Protein AF-A0A9P4WG86-F1 (afdb_monomer_lite)

Sequence (415 aa):
METKSKALKALQLSLLASQQAPTYDLLLATKMHYASEVLLGVTNLHYAIHTLGLMDLLKSGVLSGADEKNFWNILDNTYIDDVTMAMTAGRPSIYDNDTYLSSTHPAVLARLSLNCRESISRAMMHVVVQCPRLTVSIRHAVRNPGDVDAVASAVSHAENLWRLTRQRHFVDYINASIKTVAKLDDDAVADILGYGIDFDLAQDMVIATRFPVEFKLSLLPGPAAFHGIDVSAAIQLGRVVLALGRNPSPLTLIRTHGPFSGSIGAWHRQLRYLSTLRSGSANAITSGIARDEDLRTALRMKKWVLDNCNVILNRLHITQVDEAAWMEALDCMAGEELPDWIPTKVSFGAEEGEIIMKLEYSGVTANGDPRVDGGPPRVFNVRNPAQFGPQHLREWIKGSGGPVIAKGTAKSVVA

Radius of gyration: 22.76 Å; chains: 1; bounding box: 53×53×78 Å

Structure (mmCIF, N/CA/C/O backbone):
data_AF-A0A9P4WG86-F1
#
_entry.id   AF-A0A9P4WG86-F1
#
loop_
_atom_site.group_PDB
_atom_site.id
_atom_site.type_symbol
_atom_site.label_atom_id
_atom_site.label_alt_id
_atom_site.label_comp_id
_atom_site.label_asym_id
_atom_site.label_entity_id
_atom_site.label_seq_id
_atom_site.pdbx_PDB_ins_code
_atom_site.Cartn_x
_atom_site.Cartn_y
_atom_site.Cartn_z
_atom_site.occupancy
_atom_site.B_iso_or_equiv
_atom_site.auth_seq_id
_atom_site.auth_comp_id
_atom_site.auth_asym_id
_atom_site.auth_atom_id
_atom_site.pdbx_PDB_model_num
ATOM 1 N N . MET A 1 1 ? -1.299 -3.167 47.535 1.00 44.25 1 MET A N 1
ATOM 2 C CA . MET A 1 1 ? -1.684 -1.988 46.732 1.00 44.25 1 MET A CA 1
ATOM 3 C C . MET A 1 1 ? -1.798 -2.421 45.285 1.00 44.25 1 MET A C 1
ATOM 5 O O . MET A 1 1 ? -0.793 -2.805 44.698 1.00 44.25 1 MET A O 1
ATOM 9 N N . GLU A 1 2 ? -3.007 -2.438 44.729 1.00 44.75 2 GLU A N 1
ATOM 10 C CA . GLU A 1 2 ? -3.170 -2.564 43.280 1.00 44.75 2 GLU A CA 1
ATOM 11 C C . GLU A 1 2 ? -2.660 -1.282 42.625 1.00 44.75 2 GLU A C 1
ATOM 13 O O . GLU A 1 2 ? -3.038 -0.178 43.013 1.00 44.75 2 GLU A O 1
ATOM 18 N N . THR A 1 3 ? -1.746 -1.412 41.668 1.00 60.75 3 THR A N 1
ATOM 19 C CA . THR A 1 3 ? -1.274 -0.259 40.904 1.00 60.75 3 THR A CA 1
ATOM 20 C C . THR A 1 3 ? -2.413 0.255 40.023 1.00 60.75 3 THR A C 1
ATOM 22 O O . THR A 1 3 ? -3.221 -0.529 39.523 1.00 60.75 3 THR A O 1
ATOM 25 N N . LYS A 1 4 ? -2.470 1.572 39.782 1.00 59.22 4 LYS A N 1
ATOM 26 C CA . LYS A 1 4 ? -3.468 2.223 38.908 1.00 59.22 4 LYS A CA 1
ATOM 27 C C . LYS A 1 4 ? -3.622 1.513 37.554 1.00 59.22 4 LYS A C 1
ATOM 29 O O . LYS A 1 4 ? -4.725 1.418 37.033 1.00 59.22 4 LYS A O 1
ATOM 34 N N . SER A 1 5 ? -2.532 0.952 37.026 1.00 50.22 5 SER A N 1
ATOM 35 C CA . SER A 1 5 ? -2.537 0.141 35.807 1.00 50.22 5 SER A CA 1
ATOM 36 C C . SER A 1 5 ? -3.282 -1.194 35.946 1.00 50.22 5 SER A C 1
ATOM 38 O O . SER A 1 5 ? -4.035 -1.551 35.043 1.00 50.22 5 SER A O 1
ATOM 40 N N . LYS A 1 6 ? -3.128 -1.925 37.060 1.00 56.56 6 LYS A N 1
ATOM 41 C CA . LYS A 1 6 ? -3.882 -3.168 37.294 1.00 56.56 6 LYS A CA 1
ATOM 42 C C . LYS A 1 6 ? -5.381 -2.895 37.388 1.00 56.56 6 LYS A C 1
ATOM 44 O O . LYS A 1 6 ? -6.153 -3.624 36.776 1.00 56.56 6 LYS A O 1
ATOM 49 N N . ALA A 1 7 ? -5.769 -1.810 38.059 1.00 60.16 7 ALA A N 1
ATOM 50 C CA . ALA A 1 7 ? -7.162 -1.372 38.130 1.00 60.16 7 ALA A CA 1
ATOM 51 C C . ALA A 1 7 ? -7.711 -0.951 36.752 1.00 60.16 7 ALA A C 1
ATOM 53 O O . ALA A 1 7 ? -8.811 -1.354 36.386 1.00 60.16 7 ALA A O 1
ATOM 54 N N . LEU A 1 8 ? -6.929 -0.217 35.946 1.00 57.66 8 LEU A N 1
ATOM 55 C CA . LEU A 1 8 ? -7.314 0.140 34.574 1.00 57.66 8 LEU A CA 1
ATOM 56 C C . LEU A 1 8 ? -7.448 -1.091 33.671 1.00 57.66 8 LEU A C 1
ATOM 58 O O . LEU A 1 8 ? -8.401 -1.178 32.908 1.00 57.66 8 LEU A O 1
ATOM 62 N N . LYS A 1 9 ? -6.532 -2.059 33.779 1.00 59.06 9 LYS A N 1
ATOM 63 C CA . LYS A 1 9 ? -6.572 -3.311 33.012 1.00 59.06 9 LYS A CA 1
ATOM 64 C C . LYS A 1 9 ? -7.763 -4.177 33.421 1.00 59.06 9 LYS A C 1
ATOM 66 O O . LYS A 1 9 ? -8.420 -4.738 32.556 1.00 59.06 9 LYS A O 1
ATOM 71 N N . ALA A 1 10 ? -8.074 -4.253 34.715 1.00 57.47 10 ALA A N 1
ATOM 72 C CA . ALA A 1 10 ? -9.258 -4.948 35.215 1.00 57.47 10 ALA A CA 1
ATOM 73 C C . ALA A 1 10 ? -10.557 -4.276 34.741 1.00 57.47 10 ALA A C 1
ATOM 75 O O . ALA A 1 10 ? -11.477 -4.966 34.310 1.00 57.47 10 ALA A O 1
ATOM 76 N N . LEU A 1 11 ? -10.610 -2.940 34.739 1.00 55.44 11 LEU A N 1
ATOM 77 C CA . LEU A 1 11 ? -11.735 -2.181 34.191 1.00 55.44 11 LEU A CA 1
ATOM 78 C C . LEU A 1 11 ? -11.868 -2.384 32.676 1.00 55.44 11 LEU A C 1
ATOM 80 O O . LEU A 1 11 ? -12.969 -2.613 32.193 1.00 55.44 11 LEU A O 1
ATOM 84 N N . GLN A 1 12 ? -10.759 -2.356 31.935 1.00 62.47 12 GLN A N 1
ATOM 85 C CA . GLN A 1 12 ? -10.739 -2.588 30.492 1.00 62.47 12 GLN A CA 1
ATOM 86 C C . GLN A 1 12 ? -11.194 -4.012 30.154 1.00 62.47 12 GLN A C 1
ATOM 88 O O . GLN A 1 12 ? -12.024 -4.185 29.273 1.00 62.47 12 GLN A O 1
ATOM 93 N N . LEU A 1 13 ? -10.725 -5.023 30.891 1.00 63.19 13 LEU A N 1
ATOM 94 C CA . LEU A 1 13 ? -11.180 -6.408 30.747 1.00 63.19 13 LEU A CA 1
ATOM 95 C C . LEU A 1 13 ? -12.658 -6.572 31.125 1.00 63.19 13 LEU A C 1
ATOM 97 O O . LEU A 1 13 ? -13.361 -7.318 30.459 1.00 63.19 13 LEU A O 1
ATOM 101 N N . SER A 1 14 ? -13.145 -5.860 32.143 1.00 53.34 14 SER A N 1
ATOM 102 C CA . SER A 1 14 ? -14.559 -5.860 32.543 1.00 53.34 14 SER A CA 1
ATOM 103 C C . SER A 1 14 ? -15.462 -5.182 31.501 1.00 53.34 14 SER A C 1
ATOM 105 O O . SER A 1 14 ? -16.536 -5.686 31.171 1.00 53.34 14 SER A O 1
ATOM 107 N N . LEU A 1 15 ? -15.008 -4.076 30.905 1.00 59.19 15 LEU A N 1
ATOM 108 C CA . LEU A 1 15 ? -15.688 -3.403 29.794 1.00 59.19 15 LEU A CA 1
ATOM 109 C C . LEU A 1 15 ? -15.689 -4.269 28.528 1.00 59.19 15 LEU A C 1
ATOM 111 O O . LEU A 1 15 ? -16.730 -4.430 27.903 1.00 59.19 15 LEU A O 1
ATOM 115 N N . LEU A 1 16 ? -14.558 -4.894 28.192 1.00 62.12 16 LEU A N 1
ATOM 116 C CA . LEU A 1 16 ? -14.454 -5.829 27.066 1.00 62.12 16 LEU A CA 1
ATOM 117 C C . LEU A 1 16 ? -15.275 -7.107 27.291 1.00 62.12 16 LEU A C 1
ATOM 119 O O . LEU A 1 16 ? -15.802 -7.663 26.337 1.00 62.12 16 LEU A O 1
ATOM 123 N N . ALA A 1 17 ? -15.416 -7.569 28.537 1.00 58.97 17 ALA A N 1
ATOM 124 C CA . ALA A 1 17 ? -16.257 -8.715 28.879 1.00 58.97 17 ALA A CA 1
ATOM 125 C C . ALA A 1 17 ? -17.760 -8.380 28.884 1.00 58.97 17 ALA A C 1
ATOM 127 O O . ALA A 1 17 ? -18.583 -9.280 28.734 1.00 58.97 17 ALA A O 1
ATOM 128 N N . SER A 1 18 ? -18.126 -7.106 29.061 1.00 58.28 18 SER A N 1
ATOM 129 C CA . SER A 1 18 ? -19.523 -6.646 29.058 1.00 58.28 18 SER A CA 1
ATOM 130 C C . SER A 1 18 ? -19.996 -6.121 27.698 1.00 58.28 18 SER A C 1
ATOM 132 O O . SER A 1 18 ? -21.199 -6.115 27.440 1.00 58.28 18 SER A O 1
ATOM 134 N N . GLN A 1 19 ? -19.086 -5.726 26.802 1.00 63.31 19 GLN A N 1
ATOM 135 C CA . GLN A 1 19 ? -19.404 -5.298 25.439 1.00 63.31 19 GLN A CA 1
ATOM 136 C C . GLN A 1 19 ? -19.199 -6.441 24.438 1.00 63.31 19 GLN A C 1
ATOM 138 O O . GLN A 1 19 ? -18.089 -6.918 24.239 1.00 63.31 19 GLN A O 1
ATOM 143 N N . GLN A 1 20 ? -20.271 -6.851 23.750 1.00 66.19 20 GLN A N 1
ATOM 144 C CA . GLN A 1 20 ? -20.196 -7.869 22.688 1.00 66.19 20 GLN A CA 1
ATOM 145 C C . GLN A 1 20 ? -19.509 -7.362 21.406 1.00 66.19 20 GLN A C 1
ATOM 147 O O . GLN A 1 20 ? -19.059 -8.170 20.597 1.00 66.19 20 GLN A O 1
ATOM 152 N N . ALA A 1 21 ? -19.427 -6.041 21.212 1.00 74.75 21 ALA A N 1
ATOM 153 C CA . ALA A 1 21 ? -18.789 -5.411 20.060 1.00 74.75 21 ALA A CA 1
ATOM 154 C C . ALA A 1 21 ? -18.154 -4.062 20.446 1.00 74.75 21 ALA A C 1
ATOM 156 O O . ALA A 1 21 ? -18.682 -3.384 21.336 1.00 74.75 21 ALA A O 1
ATOM 157 N N . PRO A 1 22 ? -17.072 -3.635 19.768 1.00 82.62 22 PRO A N 1
ATOM 158 C CA . PRO A 1 22 ? -16.497 -2.309 19.963 1.00 82.62 22 PRO A CA 1
ATOM 159 C C . PRO A 1 22 ? -17.499 -1.195 19.634 1.00 82.62 22 PRO A C 1
ATOM 161 O O . PRO A 1 22 ? -18.341 -1.347 18.746 1.00 82.62 22 PRO A O 1
ATOM 164 N N . THR A 1 23 ? -17.414 -0.061 20.329 1.00 84.31 23 THR A N 1
ATOM 165 C CA . THR A 1 23 ? -18.282 1.097 20.071 1.00 84.31 23 THR A CA 1
ATOM 166 C C . THR A 1 23 ? -17.678 2.045 19.039 1.00 84.31 23 THR A C 1
ATOM 168 O O . THR A 1 23 ? -16.456 2.183 18.931 1.00 84.31 23 THR A O 1
ATOM 171 N N . TYR A 1 24 ? -18.543 2.746 18.305 1.00 83.62 24 TYR A N 1
ATOM 172 C CA . TYR A 1 24 ? -18.132 3.789 17.365 1.00 83.62 24 TYR A CA 1
ATOM 173 C C . TYR A 1 24 ? -17.305 4.891 18.041 1.00 83.62 24 TYR A C 1
ATOM 175 O O . TYR A 1 24 ? -16.293 5.316 17.490 1.00 83.62 24 TYR A O 1
ATOM 183 N N . ASP A 1 25 ? -17.672 5.293 19.261 1.00 81.69 25 ASP A N 1
ATOM 184 C CA . ASP A 1 25 ? -16.952 6.324 20.017 1.00 81.69 25 ASP A CA 1
ATOM 185 C C . ASP A 1 25 ? -15.507 5.921 20.321 1.00 81.69 25 ASP A C 1
ATOM 187 O O . ASP A 1 25 ? -14.593 6.734 20.191 1.00 81.69 25 ASP A O 1
ATOM 191 N N . LEU A 1 26 ? -15.279 4.653 20.683 1.00 83.50 26 LEU A N 1
ATOM 192 C CA . LEU A 1 26 ? -13.934 4.140 20.937 1.00 83.50 26 LEU A CA 1
ATOM 193 C C . LEU A 1 26 ? -13.100 4.130 19.652 1.00 83.50 26 LEU A C 1
ATOM 195 O O . LEU A 1 26 ? -11.925 4.505 19.664 1.00 83.50 26 LEU A O 1
ATOM 199 N N . LEU A 1 27 ? -13.711 3.729 18.537 1.00 84.69 27 LEU A N 1
ATOM 200 C CA . LEU A 1 27 ? -13.060 3.724 17.233 1.00 84.69 27 LEU A CA 1
ATOM 201 C C . LEU A 1 27 ? -12.696 5.146 16.786 1.00 84.69 27 LEU A C 1
ATOM 203 O O . LEU A 1 27 ? -11.558 5.396 16.383 1.00 84.69 27 LEU A O 1
ATOM 207 N N . LEU A 1 28 ? -13.644 6.077 16.888 1.00 83.88 28 LEU A N 1
ATOM 208 C CA . LEU A 1 28 ? -13.449 7.475 16.534 1.00 83.88 28 LEU A CA 1
ATOM 209 C C . LEU A 1 28 ? -12.367 8.112 17.407 1.00 83.88 28 LEU A C 1
ATOM 211 O O . LEU A 1 28 ? -11.444 8.719 16.869 1.00 83.88 28 LEU A O 1
ATOM 215 N N . ALA A 1 29 ? -12.419 7.911 18.727 1.00 82.50 29 ALA A N 1
ATOM 216 C CA . ALA A 1 29 ? -11.387 8.384 19.644 1.00 82.50 29 ALA A CA 1
ATOM 217 C C . ALA A 1 29 ? -10.007 7.839 19.249 1.00 82.50 29 ALA A C 1
ATOM 219 O O . ALA A 1 29 ? -9.074 8.615 19.060 1.00 82.50 29 ALA A O 1
ATOM 220 N N . THR A 1 30 ? -9.883 6.529 19.019 1.00 84.00 30 THR A N 1
ATOM 221 C CA . THR A 1 30 ? -8.619 5.901 18.595 1.00 84.00 30 THR A CA 1
ATOM 222 C C . THR A 1 30 ? -8.108 6.503 17.279 1.00 84.00 30 THR A C 1
ATOM 224 O O . THR A 1 30 ? -6.919 6.801 17.152 1.00 84.00 30 THR A O 1
ATOM 227 N N . LYS A 1 31 ? -8.998 6.757 16.307 1.00 82.62 31 LYS A N 1
ATOM 228 C CA . LYS A 1 31 ? -8.639 7.372 15.020 1.00 82.62 31 LYS A CA 1
ATOM 229 C C . LYS A 1 31 ? -8.221 8.837 15.169 1.00 82.62 31 LYS A C 1
ATOM 231 O O . LYS A 1 31 ? -7.284 9.272 14.499 1.00 82.62 31 LYS A O 1
ATOM 236 N N . MET A 1 32 ? -8.880 9.589 16.048 1.00 80.56 32 MET A N 1
ATOM 237 C CA . MET A 1 32 ? -8.527 10.975 16.366 1.00 80.56 32 MET A CA 1
ATOM 238 C C . MET A 1 32 ? -7.195 11.065 17.108 1.00 80.56 32 MET A C 1
ATOM 240 O O . MET A 1 32 ? -6.399 11.947 16.796 1.00 80.56 32 MET A O 1
ATOM 244 N N . HIS A 1 33 ? -6.918 10.146 18.035 1.00 78.75 33 HIS A N 1
ATOM 245 C CA . HIS A 1 33 ? -5.624 10.042 18.708 1.00 78.75 33 HIS A CA 1
ATOM 246 C C . HIS A 1 33 ? -4.511 9.713 17.713 1.00 78.75 33 HIS A C 1
ATOM 248 O O . HIS A 1 33 ? -3.533 10.451 17.656 1.00 78.75 33 HIS A O 1
ATOM 254 N N . TYR A 1 34 ? -4.714 8.709 16.851 1.00 79.31 34 TYR A N 1
ATOM 255 C CA . TYR A 1 34 ? -3.815 8.418 15.729 1.00 79.31 34 TYR A CA 1
ATOM 256 C C . TYR A 1 34 ? -3.524 9.678 14.902 1.00 79.31 34 TYR A C 1
ATOM 258 O O . TYR A 1 34 ? -2.367 10.039 14.706 1.00 79.31 34 TYR A O 1
ATOM 266 N N . ALA A 1 35 ? -4.566 10.385 14.451 1.00 75.06 35 ALA A N 1
ATOM 267 C CA . ALA A 1 35 ? -4.396 11.583 13.636 1.00 75.06 35 ALA A CA 1
ATOM 268 C C . ALA A 1 35 ? -3.684 12.707 14.406 1.00 75.06 35 ALA A C 1
ATOM 270 O O . ALA A 1 35 ? -2.853 13.403 13.835 1.00 75.06 35 ALA A O 1
ATOM 271 N N . SER A 1 36 ? -3.974 12.872 15.697 1.00 72.69 36 SER A N 1
ATOM 272 C CA . SER A 1 36 ? -3.364 13.904 16.541 1.00 72.69 36 SER A CA 1
ATOM 273 C C . SER A 1 36 ? -1.882 13.640 16.782 1.00 72.69 36 SER A C 1
ATOM 275 O O . SER A 1 36 ? -1.085 14.561 16.660 1.00 72.69 36 SER A O 1
ATOM 277 N N . GLU A 1 37 ? -1.487 12.400 17.072 1.00 70.94 37 GLU A N 1
ATOM 278 C CA . GLU A 1 37 ? -0.074 12.031 17.229 1.00 70.94 37 GLU A CA 1
ATOM 279 C C . GLU A 1 37 ? 0.718 12.278 15.949 1.00 70.94 37 GLU A C 1
ATOM 281 O O . GLU A 1 37 ? 1.817 12.832 15.985 1.00 70.94 37 GLU A O 1
ATOM 286 N N . VAL A 1 38 ? 0.112 11.912 14.820 1.00 66.25 38 VAL A N 1
ATOM 287 C CA . VAL A 1 38 ? 0.655 12.143 13.487 1.00 66.25 38 VAL A CA 1
ATOM 288 C C . VAL A 1 38 ? 0.807 13.645 13.199 1.00 66.25 38 VAL A C 1
ATOM 290 O O . VAL A 1 38 ? 1.850 14.074 12.713 1.00 66.25 38 VAL A O 1
ATOM 293 N N . LEU A 1 39 ? -0.202 14.464 13.521 1.00 64.50 39 LEU A N 1
ATOM 294 C CA . LEU A 1 39 ? -0.179 15.918 13.302 1.00 64.50 39 LEU A CA 1
ATOM 295 C C . LEU A 1 39 ? 0.779 16.657 14.245 1.00 64.50 39 LEU A C 1
ATOM 297 O O . LEU A 1 39 ? 1.367 17.659 13.847 1.00 64.50 39 LEU A O 1
ATOM 301 N N . LEU A 1 40 ? 0.928 16.184 15.482 1.00 63.97 40 LEU A N 1
ATOM 302 C CA . LEU A 1 40 ? 1.814 16.777 16.485 1.00 63.97 40 LEU A CA 1
ATOM 303 C C . LEU A 1 40 ? 3.281 16.373 16.292 1.00 63.97 40 LEU A C 1
ATOM 305 O O . LEU A 1 40 ? 4.130 16.842 17.048 1.00 63.97 40 LEU A O 1
ATOM 309 N N . GLY A 1 41 ? 3.585 15.515 15.308 1.00 54.25 41 GLY A N 1
ATOM 310 C CA . GLY A 1 41 ? 4.946 15.050 15.046 1.00 54.25 41 GLY A CA 1
ATOM 311 C C . GLY A 1 41 ? 5.557 14.379 16.272 1.00 54.25 41 GLY A C 1
ATOM 312 O O . GLY A 1 41 ? 6.745 14.551 16.543 1.00 54.25 41 GLY A O 1
ATOM 313 N N . VAL A 1 42 ? 4.733 13.676 17.064 1.00 56.00 42 VAL A N 1
ATOM 314 C CA . VAL A 1 42 ? 5.225 12.972 18.248 1.00 56.00 42 VAL A CA 1
ATOM 315 C C . VAL A 1 42 ? 6.254 11.964 17.743 1.00 56.00 42 VAL A C 1
ATOM 317 O O . VAL A 1 42 ? 5.913 11.064 16.981 1.00 56.00 42 VAL A O 1
ATOM 320 N N . THR A 1 43 ? 7.514 12.138 18.149 1.00 50.28 43 THR A N 1
ATOM 321 C CA . THR A 1 43 ? 8.737 11.484 17.626 1.00 50.28 43 THR A CA 1
ATOM 322 C C . THR A 1 43 ? 8.823 9.979 17.894 1.00 50.28 43 THR A C 1
ATOM 324 O O . THR A 1 43 ? 9.897 9.386 17.922 1.00 50.28 43 THR A O 1
ATOM 327 N N . ASN A 1 44 ? 7.687 9.364 18.176 1.00 55.00 44 ASN A N 1
ATOM 328 C CA . ASN A 1 44 ? 7.549 8.076 18.799 1.00 55.00 44 ASN A CA 1
ATOM 329 C C . ASN A 1 44 ? 6.539 7.275 17.971 1.00 55.00 44 ASN A C 1
ATOM 331 O O . ASN A 1 44 ? 5.467 7.785 17.652 1.00 55.00 44 ASN A O 1
ATOM 335 N N . LEU A 1 45 ? 6.833 6.008 17.674 1.00 57.41 45 LEU A N 1
ATOM 336 C CA . LEU A 1 45 ? 5.964 5.054 16.955 1.00 57.41 45 LEU A CA 1
ATOM 337 C C . LEU A 1 45 ? 4.616 4.743 17.658 1.00 57.41 45 LEU A C 1
ATOM 339 O O . LEU A 1 45 ? 4.013 3.699 17.420 1.00 57.41 45 LEU A O 1
ATOM 343 N N . HIS A 1 46 ? 4.098 5.624 18.517 1.00 63.91 46 HIS A N 1
ATOM 344 C CA . HIS A 1 46 ? 2.788 5.485 19.154 1.00 63.91 46 HIS A CA 1
ATOM 345 C C . HIS A 1 46 ? 1.646 5.407 18.133 1.00 63.91 46 HIS A C 1
ATOM 347 O O . HIS A 1 46 ? 0.698 4.648 18.345 1.00 63.91 46 HIS A O 1
ATOM 353 N N . TYR A 1 47 ? 1.784 6.047 16.965 1.00 65.25 47 TYR A N 1
ATOM 354 C CA . TYR A 1 47 ? 0.802 5.897 15.890 1.00 65.25 47 TYR A CA 1
ATOM 355 C C . TYR A 1 47 ? 0.679 4.433 15.431 1.00 65.25 47 TYR A C 1
ATOM 357 O O . TYR A 1 47 ? -0.410 4.008 15.048 1.00 65.25 47 TYR A O 1
ATOM 365 N N . ALA A 1 48 ? 1.751 3.631 15.512 1.00 67.38 48 ALA A N 1
ATOM 366 C CA . ALA A 1 48 ? 1.722 2.207 15.179 1.00 67.38 48 ALA A CA 1
ATOM 367 C C . ALA A 1 48 ? 0.906 1.402 16.206 1.00 67.38 48 ALA A C 1
ATOM 369 O O . ALA A 1 48 ? 0.213 0.454 15.842 1.00 67.38 48 ALA A O 1
ATOM 370 N N . ILE A 1 49 ? 0.911 1.820 17.478 1.00 73.25 49 ILE A N 1
ATOM 371 C CA . ILE A 1 49 ? 0.055 1.239 18.524 1.00 73.25 49 ILE A CA 1
ATOM 372 C C . ILE A 1 49 ? -1.409 1.516 18.200 1.00 73.25 49 ILE A C 1
ATOM 374 O O . ILE A 1 49 ? -2.218 0.591 18.187 1.00 73.25 49 ILE A O 1
ATOM 378 N N . HIS A 1 50 ? -1.748 2.768 17.880 1.00 78.00 50 HIS A N 1
ATOM 379 C CA . HIS A 1 50 ? -3.106 3.126 17.473 1.00 78.00 50 HIS A CA 1
ATOM 380 C C . HIS A 1 50 ? -3.518 2.427 16.177 1.00 78.00 50 HIS A C 1
ATOM 382 O O . HIS A 1 50 ? -4.662 2.015 16.048 1.00 78.00 50 HIS A O 1
ATOM 388 N N . THR A 1 51 ? -2.587 2.222 15.249 1.00 77.38 51 THR A N 1
ATOM 389 C CA . THR A 1 51 ? -2.808 1.467 14.010 1.00 77.38 51 THR A CA 1
ATOM 390 C C . THR A 1 51 ? -3.193 0.014 14.308 1.00 77.38 51 THR A C 1
ATOM 392 O O . THR A 1 51 ? -4.216 -0.454 13.809 1.00 77.38 51 THR A O 1
ATOM 395 N N . LEU A 1 52 ? -2.459 -0.678 15.191 1.00 78.25 52 LEU A N 1
ATOM 396 C CA . LEU A 1 52 ? -2.835 -2.032 15.626 1.00 78.25 52 LEU A CA 1
ATOM 397 C C . LEU A 1 52 ? -4.125 -2.048 16.460 1.00 78.25 52 LEU A C 1
ATOM 399 O O . LEU A 1 52 ? -4.923 -2.971 16.326 1.00 78.25 52 LEU A O 1
ATOM 403 N N . GLY A 1 53 ? -4.366 -1.022 17.279 1.00 80.62 53 GLY A N 1
ATOM 404 C CA . GLY A 1 53 ? -5.622 -0.863 18.014 1.00 80.62 53 GLY A CA 1
ATOM 405 C C . GLY A 1 53 ? -6.823 -0.725 17.076 1.00 80.62 53 GLY A C 1
ATOM 406 O O . GLY A 1 53 ? -7.810 -1.436 17.231 1.00 80.62 53 GLY A O 1
ATOM 407 N N . LEU A 1 54 ? -6.721 0.124 16.050 1.00 84.06 54 LEU A N 1
ATOM 408 C CA . LEU A 1 54 ? -7.746 0.281 15.014 1.00 84.06 54 LEU A CA 1
ATOM 409 C C . LEU A 1 54 ? -8.002 -1.035 14.274 1.00 84.06 54 LEU A C 1
ATOM 411 O O . LEU A 1 54 ? -9.155 -1.378 14.036 1.00 84.06 54 LEU A O 1
ATOM 415 N N . MET A 1 55 ? -6.948 -1.787 13.950 1.00 86.38 55 MET A N 1
ATOM 416 C CA . MET A 1 55 ? -7.071 -3.113 13.338 1.00 86.38 55 MET A CA 1
ATOM 417 C C . MET A 1 55 ? -7.858 -4.077 14.218 1.00 86.38 55 MET A C 1
ATOM 419 O O . MET A 1 55 ? -8.773 -4.740 13.734 1.00 86.38 55 MET A O 1
ATOM 423 N N . ASP A 1 56 ? -7.550 -4.127 15.513 1.00 82.94 56 ASP A N 1
ATOM 424 C CA . ASP A 1 56 ? -8.238 -5.022 16.440 1.00 82.94 56 ASP A CA 1
ATOM 425 C C . ASP A 1 56 ? -9.720 -4.656 16.619 1.00 82.94 56 ASP A C 1
ATOM 427 O O . ASP A 1 56 ? -10.575 -5.543 16.642 1.00 82.94 56 ASP A O 1
ATOM 431 N N . LEU A 1 57 ? -10.031 -3.355 16.659 1.00 86.06 57 LEU A N 1
ATOM 432 C CA . LEU A 1 57 ? -11.403 -2.843 16.744 1.00 86.06 57 LEU A CA 1
ATOM 433 C C . LEU A 1 57 ? -12.208 -3.097 15.459 1.00 86.06 57 LEU A C 1
ATOM 435 O O . LEU A 1 57 ? -13.418 -3.291 15.525 1.00 86.06 57 LEU A O 1
ATOM 439 N N . LEU A 1 58 ? -11.559 -3.090 14.292 1.00 88.69 58 LEU A N 1
ATOM 440 C CA . LEU A 1 58 ? -12.231 -3.212 12.997 1.00 88.69 58 LEU A CA 1
ATOM 441 C C . LEU A 1 58 ? -12.286 -4.648 12.462 1.00 88.69 58 LEU A C 1
ATOM 443 O O . LEU A 1 58 ? -13.103 -4.923 11.590 1.00 88.69 58 LEU A O 1
ATOM 447 N N . LYS A 1 59 ? -11.475 -5.590 12.953 1.00 86.75 59 LYS A N 1
ATOM 448 C CA . LYS A 1 59 ? -11.339 -6.932 12.343 1.00 86.75 59 LYS A CA 1
ATOM 449 C C . LYS A 1 59 ? -12.655 -7.698 12.143 1.00 86.75 59 LYS A C 1
ATOM 451 O O . LYS A 1 59 ? -12.778 -8.435 11.171 1.00 86.75 59 LYS A O 1
ATOM 456 N N . SER A 1 60 ? -13.638 -7.529 13.034 1.00 83.56 60 SER A N 1
ATOM 457 C CA . SER A 1 60 ? -14.930 -8.232 12.958 1.00 83.56 60 SER A CA 1
ATOM 458 C C . SER A 1 60 ? -15.902 -7.622 11.943 1.00 83.56 60 SER A C 1
ATOM 460 O O . SER A 1 60 ? -16.847 -8.290 11.530 1.00 83.56 60 SER A O 1
ATOM 462 N N . GLY A 1 61 ? -15.706 -6.351 11.577 1.00 82.00 61 GLY A N 1
ATOM 463 C CA . GLY A 1 61 ? -16.667 -5.564 10.800 1.00 82.00 61 GLY A CA 1
ATOM 464 C C . GLY A 1 61 ? -17.971 -5.241 11.542 1.00 82.00 61 GLY A C 1
ATOM 465 O O . GLY A 1 61 ? -18.914 -4.762 10.921 1.00 82.00 61 GLY A O 1
ATOM 466 N N . VAL A 1 62 ? -18.038 -5.487 12.857 1.00 81.69 62 VAL A N 1
ATOM 467 C CA . VAL A 1 62 ? -19.214 -5.206 13.695 1.00 81.69 62 VAL A CA 1
ATOM 468 C C . VAL A 1 62 ? -18.875 -4.111 14.698 1.00 81.69 62 VAL A C 1
ATOM 470 O O . VAL A 1 62 ? -17.963 -4.276 15.508 1.00 81.69 62 VAL A O 1
ATOM 473 N N . LEU A 1 63 ? -19.642 -3.020 14.677 1.00 82.31 63 LEU A N 1
ATOM 474 C CA . LEU A 1 63 ? -19.533 -1.917 15.631 1.00 82.31 63 LEU A CA 1
ATOM 475 C C . LEU A 1 63 ? -20.895 -1.551 16.211 1.00 82.31 63 LEU A C 1
ATOM 477 O O . LEU A 1 63 ? -21.896 -1.472 15.502 1.00 82.31 63 LEU A O 1
ATOM 481 N N . SER A 1 64 ? -20.906 -1.261 17.505 1.00 82.81 64 SER A N 1
ATOM 482 C CA . SER A 1 64 ? -22.058 -0.708 18.209 1.00 82.81 64 SER A CA 1
ATOM 483 C C . SER A 1 64 ? -22.144 0.809 18.005 1.00 82.81 64 SER A C 1
ATOM 485 O O . SER A 1 64 ? -21.155 1.522 18.187 1.00 82.81 64 SER A O 1
ATOM 487 N N . GLY A 1 65 ? -23.334 1.310 17.658 1.00 79.00 65 GLY A N 1
ATOM 488 C CA . GLY A 1 65 ? -23.631 2.748 17.626 1.00 79.00 65 GLY A CA 1
ATOM 489 C C . GLY A 1 65 ? -23.110 3.520 16.408 1.00 79.00 65 GLY A C 1
ATOM 490 O O . GLY A 1 65 ? -23.171 4.745 16.418 1.00 79.00 65 GLY A O 1
ATOM 491 N N . ALA A 1 66 ? -22.617 2.840 15.366 1.00 80.31 66 ALA A N 1
ATOM 492 C CA . ALA A 1 66 ? -22.249 3.462 14.091 1.00 80.31 66 ALA A CA 1
ATOM 493 C C . ALA A 1 66 ? -23.380 3.310 13.064 1.00 80.31 66 ALA A C 1
ATOM 495 O O . ALA A 1 66 ? -23.925 2.216 12.913 1.00 80.31 66 ALA A O 1
ATOM 496 N N . ASP A 1 67 ? -23.683 4.366 12.306 1.00 82.31 67 ASP A N 1
ATOM 497 C CA . ASP A 1 67 ? -24.381 4.188 11.030 1.00 82.31 67 ASP A CA 1
ATOM 498 C C . ASP A 1 67 ? -23.411 3.695 9.942 1.00 82.31 67 ASP A C 1
ATOM 500 O O . ASP A 1 67 ? -22.186 3.831 10.053 1.00 82.31 67 ASP A O 1
ATOM 504 N N . GLU A 1 68 ? -23.961 3.106 8.877 1.00 80.88 68 GLU A N 1
ATOM 505 C CA . GLU A 1 68 ? -23.161 2.522 7.799 1.00 80.88 68 GLU A CA 1
ATOM 506 C C . GLU A 1 68 ? -22.236 3.565 7.149 1.00 80.88 68 GLU A C 1
ATOM 508 O O . GLU A 1 68 ? -21.061 3.296 6.904 1.00 80.88 68 GLU A O 1
ATOM 513 N N . LYS A 1 69 ? -22.726 4.782 6.899 1.00 81.12 69 LYS A N 1
ATOM 514 C CA . LYS A 1 69 ? -21.951 5.821 6.211 1.00 81.12 69 LYS A CA 1
ATOM 515 C C . LYS A 1 69 ? -20.707 6.212 7.012 1.00 81.12 69 LYS A C 1
ATOM 517 O O . LYS A 1 69 ? -19.607 6.282 6.466 1.00 81.12 69 LYS A O 1
ATOM 522 N N . ASN A 1 70 ? -20.878 6.451 8.304 1.00 81.12 70 ASN A N 1
ATOM 523 C CA . ASN A 1 70 ? -19.813 6.832 9.218 1.00 81.12 70 ASN A CA 1
ATOM 524 C C . ASN A 1 70 ? -18.800 5.702 9.420 1.00 81.12 70 ASN A C 1
ATOM 526 O O . ASN A 1 70 ? -17.596 5.961 9.440 1.00 81.12 70 ASN A O 1
ATOM 530 N N . PHE A 1 71 ? -19.261 4.450 9.471 1.00 85.00 71 PHE A N 1
ATOM 531 C CA . PHE A 1 71 ? -18.377 3.288 9.513 1.00 85.00 71 PHE A CA 1
ATOM 532 C C . PHE A 1 71 ? -17.414 3.246 8.319 1.00 85.00 71 PHE A C 1
ATOM 534 O O . PHE A 1 71 ? -16.194 3.196 8.502 1.00 85.00 71 PHE A O 1
ATOM 541 N N . TRP A 1 72 ? -17.944 3.332 7.096 1.00 86.50 72 TRP A N 1
ATOM 542 C CA . TRP A 1 72 ? -17.121 3.243 5.886 1.00 86.50 72 TRP A CA 1
ATOM 543 C C . TRP A 1 72 ? -16.173 4.431 5.718 1.00 86.50 72 TRP A C 1
ATOM 545 O O . TRP A 1 72 ? -15.065 4.251 5.217 1.00 86.50 72 TRP A O 1
ATOM 555 N N . ASN A 1 73 ? -16.548 5.618 6.201 1.00 81.75 73 ASN A N 1
ATOM 556 C CA . ASN A 1 73 ? -15.655 6.777 6.215 1.00 81.75 73 ASN A CA 1
ATOM 557 C C . ASN A 1 73 ? -14.440 6.581 7.134 1.00 81.75 73 ASN A C 1
ATOM 559 O O . ASN A 1 73 ? -13.349 7.039 6.801 1.00 81.75 73 ASN A O 1
ATOM 563 N N . ILE A 1 74 ? -14.600 5.912 8.283 1.00 81.75 74 ILE A N 1
ATOM 564 C CA . ILE A 1 74 ? -13.463 5.603 9.165 1.00 81.75 74 ILE A CA 1
ATOM 565 C C . ILE A 1 74 ? -12.595 4.497 8.568 1.00 81.75 74 ILE A C 1
ATOM 567 O O . ILE A 1 74 ? -11.364 4.546 8.659 1.00 81.75 74 ILE A O 1
ATOM 571 N N . LEU A 1 75 ? -13.229 3.486 7.979 1.00 84.81 75 LEU A N 1
ATOM 572 C CA . LEU A 1 75 ? -12.523 2.362 7.383 1.00 84.81 75 LEU A CA 1
ATOM 573 C C . LEU A 1 75 ? -11.691 2.783 6.166 1.00 84.81 75 LEU A C 1
ATOM 575 O O . LEU A 1 75 ? -10.625 2.206 5.939 1.00 84.81 75 LEU A O 1
ATOM 579 N N . ASP A 1 76 ? -12.131 3.810 5.429 1.00 77.12 76 ASP A N 1
ATOM 580 C CA . ASP A 1 76 ? -11.425 4.345 4.269 1.00 77.12 76 ASP A CA 1
ATOM 581 C C . ASP A 1 76 ? -9.946 4.620 4.592 1.00 77.12 76 ASP A C 1
ATOM 583 O O . ASP A 1 76 ? -9.578 5.429 5.452 1.00 77.12 76 ASP A O 1
ATOM 587 N N . ASN A 1 77 ? -9.077 3.894 3.887 1.00 72.56 77 ASN A N 1
ATOM 588 C CA . ASN A 1 77 ? -7.622 3.874 4.037 1.00 72.56 77 ASN A CA 1
ATOM 589 C C . ASN A 1 77 ? -7.055 3.320 5.355 1.00 72.56 77 ASN A C 1
ATOM 591 O O . ASN A 1 77 ? -5.838 3.206 5.459 1.00 72.56 77 ASN A O 1
ATOM 595 N N . THR A 1 78 ? -7.872 2.957 6.347 1.00 82.19 78 THR A N 1
ATOM 596 C CA . THR A 1 78 ? -7.386 2.338 7.599 1.00 82.19 78 THR A CA 1
ATOM 597 C C . THR A 1 78 ? -6.890 0.906 7.374 1.00 82.19 78 THR A C 1
ATOM 599 O O . THR A 1 78 ? -5.980 0.447 8.058 1.00 82.19 78 THR A O 1
ATOM 602 N N . TYR A 1 79 ? -7.431 0.208 6.373 1.00 87.00 79 TYR A N 1
ATOM 603 C CA . TYR A 1 79 ? -7.032 -1.164 6.046 1.00 87.00 79 TYR A CA 1
ATOM 604 C C . TYR A 1 79 ? -5.635 -1.284 5.415 1.00 87.00 79 TYR A C 1
ATOM 606 O O . TYR A 1 79 ? -5.085 -2.375 5.319 1.00 87.00 79 TYR A O 1
ATOM 614 N N . ILE A 1 80 ? -5.044 -0.176 4.971 1.00 83.56 80 ILE A N 1
ATOM 615 C CA . ILE A 1 80 ? -3.835 -0.186 4.133 1.00 83.56 80 ILE A CA 1
ATOM 616 C C . ILE A 1 80 ? -2.583 -0.412 4.948 1.00 83.56 80 ILE A C 1
ATOM 618 O O . ILE A 1 80 ? -1.676 -1.112 4.499 1.00 83.56 80 ILE A O 1
ATOM 622 N N . ASP A 1 81 ? -2.560 0.140 6.155 1.00 79.69 81 ASP A N 1
ATOM 623 C CA . ASP A 1 81 ? -1.486 -0.128 7.095 1.00 79.69 81 ASP A CA 1
ATOM 624 C C . ASP A 1 81 ? -1.438 -1.635 7.400 1.00 79.69 81 ASP A C 1
ATOM 626 O O . ASP A 1 81 ? -0.358 -2.223 7.419 1.00 79.69 81 ASP A O 1
ATOM 630 N N . ASP A 1 82 ? -2.600 -2.297 7.532 1.00 86.75 82 ASP A N 1
ATOM 631 C CA . ASP A 1 82 ? -2.657 -3.752 7.725 1.00 86.75 82 ASP A CA 1
ATOM 632 C C . ASP A 1 82 ? -2.180 -4.484 6.482 1.00 86.75 82 ASP A C 1
ATOM 634 O O . ASP A 1 82 ? -1.346 -5.365 6.608 1.00 86.75 82 ASP A O 1
ATOM 638 N N . VAL A 1 83 ? -2.663 -4.117 5.294 1.00 88.75 83 VAL A N 1
ATOM 639 C CA . VAL A 1 83 ? -2.250 -4.760 4.039 1.00 88.75 83 VAL A CA 1
ATOM 640 C C . VAL A 1 83 ? -0.740 -4.670 3.843 1.00 88.75 83 VAL A C 1
ATOM 642 O O . VAL A 1 83 ? -0.104 -5.676 3.541 1.00 88.75 83 VAL A O 1
ATOM 645 N N . THR A 1 84 ? -0.154 -3.499 4.086 1.00 83.56 84 THR A N 1
ATOM 646 C CA . THR A 1 84 ? 1.295 -3.289 3.982 1.00 83.56 84 THR A CA 1
ATOM 647 C C . THR A 1 84 ? 2.037 -4.165 4.990 1.00 83.56 84 THR A C 1
ATOM 649 O O . THR A 1 84 ? 2.932 -4.917 4.611 1.00 83.56 84 THR A O 1
ATOM 652 N N . MET A 1 85 ? 1.625 -4.148 6.263 1.00 80.94 85 MET A N 1
ATOM 653 C CA . MET A 1 85 ? 2.221 -5.008 7.291 1.00 80.94 85 MET A CA 1
ATOM 654 C C . MET A 1 85 ? 2.038 -6.499 6.994 1.00 80.94 85 MET A C 1
ATOM 656 O O . MET A 1 85 ? 2.942 -7.287 7.249 1.00 80.94 85 MET A O 1
ATOM 660 N N . ALA A 1 86 ? 0.885 -6.896 6.463 1.00 85.62 86 ALA A N 1
ATOM 661 C CA . ALA A 1 86 ? 0.536 -8.272 6.153 1.00 85.62 86 ALA A CA 1
ATOM 662 C C . ALA A 1 86 ? 1.373 -8.813 4.989 1.00 85.62 86 ALA A C 1
ATOM 664 O O . ALA A 1 86 ? 1.908 -9.915 5.093 1.00 85.62 86 ALA A O 1
ATOM 665 N N . MET A 1 87 ? 1.557 -8.023 3.923 1.00 86.75 87 MET A N 1
ATOM 666 C CA . MET A 1 87 ? 2.433 -8.377 2.800 1.00 86.75 87 MET A CA 1
ATOM 667 C C . MET A 1 87 ? 3.882 -8.554 3.261 1.00 86.75 87 MET A C 1
ATOM 669 O O . MET A 1 87 ? 4.500 -9.570 2.939 1.00 86.75 87 MET A O 1
ATOM 673 N N . THR A 1 88 ? 4.393 -7.615 4.065 1.00 82.50 88 THR A N 1
ATOM 674 C CA . THR A 1 88 ? 5.759 -7.665 4.610 1.00 82.50 88 THR A CA 1
ATOM 675 C C . THR A 1 88 ? 5.958 -8.835 5.571 1.00 82.50 88 THR A C 1
ATOM 677 O O . THR A 1 88 ? 6.972 -9.515 5.499 1.00 82.50 88 THR A O 1
ATOM 680 N N . ALA A 1 89 ? 4.988 -9.109 6.447 1.00 79.69 89 ALA A N 1
ATOM 681 C CA . ALA A 1 89 ? 5.050 -10.219 7.403 1.00 79.69 89 ALA A CA 1
ATOM 682 C C . ALA A 1 89 ? 4.660 -11.578 6.795 1.00 79.69 89 ALA A C 1
ATOM 684 O O . ALA A 1 89 ? 4.739 -12.601 7.470 1.00 79.69 89 ALA A O 1
ATOM 685 N N . GLY A 1 90 ? 4.202 -11.601 5.540 1.00 82.19 90 GLY A N 1
ATOM 686 C CA . GLY A 1 90 ? 3.777 -12.816 4.857 1.00 82.19 90 GLY A CA 1
ATOM 687 C C . GLY A 1 90 ? 2.548 -13.493 5.452 1.00 82.19 90 GLY A C 1
ATOM 688 O O . GLY A 1 90 ? 2.483 -14.719 5.477 1.00 82.19 90 GLY A O 1
ATOM 689 N N . ARG A 1 91 ? 1.567 -12.710 5.899 1.00 87.12 91 ARG A N 1
ATOM 690 C CA . ARG A 1 91 ? 0.270 -13.202 6.380 1.00 87.12 91 ARG A CA 1
ATOM 691 C C . ARG A 1 91 ? -0.879 -12.618 5.550 1.00 87.12 91 ARG A C 1
ATOM 693 O O . ARG A 1 91 ? -0.697 -11.581 4.917 1.00 87.12 91 ARG A O 1
ATOM 700 N N . PRO A 1 92 ? -2.082 -13.214 5.583 1.00 90.56 92 PRO A N 1
ATOM 701 C CA . PRO A 1 92 ? -3.285 -12.558 5.079 1.00 90.56 92 PRO A CA 1
ATOM 702 C C . PRO A 1 92 ? -3.597 -11.249 5.827 1.00 90.56 92 PRO A C 1
ATOM 704 O O . PRO A 1 92 ? -3.192 -11.052 6.983 1.00 90.56 92 PRO A O 1
ATOM 707 N N . SER A 1 93 ? -4.342 -10.357 5.169 1.00 92.31 93 SER A N 1
ATOM 708 C CA . SER A 1 93 ? -4.932 -9.188 5.829 1.00 92.31 93 SER A CA 1
ATOM 709 C C . SER A 1 93 ? -5.990 -9.639 6.833 1.00 92.31 93 SER A C 1
ATOM 711 O O . SER A 1 93 ? -6.732 -10.583 6.570 1.00 92.31 93 SER A O 1
ATOM 713 N N . ILE A 1 94 ? -6.134 -8.928 7.953 1.00 90.94 94 ILE A N 1
ATOM 714 C CA . ILE A 1 94 ? -7.256 -9.167 8.876 1.00 90.94 94 ILE A CA 1
ATOM 715 C C . ILE A 1 94 ? -8.612 -8.797 8.253 1.00 90.94 94 ILE A C 1
ATOM 717 O O . ILE A 1 94 ? -9.649 -9.254 8.729 1.00 90.94 94 ILE A O 1
ATOM 721 N N . TYR A 1 95 ? -8.595 -7.982 7.194 1.00 94.44 95 TYR A N 1
ATOM 722 C CA . TYR A 1 95 ? -9.761 -7.567 6.421 1.00 94.44 95 TYR A CA 1
ATOM 723 C C . TYR A 1 95 ? -10.074 -8.530 5.264 1.00 94.44 95 TYR A C 1
ATOM 725 O O . TYR A 1 95 ? -11.101 -8.375 4.611 1.00 94.44 95 TYR A O 1
ATOM 733 N N . ASP A 1 96 ? -9.228 -9.531 5.000 1.00 94.81 96 ASP A N 1
ATOM 734 C CA . ASP A 1 96 ? -9.496 -10.599 4.027 1.00 94.81 96 ASP A CA 1
ATOM 735 C C . ASP A 1 96 ? -10.393 -11.676 4.661 1.00 94.81 96 ASP A C 1
ATOM 737 O O . ASP A 1 96 ? -9.969 -12.797 4.936 1.00 94.81 96 ASP A O 1
ATOM 741 N N . ASN A 1 97 ? -11.631 -11.291 4.982 1.00 94.00 97 ASN A N 1
ATOM 742 C CA . ASN A 1 97 ? -12.626 -12.143 5.630 1.00 94.00 97 ASN A CA 1
ATOM 743 C C . ASN A 1 97 ? -14.020 -11.964 5.011 1.00 94.00 97 ASN A C 1
ATOM 745 O O . ASN A 1 97 ? -14.275 -10.991 4.299 1.00 94.00 97 ASN A O 1
ATOM 749 N N . ASP A 1 98 ? -14.934 -12.892 5.300 1.00 94.38 98 ASP A N 1
ATOM 750 C CA . ASP A 1 98 ? -16.264 -12.937 4.679 1.00 94.38 98 ASP A CA 1
ATOM 751 C C . ASP A 1 98 ? -17.057 -11.636 4.846 1.00 94.38 98 ASP A C 1
ATOM 753 O O . ASP A 1 98 ? -17.717 -11.197 3.901 1.00 94.38 98 ASP A O 1
ATOM 757 N N . THR A 1 99 ? -16.964 -10.976 6.005 1.00 92.88 99 THR A N 1
ATOM 758 C CA . THR A 1 99 ? -17.671 -9.715 6.277 1.00 92.88 99 THR A CA 1
ATOM 759 C C . THR A 1 99 ? -17.260 -8.630 5.285 1.00 92.88 99 THR A C 1
ATOM 761 O O . THR A 1 99 ? -18.106 -8.002 4.640 1.00 92.88 99 THR A O 1
ATOM 764 N N . TYR A 1 100 ? -15.957 -8.413 5.118 1.00 94.56 100 TYR A N 1
ATOM 765 C CA . TYR A 1 100 ? -15.453 -7.374 4.225 1.00 94.56 100 TYR A CA 1
ATOM 766 C C . TYR A 1 100 ? -15.527 -7.785 2.762 1.00 94.56 100 TYR A C 1
ATOM 768 O O . TYR A 1 100 ? -15.954 -6.984 1.933 1.00 94.56 100 TYR A O 1
ATOM 776 N N . LEU A 1 101 ? -15.179 -9.025 2.419 1.00 95.00 101 LEU A N 1
ATOM 777 C CA . LEU A 1 101 ? -15.223 -9.484 1.033 1.00 95.00 101 LEU A CA 1
ATOM 778 C C . LEU A 1 101 ? -16.645 -9.454 0.471 1.00 95.00 101 LEU A C 1
ATOM 780 O O . LEU A 1 101 ? -16.828 -9.008 -0.660 1.00 95.00 101 LEU A O 1
ATOM 784 N N . SER A 1 102 ? -17.653 -9.857 1.250 1.00 93.81 102 SER A N 1
ATOM 785 C CA . SER A 1 102 ? -19.053 -9.814 0.810 1.00 93.81 102 SER A CA 1
ATOM 786 C C . SER A 1 102 ? -19.580 -8.384 0.663 1.00 93.81 102 SER A C 1
ATOM 788 O O . SER A 1 102 ? -20.247 -8.078 -0.324 1.00 93.81 102 SER A O 1
ATOM 790 N N . SER A 1 103 ? -19.240 -7.484 1.589 1.00 91.94 103 SER A N 1
ATOM 791 C CA . SER A 1 103 ? -19.719 -6.092 1.582 1.00 91.94 103 SER A CA 1
ATOM 792 C C . SER A 1 103 ? -19.006 -5.186 0.572 1.00 91.94 103 SER A C 1
ATOM 794 O O . SER A 1 103 ? -19.556 -4.161 0.169 1.00 91.94 103 SER A O 1
ATOM 796 N N . THR A 1 104 ? -17.805 -5.565 0.132 1.00 93.44 104 THR A N 1
ATOM 797 C CA . THR A 1 104 ? -16.999 -4.803 -0.838 1.00 93.44 104 THR A CA 1
ATOM 798 C C . THR A 1 104 ? -17.017 -5.390 -2.251 1.00 93.44 104 THR A C 1
ATOM 800 O O . THR A 1 104 ? -16.493 -4.773 -3.179 1.00 93.44 104 THR A O 1
ATOM 803 N N . HIS A 1 105 ? -17.629 -6.562 -2.457 1.00 92.38 105 HIS A N 1
ATOM 804 C CA . HIS A 1 105 ? -17.643 -7.209 -3.766 1.00 92.38 105 HIS A CA 1
ATOM 805 C C . HIS A 1 105 ? -18.392 -6.354 -4.808 1.00 92.38 105 HIS A C 1
ATOM 807 O O . HIS A 1 105 ? -19.540 -5.967 -4.566 1.00 92.38 105 HIS A O 1
ATOM 813 N N . PRO A 1 106 ? -17.842 -6.122 -6.017 1.00 88.06 106 PRO A N 1
ATOM 814 C CA . PRO A 1 106 ? -18.462 -5.228 -6.999 1.00 88.06 106 PRO A CA 1
ATOM 815 C C . PRO A 1 106 ? -19.909 -5.559 -7.383 1.00 88.06 106 PRO A C 1
ATOM 817 O O . PRO A 1 106 ? -20.717 -4.658 -7.584 1.00 88.06 106 PRO A O 1
ATOM 820 N N . ALA A 1 107 ? -20.270 -6.846 -7.438 1.00 88.56 107 ALA A N 1
ATOM 821 C CA . ALA A 1 107 ? -21.650 -7.257 -7.720 1.00 88.56 107 ALA A CA 1
ATOM 822 C C . ALA A 1 107 ? -22.648 -6.862 -6.613 1.00 88.56 107 ALA A C 1
ATOM 824 O O . ALA A 1 107 ? -23.833 -6.695 -6.895 1.00 88.56 107 ALA A O 1
ATOM 825 N N . VAL A 1 108 ? -22.180 -6.727 -5.367 1.00 90.88 108 VAL A N 1
ATOM 826 C CA . VAL A 1 108 ? -22.979 -6.226 -4.241 1.00 90.88 108 VAL A CA 1
ATOM 827 C C . VAL A 1 108 ? -23.042 -4.707 -4.303 1.00 90.88 108 VAL A C 1
ATOM 829 O O . VAL A 1 108 ? -24.132 -4.148 -4.241 1.00 90.88 108 VAL A O 1
ATOM 832 N N . LEU A 1 109 ? -21.902 -4.046 -4.528 1.00 90.38 109 LEU A N 1
ATOM 833 C CA . LEU A 1 109 ? -21.824 -2.586 -4.639 1.00 90.38 109 LEU A CA 1
ATOM 834 C C . LEU A 1 109 ? -22.740 -2.029 -5.735 1.00 90.38 109 LEU A C 1
ATOM 836 O O . LEU A 1 109 ? -23.412 -1.030 -5.508 1.00 90.38 109 LEU A O 1
ATOM 840 N N . ALA A 1 110 ? -22.853 -2.720 -6.873 1.00 87.19 110 ALA A N 1
ATOM 841 C CA . ALA A 1 110 ? -23.750 -2.343 -7.969 1.00 87.19 110 ALA A CA 1
ATOM 842 C C . ALA A 1 110 ? -25.248 -2.334 -7.594 1.00 87.19 110 ALA A C 1
ATOM 844 O O . ALA A 1 110 ? -26.062 -1.796 -8.341 1.00 87.19 110 ALA A O 1
ATOM 845 N N . ARG A 1 111 ? -25.628 -2.956 -6.470 1.00 90.06 111 ARG A N 1
ATOM 846 C CA . ARG A 1 111 ? -27.010 -3.007 -5.963 1.00 90.06 111 ARG A CA 1
ATOM 847 C C . ARG A 1 111 ? -27.274 -1.994 -4.852 1.00 90.06 111 ARG A C 1
ATOM 849 O O . ARG A 1 111 ? -28.426 -1.820 -4.464 1.00 90.06 111 ARG A O 1
ATOM 856 N N . LEU A 1 112 ? -26.228 -1.374 -4.313 1.00 88.81 112 LEU A N 1
ATOM 857 C CA . LEU A 1 112 ? -26.337 -0.384 -3.252 1.00 88.81 112 LEU A CA 1
ATOM 858 C C . LEU A 1 112 ? -26.485 1.013 -3.859 1.00 88.81 112 LEU A C 1
ATOM 860 O O . LEU A 1 112 ? -25.879 1.333 -4.880 1.00 88.81 112 LEU A O 1
ATOM 864 N N . SER A 1 113 ? -27.248 1.876 -3.191 1.00 88.56 113 SER A N 1
ATOM 865 C CA . SER A 1 113 ? -27.373 3.293 -3.553 1.00 88.56 113 SER A CA 1
ATOM 866 C C . SER A 1 113 ? -26.155 4.090 -3.069 1.00 88.56 113 SER A C 1
ATOM 868 O O . SER A 1 113 ? -26.279 4.961 -2.210 1.00 88.56 113 SER A O 1
ATOM 870 N N . LEU A 1 114 ? -24.971 3.754 -3.583 1.00 86.62 114 LEU A N 1
ATOM 871 C CA . LEU A 1 114 ? -23.709 4.432 -3.278 1.00 86.62 114 LEU A CA 1
ATOM 872 C C . LEU A 1 114 ? -23.412 5.508 -4.317 1.00 86.62 114 LEU A C 1
ATOM 874 O O . LEU A 1 114 ? -23.718 5.355 -5.502 1.00 86.62 114 LEU A O 1
ATOM 878 N N . ASN A 1 115 ? -22.751 6.584 -3.895 1.00 86.75 115 ASN A N 1
ATOM 879 C CA . ASN A 1 115 ? -22.157 7.492 -4.869 1.00 86.75 115 ASN A CA 1
ATOM 880 C C . ASN A 1 115 ? -20.923 6.845 -5.535 1.00 86.75 115 ASN A C 1
ATOM 882 O O . ASN A 1 115 ? -20.364 5.861 -5.044 1.00 86.75 115 ASN A O 1
ATOM 886 N N . CYS A 1 116 ? -20.484 7.407 -6.667 1.00 84.00 116 CYS A N 1
ATOM 887 C CA . CYS A 1 116 ? -19.369 6.861 -7.452 1.00 84.00 116 CYS A CA 1
ATOM 888 C C . CYS A 1 116 ? -18.098 6.660 -6.604 1.00 84.00 116 CYS A C 1
ATOM 890 O O . CYS A 1 116 ? -17.467 5.606 -6.669 1.00 84.00 116 CYS A O 1
ATOM 892 N N . ARG A 1 117 ? -17.775 7.628 -5.737 1.00 82.88 117 ARG A N 1
ATOM 893 C CA . ARG A 1 117 ? -16.607 7.577 -4.847 1.00 82.88 117 ARG A CA 1
ATOM 894 C C . ARG A 1 117 ? -16.695 6.435 -3.841 1.00 82.88 117 ARG A C 1
ATOM 896 O O . ARG A 1 117 ? -15.728 5.702 -3.672 1.00 82.88 117 ARG A O 1
ATOM 903 N N . GLU A 1 118 ? -17.831 6.287 -3.167 1.00 85.38 118 GLU A N 1
ATOM 904 C CA . GLU A 1 118 ? -18.058 5.216 -2.190 1.00 85.38 118 GLU A CA 1
ATOM 905 C C . GLU A 1 118 ? -17.951 3.842 -2.852 1.00 85.38 118 GLU A C 1
ATOM 907 O O . GLU A 1 118 ? -17.272 2.957 -2.331 1.00 85.38 118 GLU A O 1
ATOM 912 N N . SER A 1 119 ? -18.564 3.684 -4.029 1.00 87.25 119 SER A N 1
ATOM 913 C CA . SER A 1 119 ? -18.472 2.451 -4.811 1.00 87.25 119 SER A CA 1
ATOM 914 C C . SER A 1 119 ? -17.021 2.129 -5.177 1.00 87.25 119 SER A C 1
ATOM 916 O O . SER A 1 119 ? -16.579 0.995 -5.012 1.00 87.25 119 SER A O 1
ATOM 918 N N . ILE A 1 120 ? -16.258 3.123 -5.635 1.00 84.75 120 ILE A N 1
ATOM 919 C CA . ILE A 1 120 ? -14.851 2.962 -6.019 1.00 84.75 120 ILE A CA 1
ATOM 920 C C . ILE A 1 120 ? -13.964 2.647 -4.814 1.00 84.75 120 ILE A C 1
ATOM 922 O O . ILE A 1 120 ? -13.180 1.703 -4.873 1.00 84.75 120 ILE A O 1
ATOM 926 N N . SER A 1 121 ? -14.098 3.376 -3.703 1.00 85.56 121 SER A N 1
ATOM 927 C CA . SER A 1 121 ? -13.287 3.127 -2.504 1.00 85.56 121 SER A CA 1
ATOM 928 C C . SER A 1 121 ? -13.525 1.715 -1.951 1.00 85.56 121 SER A C 1
ATOM 930 O O . SER A 1 121 ? -12.563 0.986 -1.693 1.00 85.56 121 SER A O 1
ATOM 932 N N . ARG A 1 122 ? -14.789 1.267 -1.866 1.00 89.88 122 ARG A N 1
ATOM 933 C CA . ARG A 1 122 ? -15.117 -0.096 -1.413 1.00 89.88 122 ARG A CA 1
ATOM 934 C C . ARG A 1 122 ? -14.625 -1.160 -2.398 1.00 89.88 122 ARG A C 1
ATOM 936 O O . ARG A 1 122 ? -14.018 -2.137 -1.972 1.00 89.88 122 ARG A O 1
ATOM 943 N N . ALA A 1 123 ? -14.807 -0.963 -3.703 1.00 89.00 123 ALA A N 1
ATOM 944 C CA . ALA A 1 123 ? -14.314 -1.903 -4.712 1.00 89.00 123 ALA A CA 1
ATOM 945 C C . ALA A 1 123 ? -12.775 -1.992 -4.720 1.00 89.00 123 ALA A C 1
ATOM 947 O O . ALA A 1 123 ? -12.214 -3.066 -4.927 1.00 89.00 123 ALA A O 1
ATOM 948 N N . MET A 1 124 ? -12.079 -0.886 -4.446 1.00 87.06 124 MET A N 1
ATOM 949 C CA . MET A 1 124 ? -10.627 -0.874 -4.276 1.00 87.06 124 MET A CA 1
ATOM 950 C C . MET A 1 124 ? -10.209 -1.635 -3.016 1.00 87.06 124 MET A C 1
ATOM 952 O O . MET A 1 124 ? -9.300 -2.459 -3.087 1.00 87.06 124 MET A O 1
ATOM 956 N N . MET A 1 125 ? -10.896 -1.415 -1.889 1.00 91.31 125 MET A N 1
ATOM 957 C CA . MET A 1 125 ? -10.659 -2.187 -0.669 1.00 91.31 125 MET A CA 1
ATOM 958 C C . MET A 1 125 ? -10.775 -3.687 -0.948 1.00 91.31 125 MET A C 1
ATOM 960 O O . MET A 1 125 ? -9.878 -4.426 -0.555 1.00 91.31 125 MET A O 1
ATOM 964 N N . HIS A 1 126 ? -11.807 -4.116 -1.685 1.00 93.31 126 HIS A N 1
ATOM 965 C CA . HIS A 1 126 ? -12.010 -5.519 -2.053 1.00 93.31 126 HIS A CA 1
ATOM 966 C C . HIS A 1 126 ? -10.761 -6.150 -2.674 1.00 93.31 126 HIS A C 1
ATOM 968 O O . HIS A 1 126 ? -10.396 -7.266 -2.321 1.00 93.31 126 HIS A O 1
ATOM 974 N N . VAL A 1 127 ? -10.096 -5.444 -3.590 1.00 91.44 127 VAL A N 1
ATOM 975 C CA . VAL A 1 127 ? -8.876 -5.937 -4.240 1.00 91.44 127 VAL A CA 1
ATOM 976 C C . VAL A 1 127 ? -7.688 -5.878 -3.281 1.00 91.44 127 VAL A C 1
ATOM 978 O O . VAL A 1 127 ? -6.973 -6.862 -3.115 1.00 91.44 127 VAL A O 1
ATOM 981 N N . VAL A 1 128 ? -7.477 -4.728 -2.639 1.00 91.31 128 VAL A N 1
ATOM 982 C CA . VAL A 1 128 ? -6.251 -4.442 -1.881 1.00 91.31 128 VAL A CA 1
ATOM 983 C C . VAL A 1 128 ? -6.114 -5.338 -0.648 1.00 91.31 128 VAL A C 1
ATOM 985 O O . VAL A 1 128 ? -5.008 -5.792 -0.358 1.00 91.31 128 VAL A O 1
ATOM 988 N N . VAL A 1 129 ? -7.211 -5.669 0.045 1.00 94.81 129 VAL A N 1
ATOM 989 C CA . VAL A 1 129 ? -7.157 -6.568 1.218 1.00 94.81 129 VAL A CA 1
ATOM 990 C C . VAL A 1 129 ? -6.774 -8.004 0.858 1.00 94.81 129 VAL A C 1
ATOM 992 O O . VAL A 1 129 ? -6.283 -8.731 1.714 1.00 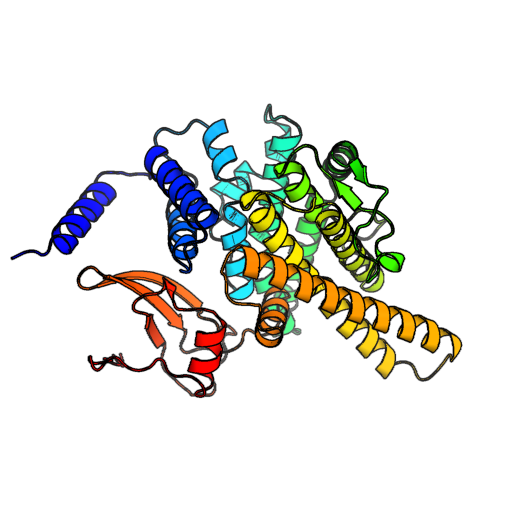94.81 129 VAL A O 1
ATOM 995 N N . GLN A 1 130 ? -6.924 -8.401 -0.409 1.00 95.75 130 GLN A N 1
ATOM 996 C CA . GLN A 1 130 ? -6.565 -9.733 -0.902 1.00 95.75 130 GLN A CA 1
ATOM 997 C C . GLN A 1 130 ? -5.111 -9.823 -1.398 1.00 95.75 130 GLN A C 1
ATOM 999 O O . GLN A 1 130 ? -4.577 -10.926 -1.525 1.00 95.75 130 GLN A O 1
ATOM 1004 N N . CYS A 1 131 ? -4.434 -8.691 -1.633 1.00 93.88 131 CYS A N 1
ATOM 1005 C CA . CYS A 1 131 ? -3.031 -8.669 -2.062 1.00 93.88 131 CYS A CA 1
ATOM 1006 C C . CYS A 1 131 ? -2.086 -9.465 -1.138 1.00 93.88 131 CYS A C 1
ATOM 1008 O O . CYS A 1 131 ? -1.281 -10.228 -1.667 1.00 93.88 131 CYS A O 1
ATOM 1010 N N . PRO A 1 132 ? -2.181 -9.396 0.208 1.00 93.88 132 PRO A N 1
ATOM 1011 C CA . PRO A 1 132 ? -1.330 -10.205 1.080 1.00 93.88 132 PRO A CA 1
ATOM 1012 C C . PRO A 1 132 ? -1.521 -11.715 0.888 1.00 93.88 132 PRO A C 1
ATOM 1014 O O . PRO A 1 132 ? -0.542 -12.459 0.858 1.00 93.88 132 PRO A O 1
ATOM 1017 N N . ARG A 1 133 ? -2.762 -12.184 0.691 1.00 94.25 133 ARG A N 1
ATOM 1018 C CA . ARG A 1 133 ? -3.036 -13.598 0.386 1.00 94.25 133 ARG A CA 1
ATOM 1019 C C . ARG A 1 133 ? -2.448 -14.005 -0.965 1.00 94.25 133 ARG A C 1
ATOM 1021 O O . ARG A 1 133 ? -1.899 -15.103 -1.078 1.00 94.25 133 ARG A O 1
ATOM 1028 N N . LEU A 1 134 ? -2.511 -13.125 -1.967 1.00 93.69 134 LEU A N 1
ATOM 1029 C CA . LEU A 1 134 ? -1.837 -13.348 -3.245 1.00 93.69 134 LEU A CA 1
ATOM 1030 C C . LEU A 1 134 ? -0.314 -13.446 -3.060 1.00 93.69 134 LEU A C 1
ATOM 1032 O O . LEU A 1 134 ? 0.279 -14.402 -3.548 1.00 93.69 134 LEU A O 1
ATOM 1036 N N . THR A 1 135 ? 0.309 -12.532 -2.309 1.00 91.50 135 THR A N 1
ATOM 1037 C CA . THR A 1 135 ? 1.747 -12.569 -1.987 1.00 91.50 135 THR A CA 1
ATOM 1038 C C . THR A 1 135 ? 2.146 -13.895 -1.336 1.00 91.50 135 THR A C 1
ATOM 1040 O O . THR A 1 135 ? 3.138 -14.503 -1.736 1.00 91.50 135 THR A O 1
ATOM 1043 N N . VAL A 1 136 ? 1.360 -14.386 -0.370 1.00 90.62 136 VAL A N 1
ATOM 1044 C CA . VAL A 1 136 ? 1.589 -15.694 0.271 1.00 90.62 136 VAL A CA 1
ATOM 1045 C C . VAL A 1 136 ? 1.487 -16.839 -0.742 1.00 90.62 136 VAL A C 1
ATOM 1047 O O . VAL A 1 136 ? 2.343 -17.723 -0.753 1.00 90.62 136 VAL A O 1
ATOM 1050 N N . SER A 1 137 ? 0.483 -16.803 -1.619 1.00 90.44 137 SER A N 1
ATOM 1051 C CA . SER A 1 137 ? 0.266 -17.837 -2.640 1.00 90.44 137 SER A CA 1
ATOM 1052 C C . SER A 1 137 ? 1.394 -17.862 -3.678 1.00 90.44 137 SER A C 1
ATOM 1054 O O . SER A 1 137 ? 1.899 -18.931 -4.008 1.00 90.44 137 SER A O 1
ATOM 1056 N N . ILE A 1 138 ? 1.841 -16.689 -4.144 1.00 89.56 138 ILE A N 1
ATOM 1057 C CA . ILE A 1 138 ? 2.987 -16.545 -5.054 1.00 89.56 138 ILE A CA 1
ATOM 1058 C C . ILE A 1 138 ? 4.246 -17.110 -4.402 1.00 89.56 138 ILE A C 1
ATOM 1060 O O . ILE A 1 138 ? 4.931 -17.927 -5.010 1.00 89.56 138 ILE A O 1
ATOM 1064 N N . ARG A 1 139 ? 4.525 -16.730 -3.151 1.00 88.62 139 ARG A N 1
ATOM 1065 C CA . ARG A 1 139 ? 5.692 -17.227 -2.414 1.00 88.62 139 ARG A CA 1
ATOM 1066 C C . ARG A 1 139 ? 5.684 -18.751 -2.311 1.00 88.62 139 ARG A C 1
ATOM 1068 O O . ARG A 1 139 ? 6.710 -19.393 -2.528 1.00 88.62 139 ARG A O 1
ATOM 1075 N N . HIS A 1 140 ? 4.527 -19.336 -2.005 1.00 87.19 140 HIS A N 1
ATOM 1076 C CA . HIS A 1 140 ? 4.375 -20.785 -1.933 1.00 87.19 140 HIS A CA 1
ATOM 1077 C C . HIS A 1 140 ? 4.611 -21.463 -3.293 1.00 87.19 140 HIS A C 1
ATOM 1079 O O . HIS A 1 140 ? 5.368 -22.431 -3.359 1.00 87.19 140 HIS A O 1
ATOM 1085 N N . ALA A 1 141 ? 4.042 -20.917 -4.372 1.00 86.56 141 ALA A N 1
ATOM 1086 C CA . ALA A 1 141 ? 4.221 -21.418 -5.734 1.00 86.56 141 ALA A CA 1
ATOM 1087 C C . ALA A 1 141 ? 5.679 -21.315 -6.222 1.00 86.56 141 ALA A C 1
ATOM 1089 O O . ALA A 1 141 ? 6.189 -22.242 -6.846 1.00 86.56 141 ALA A O 1
ATOM 1090 N N . VAL A 1 142 ? 6.380 -20.221 -5.900 1.00 85.12 142 VAL A N 1
ATOM 1091 C CA . VAL A 1 142 ? 7.802 -20.029 -6.247 1.00 85.12 142 VAL A CA 1
ATOM 1092 C C . VAL A 1 142 ? 8.692 -21.065 -5.558 1.00 85.12 142 VAL A C 1
ATOM 1094 O O . VAL A 1 142 ? 9.637 -21.558 -6.169 1.00 85.12 142 VAL A O 1
ATOM 1097 N N . ARG A 1 143 ? 8.387 -21.430 -4.307 1.00 84.56 143 ARG A N 1
ATOM 1098 C CA . ARG A 1 143 ? 9.130 -22.471 -3.574 1.00 84.56 143 ARG A CA 1
ATOM 1099 C C . ARG A 1 143 ? 8.830 -23.882 -4.038 1.00 84.56 143 ARG A C 1
ATOM 1101 O O . ARG A 1 143 ? 9.695 -24.747 -3.952 1.00 84.56 143 ARG A O 1
ATOM 1108 N N . ASN A 1 144 ? 7.611 -24.107 -4.509 1.00 84.56 144 ASN A N 1
ATOM 1109 C CA . ASN A 1 144 ? 7.127 -25.419 -4.901 1.00 84.56 144 ASN A CA 1
ATOM 1110 C C . ASN A 1 144 ? 6.730 -25.396 -6.382 1.00 84.56 144 ASN A C 1
ATOM 1112 O O . ASN A 1 144 ? 5.565 -25.609 -6.700 1.00 84.56 144 ASN A O 1
ATOM 1116 N N . PRO A 1 145 ? 7.669 -25.163 -7.320 1.00 81.19 145 PRO A N 1
ATOM 1117 C CA . PRO A 1 145 ? 7.330 -25.025 -8.738 1.00 81.19 145 PRO A CA 1
ATOM 1118 C C . PRO A 1 145 ? 6.774 -26.319 -9.357 1.00 81.19 145 PRO A C 1
ATOM 1120 O O . PRO A 1 145 ? 6.176 -26.278 -10.428 1.00 81.19 145 PRO A O 1
ATOM 1123 N N . GLY A 1 146 ? 6.978 -27.468 -8.701 1.00 83.06 146 GLY A N 1
ATOM 1124 C CA . GLY A 1 146 ? 6.365 -28.746 -9.073 1.00 83.06 146 GLY A CA 1
ATOM 1125 C C . GLY A 1 146 ? 4.936 -28.939 -8.553 1.00 83.06 146 GLY A C 1
ATOM 1126 O O . GLY A 1 146 ? 4.253 -29.851 -9.014 1.00 83.06 146 GLY A O 1
ATOM 1127 N N . ASP A 1 147 ? 4.476 -28.101 -7.620 1.00 89.38 147 ASP A N 1
ATOM 1128 C CA . ASP A 1 147 ? 3.093 -28.083 -7.147 1.00 89.38 147 ASP A CA 1
ATOM 1129 C C . ASP A 1 147 ? 2.238 -27.267 -8.126 1.00 89.38 147 ASP A C 1
ATOM 1131 O O . ASP A 1 147 ? 2.109 -26.041 -8.050 1.00 89.38 147 ASP A O 1
ATOM 1135 N N . VAL A 1 148 ? 1.682 -27.979 -9.104 1.00 90.44 148 VAL A N 1
ATOM 1136 C CA . VAL A 1 148 ? 0.851 -27.390 -10.157 1.00 90.44 148 VAL A CA 1
ATOM 1137 C C . VAL A 1 148 ? -0.400 -26.729 -9.572 1.00 90.44 148 VAL A C 1
ATOM 1139 O O . VAL A 1 148 ? -0.829 -25.697 -10.093 1.00 90.44 148 VAL A O 1
ATOM 1142 N N . ASP A 1 149 ? -0.952 -27.261 -8.480 1.00 88.00 149 ASP A N 1
ATOM 1143 C CA . ASP A 1 149 ? -2.154 -26.722 -7.841 1.00 88.00 149 ASP A CA 1
ATOM 1144 C C . ASP A 1 149 ? -1.853 -25.392 -7.139 1.00 88.00 149 ASP A C 1
ATOM 1146 O O . ASP A 1 149 ? -2.635 -24.440 -7.257 1.00 88.00 149 ASP A O 1
ATOM 1150 N N . ALA A 1 150 ? -0.695 -25.275 -6.480 1.00 84.62 150 ALA A N 1
ATOM 1151 C CA . ALA A 1 150 ? -0.220 -24.021 -5.896 1.00 84.62 150 ALA A CA 1
ATOM 1152 C C . ALA A 1 150 ? -0.012 -22.933 -6.961 1.00 84.62 150 ALA A C 1
ATOM 1154 O O . ALA A 1 150 ? -0.482 -21.801 -6.801 1.00 84.62 150 ALA A O 1
ATOM 1155 N N . VAL A 1 151 ? 0.643 -23.278 -8.076 1.00 85.06 151 VAL A N 1
ATOM 1156 C CA . VAL A 1 151 ? 0.868 -22.353 -9.199 1.00 85.06 151 VAL A CA 1
ATOM 1157 C C . VAL A 1 151 ? -0.461 -21.925 -9.824 1.00 85.06 151 VAL A C 1
ATOM 1159 O O . VAL A 1 151 ? -0.709 -20.727 -9.983 1.00 85.06 151 VAL A O 1
ATOM 1162 N N . ALA A 1 152 ? -1.344 -22.876 -10.140 1.00 83.50 152 ALA A N 1
ATOM 1163 C CA . ALA A 1 152 ? -2.647 -22.595 -10.737 1.00 83.50 152 ALA A CA 1
ATOM 1164 C C . ALA A 1 152 ? -3.520 -21.725 -9.822 1.00 83.50 152 ALA A C 1
ATOM 1166 O O . ALA A 1 152 ? -4.163 -20.782 -10.291 1.00 83.50 152 ALA A O 1
ATOM 1167 N N . SER A 1 153 ? -3.496 -21.987 -8.513 1.00 87.62 153 SER A N 1
ATOM 1168 C CA . SER A 1 153 ? -4.223 -21.195 -7.518 1.00 87.62 153 SER A CA 1
ATOM 1169 C C . SER A 1 153 ? -3.714 -19.756 -7.454 1.00 87.62 153 SER A C 1
ATOM 1171 O O . SER A 1 153 ? -4.521 -18.826 -7.486 1.00 87.62 153 SER A O 1
ATOM 1173 N N . ALA A 1 154 ? -2.393 -19.548 -7.426 1.00 87.81 154 ALA A N 1
ATOM 1174 C CA . ALA A 1 154 ? -1.799 -18.212 -7.409 1.00 87.81 154 ALA A CA 1
ATOM 1175 C C . ALA A 1 154 ? -2.123 -17.418 -8.689 1.00 87.81 154 ALA A C 1
ATOM 1177 O O . ALA A 1 154 ? -2.516 -16.252 -8.610 1.00 87.81 154 ALA A O 1
ATOM 1178 N N . VAL A 1 155 ? -2.023 -18.056 -9.862 1.00 86.25 155 VAL A N 1
ATOM 1179 C CA . VAL A 1 155 ? -2.352 -17.435 -11.157 1.00 86.25 155 VAL A CA 1
ATOM 1180 C C . VAL A 1 155 ? -3.836 -17.082 -11.239 1.00 86.25 155 VAL A C 1
ATOM 1182 O O . VAL A 1 155 ? -4.170 -15.941 -11.549 1.00 86.25 155 VAL A O 1
ATOM 1185 N N . SER A 1 156 ? -4.726 -18.016 -10.896 1.00 87.69 156 SER A N 1
ATOM 1186 C CA . SER A 1 156 ? -6.179 -17.792 -10.890 1.00 87.69 156 SER A CA 1
ATOM 1187 C C . SER A 1 156 ? -6.573 -16.651 -9.946 1.00 87.69 156 SER A C 1
ATOM 1189 O O . SER A 1 156 ? -7.378 -15.780 -10.292 1.00 87.69 156 SER A O 1
ATOM 1191 N N . HIS A 1 157 ? -5.942 -16.589 -8.768 1.00 91.88 157 HIS A N 1
ATOM 1192 C CA . HIS A 1 157 ? -6.135 -15.496 -7.823 1.00 91.88 157 HIS A CA 1
ATOM 1193 C C . HIS A 1 157 ? -5.712 -14.146 -8.422 1.00 91.88 157 HIS A C 1
ATOM 1195 O O . HIS A 1 157 ? -6.482 -13.184 -8.380 1.00 91.88 157 HIS A O 1
ATOM 1201 N N . ALA A 1 158 ? -4.517 -14.076 -9.019 1.00 88.81 158 ALA A N 1
ATOM 1202 C CA . ALA A 1 158 ? -4.009 -12.869 -9.666 1.00 88.81 158 ALA A CA 1
ATOM 1203 C C . ALA A 1 158 ? -4.902 -12.416 -10.833 1.00 88.81 158 ALA A C 1
ATOM 1205 O O . ALA A 1 158 ? -5.237 -11.235 -10.928 1.00 88.81 158 ALA A O 1
ATOM 1206 N N . GLU A 1 159 ? -5.341 -13.343 -11.688 1.00 86.06 159 GLU A N 1
ATOM 1207 C CA . GLU A 1 159 ? -6.259 -13.069 -12.797 1.00 86.06 159 GLU A CA 1
ATOM 1208 C C . GLU A 1 159 ? -7.590 -12.493 -12.312 1.00 86.06 159 GLU A C 1
ATOM 1210 O O . GLU A 1 159 ? -8.108 -11.534 -12.897 1.00 86.06 159 GLU A O 1
ATOM 1215 N N . ASN A 1 160 ? -8.141 -13.050 -11.229 1.00 89.31 160 ASN A N 1
ATOM 1216 C CA . ASN A 1 160 ? -9.390 -12.565 -10.666 1.00 89.31 160 ASN A CA 1
ATOM 1217 C C . ASN A 1 160 ? -9.243 -11.142 -10.113 1.00 89.31 160 ASN A C 1
ATOM 1219 O O . ASN A 1 160 ? -10.042 -10.274 -10.472 1.00 89.31 160 ASN A O 1
ATOM 1223 N N . LEU A 1 161 ? -8.204 -10.872 -9.313 1.00 89.12 161 LEU A N 1
ATOM 1224 C CA . LEU A 1 161 ? -7.931 -9.522 -8.805 1.00 89.12 161 LEU A CA 1
ATOM 1225 C C . LEU A 1 161 ? -7.712 -8.527 -9.950 1.00 89.12 161 LEU A C 1
ATOM 1227 O O . LEU A 1 161 ? -8.308 -7.452 -9.962 1.00 89.12 161 LEU A O 1
ATOM 1231 N N . TRP A 1 162 ? -6.947 -8.917 -10.968 1.00 84.75 162 TRP A N 1
ATOM 1232 C CA . TRP A 1 162 ? -6.686 -8.083 -12.137 1.00 84.75 162 TRP A CA 1
ATOM 1233 C C . TRP A 1 162 ? -7.937 -7.820 -12.990 1.00 84.75 162 TRP A C 1
ATOM 1235 O O . TRP A 1 162 ? -8.084 -6.787 -13.640 1.00 84.75 162 TRP A O 1
ATOM 1245 N N . ARG A 1 163 ? -8.896 -8.745 -13.028 1.00 82.81 163 ARG A N 1
ATOM 1246 C CA . ARG A 1 163 ? -10.196 -8.490 -13.663 1.00 82.81 163 ARG A CA 1
ATOM 1247 C C . ARG A 1 163 ? -11.022 -7.479 -12.866 1.00 82.81 163 ARG A C 1
ATOM 1249 O O . ARG A 1 163 ? -11.699 -6.651 -13.470 1.00 82.81 163 ARG A O 1
ATOM 1256 N N . LEU A 1 164 ? -10.961 -7.531 -11.538 1.00 83.38 164 LEU A N 1
ATOM 1257 C CA . LEU A 1 164 ? -11.712 -6.631 -10.660 1.00 83.38 164 LEU A CA 1
ATOM 1258 C C . LEU A 1 164 ? -11.174 -5.192 -10.701 1.00 83.38 164 LEU A C 1
ATOM 1260 O O . LEU A 1 164 ? -11.970 -4.260 -10.607 1.00 83.38 164 LEU A O 1
ATOM 1264 N N . THR A 1 165 ? -9.871 -4.996 -10.927 1.00 73.06 165 THR A N 1
ATOM 1265 C CA . THR A 1 165 ? -9.268 -3.659 -11.106 1.00 73.06 165 THR A CA 1
ATOM 1266 C C . THR A 1 165 ? -9.586 -3.018 -12.459 1.00 73.06 165 THR A C 1
ATOM 1268 O O . THR A 1 165 ? -9.538 -1.799 -12.584 1.00 73.06 165 THR A O 1
ATOM 1271 N N . ARG A 1 166 ? -9.975 -3.808 -13.470 1.00 65.56 166 ARG A N 1
ATOM 1272 C CA . ARG A 1 166 ? -10.277 -3.349 -14.842 1.00 65.56 166 ARG A CA 1
ATOM 1273 C C . ARG A 1 166 ? -11.649 -2.680 -15.016 1.00 65.56 166 ARG A C 1
ATOM 1275 O O . ARG A 1 166 ? -12.142 -2.573 -16.140 1.00 65.56 166 ARG A O 1
ATOM 1282 N N . GLN A 1 167 ? -12.302 -2.224 -13.947 1.00 66.56 167 GLN A N 1
ATOM 1283 C CA . GLN A 1 167 ? -13.589 -1.542 -14.106 1.00 66.56 167 GLN A CA 1
ATOM 1284 C C . GLN A 1 167 ? -13.377 -0.135 -14.665 1.00 66.56 167 GLN A C 1
ATOM 1286 O O . GLN A 1 167 ? -12.749 0.713 -14.038 1.00 66.56 167 GLN A O 1
ATOM 1291 N N . ARG A 1 168 ? -13.953 0.123 -15.845 1.00 65.88 168 ARG A N 1
ATOM 1292 C CA . ARG A 1 168 ? -13.889 1.408 -16.564 1.00 65.88 168 ARG A CA 1
ATOM 1293 C C . ARG A 1 168 ? -14.242 2.616 -15.683 1.00 65.88 168 ARG A C 1
ATOM 1295 O O . ARG A 1 168 ? -13.636 3.672 -15.820 1.00 65.88 168 ARG A O 1
ATOM 1302 N N . HIS A 1 169 ? -15.146 2.420 -14.725 1.00 68.25 169 HIS A N 1
ATOM 1303 C CA . HIS A 1 169 ? -15.555 3.440 -13.762 1.00 68.25 169 HIS A CA 1
ATOM 1304 C C . HIS A 1 169 ? -14.403 3.978 -12.894 1.00 68.25 169 HIS A C 1
ATOM 1306 O O . HIS A 1 169 ? -14.440 5.153 -12.543 1.00 68.25 169 HIS A O 1
ATOM 1312 N N . PHE A 1 170 ? -13.366 3.181 -12.594 1.00 72.19 170 PHE A N 1
ATOM 1313 C CA . PHE A 1 170 ? -12.183 3.665 -11.867 1.00 72.19 170 PHE A CA 1
ATOM 1314 C C . PHE A 1 170 ? -11.405 4.701 -12.677 1.00 72.19 170 PHE A C 1
AT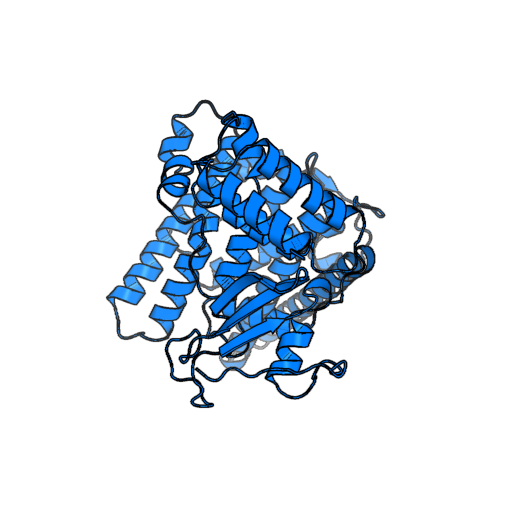OM 1316 O O . PHE A 1 170 ? -11.070 5.765 -12.165 1.00 72.19 170 PHE A O 1
ATOM 1323 N N . VAL A 1 171 ? -11.142 4.397 -13.950 1.00 69.81 171 VAL A N 1
ATOM 1324 C CA . VAL A 1 171 ? -10.363 5.263 -14.845 1.00 69.81 171 VAL A CA 1
ATOM 1325 C C . VAL A 1 171 ? -11.111 6.564 -15.114 1.00 69.81 171 VAL A C 1
ATOM 1327 O O . VAL A 1 171 ? -10.525 7.639 -15.013 1.00 69.81 171 VAL A O 1
ATOM 1330 N N . ASP A 1 172 ? -12.412 6.474 -15.398 1.00 73.69 172 ASP A N 1
ATOM 1331 C CA . ASP A 1 172 ? -13.247 7.648 -15.658 1.00 73.69 172 ASP A CA 1
ATOM 1332 C C . ASP A 1 172 ? -13.313 8.570 -14.426 1.00 73.69 172 ASP A C 1
ATOM 1334 O O . ASP A 1 172 ? -13.193 9.787 -14.561 1.00 73.69 172 ASP A O 1
ATOM 1338 N N . TYR A 1 173 ? -13.433 7.999 -13.220 1.00 79.88 173 TYR A N 1
ATOM 1339 C CA . TYR A 1 173 ? -13.412 8.762 -11.969 1.00 79.88 173 TYR A CA 1
ATOM 1340 C C . TYR A 1 173 ? -12.066 9.448 -11.729 1.00 79.88 173 TYR A C 1
ATOM 1342 O O . TYR A 1 173 ? -12.028 10.647 -11.474 1.00 79.88 173 TYR A O 1
ATOM 1350 N N . ILE A 1 174 ? -10.959 8.708 -11.851 1.00 73.69 174 ILE A N 1
ATOM 1351 C CA . ILE A 1 174 ? -9.612 9.250 -11.635 1.00 73.69 174 ILE A CA 1
ATOM 1352 C C . ILE A 1 174 ? -9.338 10.397 -12.608 1.00 73.69 174 ILE A C 1
ATOM 1354 O O . ILE A 1 174 ? -8.910 11.466 -12.183 1.00 73.69 174 ILE A O 1
ATOM 1358 N N . ASN A 1 175 ? -9.646 10.213 -13.893 1.00 74.44 175 ASN A N 1
ATOM 1359 C CA . ASN A 1 175 ? -9.450 11.250 -14.904 1.00 74.44 175 ASN A CA 1
ATOM 1360 C C . ASN A 1 175 ? -10.304 12.497 -14.636 1.00 74.44 175 ASN A C 1
ATOM 1362 O O . ASN A 1 175 ? -9.839 13.608 -14.877 1.00 74.44 175 ASN A O 1
ATOM 1366 N N . ALA A 1 176 ? -11.526 12.334 -14.121 1.00 78.88 176 ALA A N 1
ATOM 1367 C CA . ALA A 1 176 ? -12.384 13.457 -13.746 1.00 78.88 176 ALA A CA 1
ATOM 1368 C C . ALA A 1 176 ? -11.894 14.205 -12.490 1.00 78.88 176 ALA A C 1
ATOM 1370 O O . ALA A 1 176 ? -12.213 15.381 -12.323 1.00 78.88 176 ALA A O 1
ATOM 1371 N N . SER A 1 177 ? -11.123 13.544 -11.622 1.00 79.50 177 SER A N 1
ATOM 1372 C CA . SER A 1 177 ? -10.595 14.114 -10.376 1.00 79.50 177 SER A CA 1
ATOM 1373 C C . SER A 1 177 ? -9.216 14.782 -10.511 1.00 79.50 177 SER A C 1
ATOM 1375 O O . SER A 1 177 ? -8.756 15.399 -9.551 1.00 79.50 177 SER A O 1
ATOM 1377 N N . ILE A 1 178 ? -8.546 14.664 -11.663 1.00 81.31 178 ILE A N 1
ATOM 1378 C CA . ILE A 1 178 ? -7.183 15.172 -11.892 1.00 81.31 178 ILE A CA 1
ATOM 1379 C C . ILE A 1 178 ? -7.194 16.603 -12.444 1.00 81.31 178 ILE A C 1
ATOM 1381 O O . ILE A 1 178 ? -7.869 16.904 -13.428 1.00 81.31 178 ILE A O 1
ATOM 1385 N N . LYS A 1 179 ? -6.347 17.467 -11.874 1.00 81.81 179 LYS A N 1
ATOM 1386 C CA . LYS A 1 179 ? -5.980 18.777 -12.433 1.00 81.81 179 LYS A CA 1
ATOM 1387 C C . LYS A 1 179 ? -4.491 18.814 -12.760 1.00 81.81 179 LYS A C 1
ATOM 1389 O O . LYS A 1 179 ? -3.654 18.485 -11.927 1.00 81.81 179 LYS A O 1
ATOM 1394 N N . THR A 1 180 ? -4.136 19.228 -13.972 1.00 80.56 180 THR A N 1
ATOM 1395 C CA . THR A 1 180 ? -2.730 19.320 -14.389 1.00 80.56 180 THR A CA 1
ATOM 1396 C C . THR A 1 180 ? -2.101 20.635 -13.932 1.00 80.56 180 THR A C 1
ATOM 1398 O O . THR A 1 180 ? -2.639 21.711 -14.191 1.00 80.56 180 THR A O 1
ATOM 1401 N N . VAL A 1 181 ? -0.927 20.554 -13.307 1.00 79.50 181 VAL A N 1
ATOM 1402 C CA . VAL A 1 181 ? -0.112 21.702 -12.896 1.00 79.50 181 VAL A CA 1
ATOM 1403 C C . VAL A 1 181 ? 1.070 21.834 -13.854 1.00 79.50 181 VAL A C 1
ATOM 1405 O O . VAL A 1 181 ? 1.940 20.967 -13.918 1.00 79.50 181 VAL A O 1
ATOM 1408 N N . ALA A 1 182 ? 1.096 22.926 -14.619 1.00 69.69 182 ALA A N 1
ATOM 1409 C CA . ALA A 1 182 ? 2.080 23.139 -15.684 1.00 69.69 182 ALA A CA 1
ATOM 1410 C C . ALA A 1 182 ? 3.485 23.517 -15.182 1.00 69.69 182 ALA A C 1
ATOM 1412 O O . ALA A 1 182 ? 4.447 23.436 -15.941 1.00 69.69 182 ALA A O 1
ATOM 1413 N N . LYS A 1 183 ? 3.617 23.964 -13.928 1.00 64.12 183 LYS A N 1
ATOM 1414 C CA . LYS A 1 183 ? 4.892 24.421 -13.372 1.00 64.12 183 LYS A CA 1
ATOM 1415 C C . LYS A 1 183 ? 5.458 23.378 -12.415 1.00 64.12 183 LYS A C 1
ATOM 1417 O O . LYS A 1 183 ? 4.846 23.097 -11.390 1.00 64.12 183 LYS A O 1
ATOM 1422 N N . LEU A 1 184 ? 6.625 22.847 -12.761 1.00 62.81 184 LEU A N 1
ATOM 1423 C CA . LEU A 1 184 ? 7.403 21.951 -11.914 1.00 62.81 184 LEU A CA 1
ATOM 1424 C C . LEU A 1 184 ? 8.452 22.766 -11.151 1.00 62.81 184 LEU A C 1
ATOM 1426 O O . LEU A 1 184 ? 9.240 23.470 -11.775 1.00 62.81 184 LEU A O 1
ATOM 1430 N N . ASP A 1 185 ? 8.463 22.672 -9.822 1.00 63.38 185 ASP A N 1
ATOM 1431 C CA . ASP A 1 185 ? 9.509 23.247 -8.961 1.00 63.38 185 ASP A CA 1
ATOM 1432 C C . ASP A 1 185 ? 10.588 22.161 -8.655 1.00 63.38 185 ASP A C 1
ATOM 1434 O O . ASP A 1 185 ? 10.983 21.998 -7.504 1.00 63.38 185 ASP A O 1
ATOM 1438 N N . ASP A 1 186 ? 11.042 21.379 -9.655 1.00 75.19 186 ASP A N 1
ATOM 1439 C CA . ASP A 1 186 ? 12.169 20.427 -9.506 1.00 75.19 186 ASP A CA 1
ATOM 1440 C C . ASP A 1 186 ? 12.837 20.038 -10.849 1.00 75.19 186 ASP A C 1
ATOM 1442 O O . ASP A 1 186 ? 12.345 19.182 -11.592 1.00 75.19 186 ASP A O 1
ATOM 1446 N N . ASP A 1 187 ? 13.994 20.641 -11.145 1.00 80.38 187 ASP A N 1
ATOM 1447 C CA . ASP A 1 187 ? 14.768 20.389 -12.371 1.00 80.38 187 ASP A CA 1
ATOM 1448 C C . ASP A 1 187 ? 15.371 18.971 -12.430 1.00 80.38 187 ASP A C 1
ATOM 1450 O O . ASP A 1 187 ? 15.745 18.505 -13.507 1.00 80.38 187 ASP A O 1
ATOM 1454 N N . ALA A 1 188 ? 15.469 18.252 -11.302 1.00 82.81 188 ALA A N 1
ATOM 1455 C CA . ALA A 1 188 ? 16.151 16.958 -11.243 1.00 82.81 188 ALA A CA 1
ATOM 1456 C C . ALA A 1 188 ? 15.412 15.842 -11.996 1.00 82.81 188 ALA A C 1
ATOM 1458 O O . ALA A 1 188 ? 16.041 14.847 -12.373 1.00 82.81 188 ALA A O 1
ATOM 1459 N N . VAL A 1 189 ? 14.099 15.990 -12.197 1.00 84.75 189 VAL A N 1
ATOM 1460 C CA . VAL A 1 189 ? 13.218 15.006 -12.856 1.00 84.75 189 VAL A CA 1
ATOM 1461 C C . VAL A 1 189 ? 12.223 15.646 -13.830 1.00 84.75 189 VAL A C 1
ATOM 1463 O O . VAL A 1 189 ? 11.304 14.975 -14.306 1.00 84.75 189 VAL A O 1
ATOM 1466 N N . ALA A 1 190 ? 12.382 16.936 -14.145 1.00 81.25 190 ALA A N 1
ATOM 1467 C CA . ALA A 1 190 ? 11.478 17.664 -15.035 1.00 81.25 190 ALA A CA 1
ATOM 1468 C C . ALA A 1 190 ? 11.406 17.045 -16.444 1.00 81.25 190 ALA A C 1
ATOM 1470 O O . ALA A 1 190 ? 10.327 16.995 -17.036 1.00 81.25 190 ALA A O 1
ATOM 1471 N N . ASP A 1 191 ? 12.524 16.502 -16.941 1.00 82.88 191 ASP A N 1
ATOM 1472 C CA . ASP A 1 191 ? 12.626 15.766 -18.208 1.00 82.88 191 ASP A CA 1
ATOM 1473 C C . ASP A 1 191 ? 11.877 14.422 -18.201 1.00 82.88 191 ASP A C 1
ATOM 1475 O O . ASP A 1 191 ? 11.546 13.900 -19.263 1.00 82.88 191 ASP A O 1
ATOM 1479 N N . ILE A 1 192 ? 11.582 13.875 -17.018 1.00 82.38 192 ILE A N 1
ATOM 1480 C CA . ILE A 1 192 ? 10.944 12.563 -16.842 1.00 82.38 192 ILE A CA 1
ATOM 1481 C C . ILE A 1 192 ? 9.443 12.716 -16.558 1.00 82.38 192 ILE A C 1
ATOM 1483 O O . ILE A 1 192 ? 8.617 12.011 -17.138 1.00 82.38 192 ILE A O 1
ATOM 1487 N N . LEU A 1 193 ? 9.067 13.625 -15.653 1.00 80.56 193 LEU A N 1
ATOM 1488 C CA . LEU A 1 193 ? 7.689 13.735 -15.159 1.00 80.56 193 LEU A CA 1
ATOM 1489 C C . LEU A 1 193 ? 6.833 14.726 -15.964 1.00 80.56 193 LEU A C 1
ATOM 1491 O O . LEU A 1 193 ? 5.622 14.510 -16.079 1.00 80.56 193 LEU A O 1
ATOM 1495 N N . GLY A 1 194 ? 7.445 15.745 -16.580 1.00 75.88 194 GLY A N 1
ATOM 1496 C CA . GLY A 1 194 ? 6.848 16.663 -17.563 1.00 75.88 194 GLY A CA 1
ATOM 1497 C C . GLY A 1 194 ? 5.771 17.632 -17.048 1.00 75.88 194 GLY A C 1
ATOM 1498 O O . GLY A 1 194 ? 5.663 18.741 -17.562 1.00 75.88 194 GLY A O 1
ATOM 1499 N N . TYR A 1 195 ? 4.984 17.248 -16.041 1.00 78.50 195 TYR A N 1
ATOM 1500 C CA . TYR A 1 195 ? 3.950 18.066 -15.397 1.00 78.50 195 TYR A CA 1
ATOM 1501 C C . TYR A 1 195 ? 3.551 17.491 -14.029 1.00 78.50 195 TYR A C 1
ATOM 1503 O O . TYR A 1 195 ? 3.788 16.317 -13.749 1.00 78.50 195 TYR A O 1
ATOM 1511 N N . GLY A 1 196 ? 2.934 18.315 -13.179 1.00 74.94 196 GLY A N 1
ATOM 1512 C CA . GLY A 1 196 ? 2.378 17.902 -11.888 1.00 74.94 196 GLY A CA 1
ATOM 1513 C C . GLY A 1 196 ? 0.896 17.535 -11.991 1.00 74.94 196 GLY A C 1
ATOM 1514 O O . GLY A 1 196 ? 0.199 17.989 -12.902 1.00 74.94 196 GLY A O 1
ATOM 1515 N N . ILE A 1 197 ? 0.403 16.723 -11.056 1.00 78.38 197 ILE A N 1
ATOM 1516 C CA . ILE A 1 197 ? -1.016 16.359 -10.940 1.00 78.38 197 ILE A CA 1
ATOM 1517 C C . ILE A 1 197 ? -1.530 16.739 -9.553 1.00 78.38 197 ILE A C 1
ATOM 1519 O O . ILE A 1 197 ? -1.025 16.238 -8.555 1.00 78.38 197 ILE A O 1
ATOM 1523 N N . ASP A 1 198 ? -2.561 17.575 -9.510 1.00 79.19 198 ASP A N 1
ATOM 1524 C CA . ASP A 1 198 ? -3.242 18.017 -8.296 1.00 79.19 198 ASP A CA 1
ATOM 1525 C C . ASP A 1 198 ? -4.680 17.476 -8.234 1.00 79.19 198 ASP A C 1
ATOM 1527 O O . ASP A 1 198 ? -5.270 17.104 -9.254 1.00 79.19 198 ASP A O 1
ATOM 1531 N N . PHE A 1 199 ? -5.242 17.437 -7.028 1.00 79.00 199 PHE A N 1
ATOM 1532 C CA . PHE A 1 199 ? -6.583 16.932 -6.748 1.00 79.00 199 PHE A CA 1
ATOM 1533 C C . PHE A 1 199 ? -7.336 17.901 -5.846 1.00 79.00 199 PHE A C 1
ATOM 1535 O O . PHE A 1 199 ? -6.788 18.430 -4.883 1.00 79.00 199 PHE A O 1
ATOM 1542 N N . ASP A 1 200 ? -8.641 18.034 -6.076 1.00 73.69 200 ASP A N 1
ATOM 1543 C CA . ASP A 1 200 ? -9.499 18.839 -5.198 1.00 73.69 200 ASP A CA 1
ATOM 1544 C C . ASP A 1 200 ? -9.635 18.243 -3.791 1.00 73.69 200 ASP A C 1
ATOM 1546 O O . ASP A 1 200 ? -9.942 18.952 -2.832 1.00 73.69 200 ASP A O 1
ATOM 1550 N N . LEU A 1 201 ? -9.422 16.930 -3.659 1.00 73.88 201 LEU A N 1
ATOM 1551 C CA . LEU A 1 201 ? -9.603 16.191 -2.418 1.00 73.88 2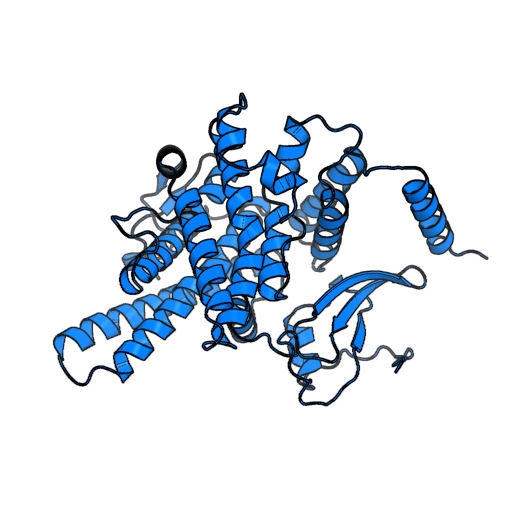01 LEU A CA 1
ATOM 1552 C C . LEU A 1 201 ? -8.475 15.184 -2.199 1.00 73.88 201 LEU A C 1
ATOM 1554 O O . LEU A 1 201 ? -8.097 14.431 -3.097 1.00 73.88 201 LEU A O 1
ATOM 1558 N N . ALA A 1 202 ? -8.003 15.091 -0.953 1.00 68.75 202 ALA A N 1
ATOM 1559 C CA . ALA A 1 202 ? -6.982 14.122 -0.561 1.00 68.75 202 ALA A CA 1
ATOM 1560 C C . ALA A 1 202 ? -7.434 12.669 -0.787 1.00 68.75 202 ALA A C 1
ATOM 1562 O O . ALA A 1 202 ? -6.603 11.819 -1.087 1.00 68.75 202 ALA A O 1
ATOM 1563 N N . GLN A 1 203 ? -8.735 12.366 -0.680 1.00 69.69 203 GLN A N 1
ATOM 1564 C CA . GLN A 1 203 ? -9.249 11.028 -0.995 1.00 69.69 203 GLN A CA 1
ATOM 1565 C C . GLN A 1 203 ? -9.056 10.670 -2.473 1.00 69.69 203 GLN A C 1
ATOM 1567 O O . GLN A 1 203 ? -8.709 9.533 -2.783 1.00 69.69 203 GLN A O 1
ATOM 1572 N N . ASP A 1 204 ? -9.229 11.635 -3.375 1.00 72.50 204 ASP A N 1
ATOM 1573 C CA . ASP A 1 204 ? -9.109 11.401 -4.814 1.00 72.50 204 ASP A CA 1
ATOM 1574 C C . ASP A 1 204 ? -7.649 11.172 -5.205 1.00 72.50 204 ASP A C 1
ATOM 1576 O O . ASP A 1 204 ? -7.352 10.228 -5.932 1.00 72.50 204 ASP A O 1
ATOM 1580 N N . MET A 1 205 ? -6.729 11.940 -4.612 1.00 71.62 205 MET A N 1
ATOM 1581 C CA . MET A 1 205 ? -5.287 11.686 -4.691 1.00 71.62 205 MET A CA 1
ATOM 1582 C C . MET A 1 205 ? -4.949 10.257 -4.248 1.00 71.62 205 MET A C 1
ATOM 1584 O O . MET A 1 205 ? -4.204 9.521 -4.897 1.00 71.62 205 MET A O 1
ATOM 1588 N N . VAL A 1 206 ? -5.517 9.847 -3.121 1.00 67.19 206 VAL A N 1
ATOM 1589 C CA . VAL A 1 206 ? -5.269 8.541 -2.526 1.00 67.19 206 VAL A CA 1
ATOM 1590 C C . VAL A 1 206 ? -5.819 7.395 -3.392 1.00 67.19 206 VAL A C 1
ATOM 1592 O O . VAL A 1 206 ? -5.187 6.347 -3.471 1.00 67.19 206 VAL A O 1
ATOM 1595 N N . ILE A 1 207 ? -6.946 7.586 -4.080 1.00 66.56 207 ILE A N 1
ATOM 1596 C CA . ILE A 1 207 ? -7.498 6.618 -5.044 1.00 66.56 207 ILE A CA 1
ATOM 1597 C C . ILE A 1 207 ? -6.659 6.590 -6.333 1.00 66.56 207 ILE A C 1
ATOM 1599 O O . ILE A 1 207 ? -6.310 5.517 -6.821 1.00 66.56 207 ILE A O 1
ATOM 1603 N N . ALA A 1 208 ? -6.301 7.756 -6.873 1.00 60.78 208 ALA A N 1
ATOM 1604 C CA . ALA A 1 208 ? -5.598 7.888 -8.149 1.00 60.78 208 ALA A CA 1
ATOM 1605 C C . ALA A 1 208 ? -4.180 7.308 -8.130 1.00 60.78 208 ALA A C 1
ATOM 1607 O O . ALA A 1 208 ? -3.716 6.746 -9.117 1.00 60.78 208 ALA A O 1
ATOM 1608 N N . THR A 1 209 ? -3.505 7.375 -6.985 1.00 55.28 209 THR A N 1
ATOM 1609 C CA . THR A 1 209 ? -2.157 6.817 -6.796 1.00 55.28 209 THR A CA 1
ATOM 1610 C C . THR A 1 209 ? -2.090 5.285 -6.817 1.00 55.28 209 THR A C 1
ATOM 1612 O O . THR A 1 209 ? -1.009 4.717 -6.671 1.00 55.28 209 THR A O 1
ATOM 1615 N N . ARG A 1 210 ? -3.225 4.597 -6.990 1.00 57.34 210 ARG A N 1
ATOM 1616 C CA . ARG A 1 210 ? -3.346 3.141 -6.819 1.00 57.34 210 ARG A CA 1
ATOM 1617 C C . ARG A 1 210 ? -3.746 2.385 -8.078 1.00 57.34 210 ARG A C 1
ATOM 1619 O O . ARG A 1 210 ? -3.781 1.158 -8.040 1.00 57.34 210 ARG A O 1
ATOM 1626 N N . PHE A 1 211 ? -4.029 3.085 -9.178 1.00 52.53 211 PHE A N 1
ATOM 1627 C CA . PHE A 1 211 ? -4.465 2.455 -10.421 1.00 52.53 211 PHE A CA 1
ATOM 1628 C C . PHE A 1 211 ? -3.576 2.841 -11.603 1.00 52.53 211 PHE A C 1
ATOM 1630 O O . PHE A 1 211 ? -3.437 4.025 -11.913 1.00 52.53 211 PHE A O 1
ATOM 1637 N N . PRO A 1 212 ? -3.012 1.857 -12.315 1.00 47.00 212 PRO A N 1
ATOM 1638 C CA . PRO A 1 212 ? -2.429 2.100 -13.621 1.00 47.00 212 PRO A CA 1
ATOM 1639 C C . PRO A 1 212 ? -3.525 2.253 -14.687 1.00 47.00 212 PRO A C 1
ATOM 1641 O O . PRO A 1 212 ? -4.577 1.614 -14.623 1.00 47.00 212 PRO A O 1
ATOM 1644 N N . VAL A 1 213 ? -3.257 3.083 -15.696 1.00 41.72 213 VAL A N 1
ATOM 1645 C CA . VAL A 1 213 ? -4.120 3.253 -16.872 1.00 41.72 213 VAL A CA 1
ATOM 1646 C C . VAL A 1 213 ? -3.581 2.375 -18.013 1.00 41.72 213 VAL A C 1
ATOM 1648 O O . VAL A 1 213 ? -2.385 2.412 -18.284 1.00 41.72 213 VAL A O 1
ATOM 1651 N N . GLU A 1 214 ? -4.493 1.639 -18.671 1.00 40.44 214 GLU A N 1
ATOM 1652 C CA . GLU A 1 214 ? -4.388 0.861 -19.935 1.00 40.44 214 GLU A CA 1
ATOM 1653 C C . GLU A 1 214 ? -4.346 -0.693 -19.888 1.00 40.44 214 GLU A C 1
ATOM 1655 O O . GLU A 1 214 ? -3.973 -1.314 -18.897 1.00 40.44 214 GLU A O 1
ATOM 1660 N N . PHE A 1 215 ? -4.761 -1.282 -21.036 1.00 36.28 215 PHE A N 1
ATOM 1661 C CA . PHE A 1 215 ? -4.285 -2.506 -21.740 1.00 36.28 215 PHE A CA 1
ATOM 1662 C C . PHE A 1 215 ? -5.311 -3.595 -22.173 1.00 36.28 215 PHE A C 1
ATOM 1664 O O . PHE A 1 215 ? -6.373 -3.787 -21.582 1.00 36.28 215 PHE A O 1
ATOM 1671 N N . LYS A 1 216 ? -4.954 -4.287 -23.282 1.00 37.66 216 LYS A N 1
ATOM 1672 C CA . LYS A 1 216 ? -5.723 -5.220 -24.153 1.00 37.66 216 LYS A CA 1
ATOM 1673 C C . LYS A 1 216 ? -5.432 -6.726 -23.908 1.00 37.66 216 LYS A C 1
ATOM 1675 O O . LYS A 1 216 ? -4.298 -7.100 -23.652 1.00 37.66 216 LYS A O 1
ATOM 1680 N N . LEU A 1 217 ? -6.473 -7.552 -24.118 1.00 37.91 217 LEU A N 1
ATOM 1681 C CA . LEU A 1 217 ? -6.572 -8.972 -24.561 1.00 37.91 217 LEU A CA 1
ATOM 1682 C C . LEU A 1 217 ? -5.525 -10.040 -24.126 1.00 37.91 217 LEU A C 1
ATOM 1684 O O . LEU A 1 217 ? -5.152 -10.903 -24.914 1.00 37.91 217 LEU A O 1
ATOM 1688 N N . SER A 1 218 ? -5.172 -10.084 -22.842 1.00 35.84 218 SER A N 1
ATOM 1689 C CA . SER A 1 218 ? -4.971 -11.330 -22.067 1.00 35.84 218 SER A CA 1
ATOM 1690 C C . SER A 1 218 ? -5.510 -11.113 -20.638 1.00 35.84 218 SER A C 1
ATOM 1692 O O . SER A 1 218 ? -5.816 -9.971 -20.262 1.00 35.84 218 SER A O 1
ATOM 1694 N N . LEU A 1 219 ? -5.724 -12.167 -19.830 1.00 60.94 219 LEU A N 1
ATOM 1695 C CA . LEU A 1 219 ? -6.210 -11.965 -18.455 1.00 60.94 219 LEU A CA 1
ATOM 1696 C C . LEU A 1 219 ? -5.132 -11.366 -17.543 1.00 60.94 219 LEU A C 1
ATOM 1698 O O . LEU A 1 219 ? -5.493 -10.466 -16.799 1.00 60.94 219 LEU A O 1
ATOM 1702 N N . LEU A 1 220 ? -3.856 -11.745 -17.671 1.00 68.50 220 LEU A N 1
ATOM 1703 C CA . LEU A 1 220 ? -2.706 -11.034 -17.090 1.00 68.50 220 LEU A CA 1
ATOM 1704 C C . LEU A 1 220 ? -1.778 -10.532 -18.206 1.00 68.50 220 LEU A C 1
ATOM 1706 O O . LEU A 1 220 ? -1.499 -11.300 -19.132 1.00 68.50 220 LEU A O 1
ATOM 1710 N N . PRO A 1 221 ? -1.300 -9.276 -18.158 1.00 72.12 221 PRO A N 1
ATOM 1711 C CA . PRO A 1 221 ? -0.392 -8.744 -19.169 1.00 72.12 221 PRO A CA 1
ATOM 1712 C C . PRO A 1 221 ? 0.944 -9.500 -19.156 1.00 72.12 221 PRO A C 1
ATOM 1714 O O . PRO A 1 221 ? 1.417 -9.934 -18.107 1.00 72.12 221 PRO A O 1
ATOM 1717 N N . GLY A 1 222 ? 1.581 -9.633 -20.323 1.00 73.38 222 GLY A N 1
ATOM 1718 C CA . GLY A 1 222 ? 2.940 -10.179 -20.398 1.00 73.38 222 GLY A CA 1
ATOM 1719 C C . GLY A 1 222 ? 3.948 -9.315 -19.617 1.00 73.38 222 GLY A C 1
ATOM 1720 O O . GLY A 1 222 ? 3.673 -8.135 -19.383 1.00 73.38 222 GLY A O 1
ATOM 1721 N N . PRO A 1 223 ? 5.138 -9.843 -19.262 1.00 72.62 223 PRO A N 1
ATOM 1722 C CA . PRO A 1 223 ? 6.092 -9.152 -18.391 1.00 72.62 223 PRO A CA 1
ATOM 1723 C C . PRO A 1 223 ? 6.415 -7.718 -18.826 1.00 72.62 223 PRO A C 1
ATOM 1725 O O . PRO A 1 223 ? 6.337 -6.810 -18.007 1.00 72.62 223 PRO A O 1
ATOM 1728 N N . ALA A 1 224 ? 6.683 -7.483 -20.114 1.00 75.75 224 ALA A N 1
ATOM 1729 C CA . ALA A 1 224 ? 6.983 -6.146 -20.632 1.00 75.75 224 ALA A CA 1
ATOM 1730 C C . ALA A 1 224 ? 5.816 -5.153 -20.457 1.00 75.75 224 ALA A C 1
ATOM 1732 O O . ALA A 1 224 ? 6.033 -4.001 -20.089 1.00 75.75 224 ALA A O 1
ATOM 1733 N N . ALA A 1 225 ? 4.577 -5.604 -20.674 1.00 77.75 225 ALA A N 1
ATOM 1734 C CA . ALA A 1 225 ? 3.391 -4.779 -20.463 1.00 77.75 225 ALA A CA 1
ATOM 1735 C C . ALA A 1 225 ? 3.159 -4.512 -18.968 1.00 77.75 225 ALA A C 1
ATOM 1737 O O . ALA A 1 225 ? 2.887 -3.377 -18.592 1.00 77.75 225 ALA A O 1
ATOM 1738 N N . PHE A 1 226 ? 3.348 -5.517 -18.104 1.00 76.62 226 PHE A N 1
ATOM 1739 C CA . PHE A 1 226 ? 3.268 -5.338 -16.652 1.00 76.62 226 PHE A CA 1
ATOM 1740 C C . PHE A 1 226 ? 4.307 -4.330 -16.132 1.00 76.62 226 PHE A C 1
ATOM 1742 O O . PHE A 1 226 ? 3.979 -3.484 -15.308 1.00 76.62 226 PHE A O 1
ATOM 1749 N N . HIS A 1 227 ? 5.533 -4.355 -16.664 1.00 77.31 227 HIS A N 1
ATOM 1750 C CA . HIS A 1 227 ? 6.570 -3.378 -16.312 1.00 77.31 227 HIS A CA 1
ATOM 1751 C C . HIS A 1 227 ? 6.192 -1.959 -16.748 1.00 77.31 227 HIS A C 1
ATOM 1753 O O . HIS A 1 227 ? 6.331 -1.023 -15.966 1.00 77.31 227 HIS A O 1
ATOM 1759 N N . GLY A 1 228 ? 5.662 -1.790 -17.965 1.00 81.50 228 GLY A N 1
ATOM 1760 C CA . GLY A 1 228 ? 5.182 -0.486 -18.434 1.00 81.50 228 GLY A CA 1
ATOM 1761 C C . GLY A 1 228 ? 4.071 0.090 -17.549 1.00 81.50 228 GLY A C 1
ATOM 1762 O O . GLY A 1 228 ? 4.086 1.276 -17.228 1.00 81.50 228 GLY A O 1
ATOM 1763 N N . ILE A 1 229 ? 3.147 -0.763 -17.101 1.00 80.44 229 ILE A N 1
ATOM 1764 C CA . ILE A 1 229 ? 2.069 -0.426 -16.158 1.00 80.44 229 ILE A CA 1
ATOM 1765 C C . ILE A 1 229 ? 2.638 0.022 -14.803 1.00 80.44 229 ILE A C 1
ATOM 1767 O O . ILE A 1 229 ? 2.244 1.073 -14.299 1.00 80.44 229 ILE A O 1
ATOM 1771 N N . ASP A 1 230 ? 3.565 -0.749 -14.228 1.00 82.19 230 ASP A N 1
ATOM 1772 C CA . ASP A 1 230 ? 4.178 -0.483 -12.917 1.00 82.19 230 ASP A CA 1
ATOM 1773 C C . ASP A 1 230 ? 4.967 0.841 -12.921 1.00 82.19 230 ASP A C 1
ATOM 1775 O O . ASP A 1 230 ? 4.774 1.704 -12.061 1.00 82.19 230 ASP A O 1
ATOM 1779 N N . VAL A 1 231 ? 5.781 1.068 -13.960 1.00 85.06 231 VAL A N 1
ATOM 1780 C CA . VAL A 1 231 ? 6.526 2.325 -14.153 1.00 85.06 231 VAL A CA 1
ATOM 1781 C C . VAL A 1 231 ? 5.579 3.503 -14.384 1.00 85.06 231 VAL A C 1
ATOM 1783 O O . VAL A 1 231 ? 5.777 4.569 -13.802 1.00 85.06 231 VAL A O 1
ATOM 1786 N N . SER A 1 232 ? 4.526 3.329 -15.188 1.00 84.94 232 SER A N 1
ATOM 1787 C CA . SER A 1 232 ? 3.522 4.374 -15.419 1.00 84.94 232 SER A CA 1
ATOM 1788 C C . SER A 1 232 ? 2.840 4.791 -14.114 1.00 84.94 232 SER A C 1
ATOM 1790 O O . SER A 1 232 ? 2.761 5.984 -13.820 1.00 84.94 232 SER A O 1
ATOM 1792 N N . ALA A 1 233 ? 2.430 3.832 -13.277 1.00 80.88 233 ALA A N 1
ATOM 1793 C CA . ALA A 1 233 ? 1.852 4.119 -11.964 1.00 80.88 233 ALA A CA 1
ATOM 1794 C C . ALA A 1 233 ? 2.827 4.897 -11.060 1.00 80.88 233 ALA A C 1
ATOM 1796 O O . ALA A 1 233 ? 2.442 5.888 -10.433 1.00 80.88 233 ALA A O 1
ATOM 1797 N N . ALA A 1 234 ? 4.105 4.507 -11.043 1.00 85.94 234 ALA A N 1
ATOM 1798 C CA . ALA A 1 234 ? 5.140 5.203 -10.282 1.00 85.94 234 ALA A CA 1
ATOM 1799 C C . ALA A 1 234 ? 5.403 6.633 -10.787 1.00 85.94 234 ALA A C 1
ATOM 1801 O O . ALA A 1 234 ? 5.625 7.542 -9.985 1.00 85.94 234 ALA A O 1
ATOM 1802 N N . ILE A 1 235 ? 5.322 6.862 -12.101 1.00 85.75 235 ILE A N 1
ATOM 1803 C CA . ILE A 1 235 ? 5.385 8.202 -12.699 1.00 85.75 235 ILE A CA 1
ATOM 1804 C C . ILE A 1 235 ? 4.213 9.055 -12.216 1.00 85.75 235 ILE A C 1
ATOM 1806 O O . ILE A 1 235 ? 4.442 10.182 -11.781 1.00 85.75 235 ILE A O 1
ATOM 1810 N N . GLN A 1 236 ? 2.978 8.538 -12.236 1.00 82.69 236 GLN A N 1
ATOM 1811 C CA . GLN A 1 236 ? 1.817 9.299 -11.753 1.00 82.69 236 GLN A CA 1
ATOM 1812 C C . GLN A 1 236 ? 1.993 9.711 -10.288 1.00 82.69 23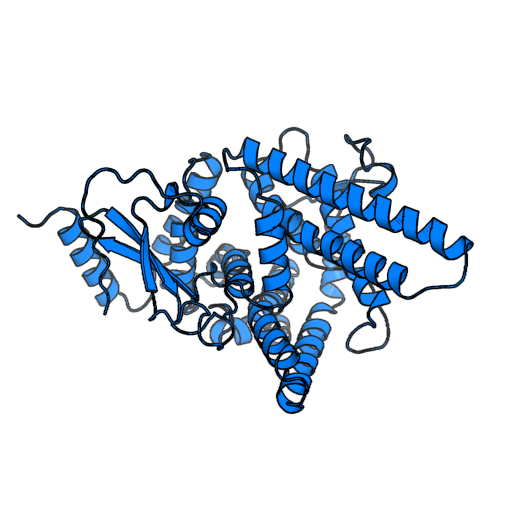6 GLN A C 1
ATOM 1814 O O . GLN A 1 236 ? 1.767 10.867 -9.944 1.00 82.69 236 GLN A O 1
ATOM 1819 N N . LEU A 1 237 ? 2.486 8.801 -9.445 1.00 83.75 237 LEU A N 1
ATOM 1820 C CA . LEU A 1 237 ? 2.851 9.080 -8.055 1.00 83.75 237 LEU A CA 1
ATOM 1821 C C . LEU A 1 237 ? 3.895 10.199 -7.925 1.00 83.75 237 LEU A C 1
ATOM 1823 O O . LEU A 1 237 ? 3.735 11.098 -7.099 1.00 83.75 237 LEU A O 1
ATOM 1827 N N . GLY A 1 238 ? 4.924 10.187 -8.774 1.00 84.81 238 GLY A N 1
ATOM 1828 C CA . GLY A 1 238 ? 5.900 11.273 -8.855 1.00 84.81 238 GLY A CA 1
ATOM 1829 C C . GLY A 1 238 ? 5.261 12.616 -9.214 1.00 84.81 238 GLY A C 1
ATOM 1830 O O . GLY A 1 238 ? 5.566 13.627 -8.586 1.00 84.81 238 GLY A O 1
ATOM 1831 N N . ARG A 1 239 ? 4.313 12.631 -10.159 1.00 83.88 239 ARG A N 1
ATOM 1832 C CA . ARG A 1 239 ? 3.583 13.851 -10.546 1.00 83.88 239 ARG A CA 1
ATOM 1833 C C . ARG A 1 239 ? 2.721 14.415 -9.423 1.00 83.88 239 ARG A C 1
ATOM 1835 O O . ARG A 1 239 ? 2.616 15.634 -9.312 1.00 83.88 239 ARG A O 1
ATOM 1842 N N . VAL A 1 240 ? 2.129 13.552 -8.594 1.00 82.88 240 VAL A N 1
ATOM 1843 C CA . VAL A 1 240 ? 1.403 13.983 -7.389 1.00 82.88 240 VAL A CA 1
ATOM 1844 C C . VAL A 1 240 ? 2.348 14.688 -6.424 1.00 82.88 240 VAL A C 1
ATOM 1846 O O . VAL A 1 240 ? 2.039 15.775 -5.947 1.00 82.88 240 VAL A O 1
ATOM 1849 N N . VAL A 1 241 ? 3.520 14.103 -6.163 1.00 83.06 241 VAL A N 1
ATOM 1850 C CA . VAL A 1 241 ? 4.510 14.703 -5.257 1.00 83.06 241 VAL A CA 1
ATOM 1851 C C . VAL A 1 241 ? 5.048 16.024 -5.791 1.00 83.06 241 VAL A C 1
ATOM 1853 O O . VAL A 1 241 ? 5.165 16.970 -5.020 1.00 83.06 241 VAL A O 1
ATOM 1856 N N . LEU A 1 242 ? 5.292 16.132 -7.099 1.00 82.06 242 LEU A N 1
ATOM 1857 C CA . LEU A 1 242 ? 5.694 17.397 -7.724 1.00 82.06 242 LEU A CA 1
ATOM 1858 C C . LEU A 1 242 ? 4.641 18.502 -7.594 1.00 82.06 242 LEU A C 1
ATOM 1860 O O . LEU A 1 242 ? 4.993 19.679 -7.554 1.00 82.06 242 LEU A O 1
ATOM 1864 N N . ALA A 1 243 ? 3.360 18.139 -7.551 1.00 80.56 243 ALA A N 1
ATOM 1865 C CA . ALA A 1 243 ? 2.269 19.090 -7.378 1.00 80.56 243 ALA A CA 1
ATOM 1866 C C . ALA A 1 243 ? 1.997 19.442 -5.910 1.00 80.56 243 ALA A C 1
ATOM 1868 O O . ALA A 1 243 ? 1.233 20.374 -5.649 1.00 80.56 243 ALA A O 1
ATOM 1869 N N . LEU A 1 244 ? 2.615 18.748 -4.943 1.00 77.00 244 LEU A N 1
ATOM 1870 C CA . LEU A 1 244 ? 2.535 19.160 -3.547 1.00 77.00 244 LEU A CA 1
ATOM 1871 C C . LEU A 1 244 ? 3.130 20.567 -3.443 1.00 77.00 244 LEU A C 1
ATOM 1873 O O . LEU A 1 244 ? 4.325 20.772 -3.644 1.00 77.00 244 LEU A O 1
ATOM 1877 N N . GLY A 1 245 ? 2.284 21.554 -3.139 1.00 68.44 245 GLY A N 1
ATOM 1878 C CA . GLY A 1 245 ? 2.732 22.931 -2.937 1.00 68.44 245 GLY A CA 1
ATOM 1879 C C . GLY A 1 245 ? 3.845 23.016 -1.884 1.00 68.44 245 GLY A C 1
ATOM 1880 O O . GLY A 1 245 ? 4.072 22.084 -1.121 1.00 68.44 245 GLY A O 1
ATOM 1881 N N . ARG A 1 246 ? 4.532 24.160 -1.781 1.00 69.00 246 ARG A N 1
ATOM 1882 C CA . ARG A 1 246 ? 5.752 24.304 -0.949 1.00 69.00 246 ARG A CA 1
ATOM 1883 C C . ARG A 1 246 ? 5.584 23.862 0.517 1.00 69.00 246 ARG A C 1
ATOM 1885 O O . ARG A 1 246 ? 6.511 23.294 1.103 1.00 69.00 246 ARG A O 1
ATOM 1892 N N . ASN A 1 247 ? 4.390 24.071 1.077 1.00 72.00 247 ASN A N 1
ATOM 1893 C CA . ASN A 1 247 ? 4.023 23.745 2.457 1.00 72.00 247 ASN A CA 1
ATOM 1894 C C . ASN A 1 247 ? 2.721 22.917 2.503 1.00 72.00 247 ASN A C 1
ATOM 1896 O O . ASN A 1 247 ? 1.673 23.455 2.867 1.00 72.00 247 ASN A O 1
ATOM 1900 N N . PRO A 1 248 ? 2.752 21.631 2.116 1.00 76.94 248 PRO A N 1
ATOM 1901 C CA . PRO A 1 248 ? 1.581 20.769 2.209 1.00 76.94 248 PRO A CA 1
ATOM 1902 C C . PRO A 1 248 ? 1.251 20.498 3.684 1.00 76.94 248 PRO A C 1
ATOM 1904 O O . PRO A 1 248 ? 2.139 20.492 4.541 1.00 76.94 248 PRO A O 1
ATOM 1907 N N . SER A 1 249 ? -0.028 20.263 3.990 1.00 76.94 249 SER A N 1
ATOM 1908 C CA . SER A 1 249 ? -0.434 19.923 5.360 1.00 76.94 249 SER A CA 1
ATOM 1909 C C . SER A 1 249 ? 0.234 18.611 5.814 1.00 76.94 249 SER A C 1
ATOM 1911 O O . SER A 1 249 ? 0.441 17.726 4.976 1.00 76.94 249 SER A O 1
ATOM 1913 N N . PRO A 1 250 ? 0.525 18.416 7.116 1.00 72.38 250 PRO A N 1
ATOM 1914 C CA . PRO A 1 250 ? 1.094 17.154 7.591 1.00 72.38 250 PRO A CA 1
ATOM 1915 C C . PRO A 1 250 ? 0.213 15.947 7.239 1.00 72.38 250 PRO A C 1
ATOM 1917 O O . PRO A 1 250 ? 0.720 14.908 6.836 1.00 72.38 250 PRO A O 1
ATOM 1920 N N . LEU A 1 251 ? -1.116 16.091 7.268 1.00 70.88 251 LEU A N 1
ATOM 1921 C CA . LEU A 1 251 ? -2.021 15.018 6.854 1.00 70.88 251 LEU A CA 1
ATOM 1922 C C . LEU A 1 251 ? -1.850 14.653 5.372 1.00 70.88 251 LEU A C 1
ATOM 1924 O O . LEU A 1 251 ? -1.812 13.469 5.041 1.00 70.88 251 LEU A O 1
ATOM 1928 N N . THR A 1 252 ? -1.716 15.648 4.490 1.00 75.88 252 THR A N 1
ATOM 1929 C CA . THR A 1 252 ? -1.409 15.420 3.069 1.00 75.88 252 THR A CA 1
ATOM 1930 C C . THR A 1 252 ? -0.091 14.663 2.936 1.00 75.88 252 THR A C 1
ATOM 1932 O O . THR A 1 252 ? -0.046 13.643 2.259 1.00 75.88 252 THR A O 1
ATOM 1935 N N . LEU A 1 253 ? 0.948 15.095 3.658 1.00 75.62 253 LEU A N 1
ATOM 1936 C CA . LEU A 1 253 ? 2.256 14.442 3.658 1.00 75.62 253 LEU A CA 1
ATOM 1937 C C . LEU A 1 253 ? 2.185 12.966 4.060 1.00 75.62 253 LEU A C 1
ATOM 1939 O O . LEU A 1 253 ? 2.706 12.132 3.328 1.00 75.62 253 LEU A O 1
ATOM 1943 N N . ILE A 1 254 ? 1.505 12.616 5.159 1.00 72.56 254 ILE A N 1
ATOM 1944 C CA . ILE A 1 254 ? 1.337 11.208 5.564 1.00 72.56 254 ILE A CA 1
ATOM 1945 C C . ILE A 1 254 ? 0.580 10.410 4.500 1.00 72.56 254 ILE A C 1
ATOM 1947 O O . ILE A 1 254 ? 0.967 9.288 4.168 1.00 72.56 254 ILE A O 1
ATOM 1951 N N . ARG A 1 255 ? -0.501 10.978 3.954 1.00 74.25 255 ARG A N 1
ATOM 1952 C CA . ARG A 1 255 ? -1.352 10.287 2.975 1.00 74.25 255 ARG A CA 1
ATOM 1953 C C . ARG A 1 255 ? -0.650 10.061 1.640 1.00 74.25 255 ARG A C 1
ATOM 1955 O O . ARG A 1 255 ? -0.931 9.053 0.999 1.00 74.25 255 ARG A O 1
ATOM 1962 N N . THR A 1 256 ? 0.260 10.947 1.245 1.00 75.56 256 THR A N 1
ATOM 1963 C CA . THR A 1 256 ? 1.071 10.782 0.034 1.00 75.56 256 THR A CA 1
ATOM 1964 C C . THR A 1 256 ? 2.309 9.924 0.290 1.00 75.56 256 THR A C 1
ATOM 1966 O O . THR A 1 256 ? 2.689 9.149 -0.583 1.00 75.56 256 THR A O 1
ATOM 1969 N N . HIS A 1 257 ? 2.910 9.995 1.484 1.00 81.00 257 HIS A N 1
ATOM 1970 C CA . HIS A 1 257 ? 4.152 9.289 1.814 1.00 81.00 257 HIS A CA 1
ATOM 1971 C C . HIS A 1 257 ? 4.047 7.772 1.624 1.00 81.00 257 HIS A C 1
ATOM 1973 O O . HIS A 1 257 ? 4.924 7.182 1.005 1.00 81.00 257 HIS A O 1
ATOM 1979 N N . GLY A 1 258 ? 2.988 7.125 2.123 1.00 76.81 258 GLY A N 1
ATOM 1980 C CA . GLY A 1 258 ? 2.820 5.670 1.993 1.00 76.81 258 GLY A CA 1
ATOM 1981 C C . GLY A 1 258 ? 2.828 5.200 0.528 1.00 76.81 258 GLY A C 1
ATOM 1982 O O . GLY A 1 258 ? 3.734 4.468 0.132 1.00 76.81 258 GLY A O 1
ATOM 1983 N N . PRO A 1 259 ? 1.886 5.663 -0.313 1.00 78.06 259 PRO A N 1
ATOM 1984 C CA . PRO A 1 259 ? 1.879 5.348 -1.742 1.00 78.06 259 PRO A CA 1
ATOM 1985 C C . PRO A 1 259 ? 3.179 5.743 -2.464 1.00 78.06 259 PRO A C 1
ATOM 1987 O O . PRO A 1 259 ? 3.701 4.971 -3.267 1.00 78.06 259 PRO A O 1
ATOM 1990 N N . PHE A 1 260 ? 3.743 6.913 -2.150 1.00 83.31 260 PHE A N 1
ATOM 1991 C CA . PHE A 1 260 ? 4.965 7.401 -2.788 1.00 83.31 260 PHE A CA 1
ATOM 1992 C C . PHE A 1 260 ? 6.200 6.566 -2.434 1.00 83.31 260 PHE A C 1
ATOM 1994 O O . PHE A 1 260 ? 6.955 6.181 -3.324 1.00 83.31 260 PHE A O 1
ATOM 2001 N N . SER A 1 261 ? 6.368 6.196 -1.166 1.00 79.69 261 SER A N 1
ATOM 2002 C CA . SER A 1 261 ? 7.426 5.282 -0.721 1.00 79.69 261 SER A CA 1
ATOM 2003 C C . SER A 1 261 ? 7.242 3.867 -1.284 1.00 79.69 261 SER A C 1
ATOM 2005 O O . SER A 1 261 ? 8.224 3.205 -1.619 1.00 79.69 261 SER A O 1
ATOM 2007 N N . GLY A 1 262 ? 5.999 3.425 -1.503 1.00 80.00 262 GLY A N 1
ATOM 2008 C CA . GLY A 1 262 ? 5.695 2.199 -2.246 1.00 80.00 262 GLY A CA 1
ATOM 2009 C C . GLY A 1 262 ? 6.158 2.241 -3.709 1.00 80.00 262 GLY A C 1
ATOM 2010 O O . GLY A 1 262 ? 6.615 1.224 -4.235 1.00 80.00 262 GLY A O 1
ATOM 2011 N N . SER A 1 263 ? 6.136 3.417 -4.356 1.00 87.25 263 SER A N 1
ATOM 2012 C CA . SER A 1 263 ? 6.594 3.587 -5.750 1.00 87.25 263 SER A CA 1
ATOM 2013 C C . SER A 1 263 ? 8.079 3.270 -5.951 1.00 87.25 263 SER A C 1
ATOM 2015 O O . SER A 1 263 ? 8.489 2.908 -7.054 1.00 87.25 263 SER A O 1
ATOM 2017 N N . ILE A 1 264 ? 8.882 3.317 -4.881 1.00 88.44 264 ILE A N 1
ATOM 2018 C CA . ILE A 1 264 ? 10.281 2.869 -4.887 1.00 88.44 264 ILE A CA 1
ATOM 2019 C C . ILE A 1 264 ? 10.382 1.427 -5.405 1.00 88.44 264 ILE A C 1
ATOM 2021 O O . ILE A 1 264 ? 11.316 1.107 -6.141 1.00 88.44 264 ILE A O 1
ATOM 2025 N N . GLY A 1 265 ? 9.399 0.576 -5.085 1.00 86.38 265 GLY A N 1
ATOM 2026 C CA . GLY A 1 265 ? 9.335 -0.808 -5.554 1.00 86.38 265 GLY A CA 1
ATOM 2027 C C . GLY A 1 265 ? 9.249 -0.938 -7.071 1.00 86.38 265 GLY A C 1
ATOM 2028 O O . GLY A 1 265 ? 9.910 -1.809 -7.632 1.00 86.38 265 GLY A O 1
ATOM 2029 N N . ALA A 1 266 ? 8.511 -0.055 -7.745 1.00 89.00 266 ALA A N 1
ATOM 2030 C CA . ALA A 1 266 ? 8.413 -0.066 -9.204 1.00 89.00 266 ALA A CA 1
ATOM 2031 C C . ALA A 1 266 ? 9.771 0.242 -9.848 1.00 89.00 266 ALA A C 1
ATOM 2033 O O . ALA A 1 266 ? 10.235 -0.484 -10.727 1.00 89.00 266 ALA A O 1
ATOM 2034 N N . TRP A 1 267 ? 10.468 1.267 -9.348 1.00 90.62 267 TRP A N 1
ATOM 2035 C CA . TRP A 1 267 ? 11.808 1.615 -9.825 1.00 90.62 267 TRP A CA 1
ATOM 2036 C C . TRP A 1 267 ? 12.832 0.528 -9.496 1.00 90.62 267 TRP A C 1
ATOM 2038 O O . TRP A 1 267 ? 13.672 0.201 -10.330 1.00 90.62 267 TRP A O 1
ATOM 2048 N N . HIS A 1 268 ? 12.748 -0.081 -8.311 1.00 89.81 268 HIS A N 1
ATOM 2049 C CA . HIS A 1 268 ? 13.615 -1.190 -7.928 1.00 89.81 268 HIS A CA 1
ATOM 2050 C C . HIS A 1 268 ? 13.449 -2.402 -8.857 1.00 89.81 268 HIS A C 1
ATOM 2052 O O . HIS A 1 268 ? 14.442 -2.916 -9.382 1.00 89.81 268 HIS A O 1
ATOM 2058 N N . ARG A 1 269 ? 12.206 -2.812 -9.134 1.00 87.94 269 ARG A N 1
ATOM 2059 C CA . ARG A 1 269 ? 11.905 -3.892 -10.084 1.00 87.94 269 ARG A CA 1
ATOM 2060 C C . ARG A 1 269 ? 12.341 -3.544 -11.504 1.00 87.94 269 ARG A C 1
ATOM 2062 O O . ARG A 1 269 ? 12.943 -4.387 -12.164 1.00 87.94 269 ARG A O 1
ATOM 2069 N N . GLN A 1 270 ? 12.145 -2.299 -11.942 1.00 87.69 270 GLN A N 1
ATOM 2070 C CA . GLN A 1 270 ? 12.615 -1.835 -13.249 1.00 87.69 270 GLN A CA 1
ATOM 2071 C C . GLN A 1 270 ? 14.140 -1.959 -13.382 1.00 87.69 270 GLN A C 1
ATOM 2073 O O . GLN A 1 270 ? 14.635 -2.452 -14.394 1.00 87.69 270 GLN A O 1
ATOM 2078 N N . LEU A 1 271 ? 14.901 -1.586 -12.349 1.00 89.69 271 LEU A N 1
ATOM 2079 C CA . LEU A 1 271 ? 16.359 -1.747 -12.339 1.00 89.69 271 LEU A CA 1
ATOM 2080 C C . LEU A 1 271 ? 16.780 -3.220 -12.434 1.00 89.69 271 LEU A C 1
ATOM 2082 O O . LEU A 1 271 ? 17.694 -3.544 -13.197 1.00 89.69 271 LEU A O 1
ATOM 2086 N N . ARG A 1 272 ? 16.110 -4.115 -11.694 1.00 86.31 272 ARG A N 1
ATOM 2087 C CA . ARG A 1 272 ? 16.351 -5.571 -11.741 1.00 86.31 272 ARG A CA 1
ATOM 2088 C C . ARG A 1 272 ? 16.039 -6.149 -13.123 1.00 86.31 272 ARG A C 1
ATOM 2090 O O . ARG A 1 272 ? 16.846 -6.905 -13.671 1.00 86.31 272 ARG A O 1
ATOM 2097 N N . TYR A 1 273 ? 14.920 -5.748 -13.718 1.00 84.69 273 TYR A N 1
ATOM 2098 C CA . TYR A 1 273 ? 14.512 -6.156 -15.061 1.00 84.69 273 TYR A CA 1
ATOM 2099 C C . TYR A 1 273 ? 15.519 -5.724 -16.130 1.00 84.69 273 TYR A C 1
ATOM 2101 O O . TYR A 1 273 ? 16.034 -6.563 -16.872 1.00 84.69 273 TYR A O 1
ATOM 2109 N N . LEU A 1 274 ? 15.877 -4.436 -16.158 1.00 84.44 274 LEU A N 1
ATOM 2110 C CA . LEU A 1 274 ? 16.842 -3.892 -17.118 1.00 84.44 274 LEU A CA 1
ATOM 2111 C C . LEU A 1 274 ? 18.229 -4.532 -16.965 1.00 84.44 274 LEU A C 1
ATOM 2113 O O . LEU A 1 274 ? 18.896 -4.818 -17.960 1.00 84.44 274 LEU A O 1
ATOM 2117 N N . SER A 1 275 ? 18.638 -4.825 -15.731 1.00 83.06 275 SER A N 1
ATOM 2118 C CA . SER A 1 275 ? 19.909 -5.492 -15.437 1.00 83.06 275 SER A CA 1
ATOM 2119 C C . SER A 1 275 ? 19.924 -6.948 -15.911 1.00 83.06 275 SER A C 1
ATOM 2121 O O . SER A 1 275 ? 20.916 -7.401 -16.480 1.00 83.06 275 SER A O 1
ATOM 2123 N N . THR A 1 276 ? 18.808 -7.667 -15.775 1.00 78.75 276 THR A N 1
ATOM 2124 C CA . THR A 1 276 ? 18.677 -9.045 -16.279 1.00 78.75 276 THR A CA 1
ATOM 2125 C C . THR A 1 276 ? 18.742 -9.087 -17.809 1.00 78.75 276 THR A C 1
ATOM 2127 O O . THR A 1 276 ? 19.447 -9.916 -18.386 1.00 78.75 276 THR A O 1
ATOM 2130 N N . LEU A 1 277 ? 18.078 -8.142 -18.482 1.00 74.12 277 LEU A N 1
ATOM 2131 C CA . LEU A 1 277 ? 18.139 -8.006 -19.941 1.00 74.12 277 LEU A CA 1
ATOM 2132 C C . LEU A 1 277 ? 19.543 -7.652 -20.451 1.00 74.12 277 LEU A C 1
ATOM 2134 O O . LEU A 1 277 ? 19.927 -8.082 -21.541 1.00 74.12 277 LEU A O 1
ATOM 2138 N N . ARG A 1 278 ? 20.318 -6.888 -19.671 1.00 70.00 278 ARG A N 1
ATOM 2139 C CA . ARG A 1 278 ? 21.706 -6.529 -19.992 1.00 70.00 278 ARG A CA 1
ATOM 2140 C C . ARG A 1 278 ? 22.631 -7.748 -19.979 1.00 70.00 278 ARG A C 1
ATOM 2142 O O . ARG A 1 278 ? 23.465 -7.871 -20.870 1.00 70.00 278 ARG A O 1
ATOM 2149 N N . SER A 1 279 ? 22.448 -8.664 -19.030 1.00 61.88 279 SER A N 1
ATOM 2150 C CA . SER A 1 279 ? 23.254 -9.889 -18.924 1.00 61.88 279 SER A CA 1
ATOM 2151 C C . SER A 1 279 ? 22.926 -10.944 -19.991 1.00 61.88 279 SER A C 1
ATOM 2153 O O . SER A 1 279 ? 23.769 -11.784 -20.288 1.00 61.88 279 SER A O 1
ATOM 2155 N N . GLY A 1 280 ? 21.724 -10.912 -20.583 1.00 61.28 280 GLY A N 1
ATOM 2156 C CA . GLY A 1 280 ? 21.263 -11.911 -21.561 1.00 61.28 280 GLY A CA 1
ATOM 2157 C C . GLY A 1 280 ? 21.439 -11.547 -23.044 1.00 61.28 280 GLY A C 1
ATOM 2158 O O . GLY A 1 280 ? 21.116 -12.360 -23.906 1.00 61.28 280 GLY A O 1
ATOM 2159 N N . SER A 1 281 ? 21.915 -10.341 -23.377 1.00 54.19 281 SER A N 1
ATOM 2160 C CA . SER A 1 281 ? 21.851 -9.789 -24.741 1.00 54.19 281 SER A CA 1
ATOM 2161 C C . SER A 1 281 ? 23.239 -9.502 -25.324 1.00 54.19 281 SER A C 1
ATOM 2163 O O . SER A 1 281 ? 23.747 -8.393 -25.199 1.00 54.19 281 SER A O 1
ATOM 2165 N N . ALA A 1 282 ? 23.827 -10.472 -26.033 1.00 53.03 282 ALA A N 1
ATOM 2166 C CA . ALA A 1 282 ? 25.121 -10.315 -26.715 1.00 53.03 282 ALA A CA 1
ATOM 2167 C C . ALA A 1 282 ? 25.074 -9.473 -28.012 1.00 53.03 282 ALA A C 1
ATOM 2169 O O . ALA A 1 282 ? 26.123 -9.169 -28.569 1.00 53.03 282 ALA A O 1
ATOM 2170 N N . ASN A 1 283 ? 23.891 -9.080 -28.504 1.00 52.03 283 ASN A N 1
ATOM 2171 C CA . ASN A 1 283 ? 23.744 -8.402 -29.797 1.00 52.03 283 ASN A CA 1
ATOM 2172 C C . ASN A 1 283 ? 22.903 -7.112 -29.722 1.00 52.03 283 ASN A C 1
ATOM 2174 O O . ASN A 1 283 ? 21.915 -7.046 -28.997 1.00 52.03 283 ASN A O 1
ATOM 2178 N N . ALA A 1 284 ? 23.291 -6.146 -30.570 1.00 53.16 284 ALA A N 1
ATOM 2179 C CA . ALA A 1 284 ? 22.703 -4.830 -30.881 1.00 53.16 284 ALA A CA 1
ATOM 2180 C C . ALA A 1 284 ? 23.155 -3.624 -30.021 1.00 53.16 284 ALA A C 1
ATOM 2182 O O . ALA A 1 284 ? 22.523 -3.249 -29.033 1.00 53.16 284 ALA A O 1
ATOM 2183 N N . ILE A 1 285 ? 24.196 -2.940 -30.516 1.00 57.44 285 ILE A N 1
ATOM 2184 C CA . ILE A 1 285 ? 24.798 -1.686 -30.015 1.00 57.44 285 ILE A CA 1
ATOM 2185 C C . ILE A 1 285 ? 23.754 -0.565 -29.824 1.00 57.44 285 ILE A C 1
ATOM 2187 O O . ILE A 1 285 ? 23.786 0.149 -28.826 1.00 57.44 285 ILE A O 1
ATOM 2191 N N . THR A 1 286 ? 22.773 -0.446 -30.723 1.00 52.50 286 THR A N 1
ATOM 2192 C CA . THR A 1 286 ? 21.688 0.551 -30.645 1.00 52.50 286 THR A CA 1
ATOM 2193 C C . THR A 1 286 ? 20.655 0.241 -29.560 1.00 52.50 286 THR A C 1
ATOM 2195 O O . THR A 1 286 ? 20.087 1.162 -28.983 1.00 52.50 286 THR A O 1
ATOM 2198 N N . SER A 1 287 ? 20.442 -1.040 -29.232 1.00 59.31 287 SER A N 1
ATOM 2199 C CA . SER A 1 287 ? 19.587 -1.431 -28.100 1.00 59.31 287 SER A CA 1
ATOM 2200 C C . SER A 1 287 ? 20.271 -1.193 -26.751 1.00 59.31 287 SER A C 1
ATOM 2202 O O . SER A 1 287 ? 19.591 -0.975 -25.755 1.00 59.31 287 SER A O 1
ATOM 2204 N N . GLY A 1 288 ? 21.609 -1.191 -26.722 1.00 62.03 288 GLY A N 1
ATOM 2205 C CA . GLY A 1 288 ? 22.398 -0.909 -25.523 1.00 62.03 288 GLY A CA 1
ATOM 2206 C C . GLY A 1 288 ? 22.257 0.537 -25.047 1.00 62.03 288 GLY A C 1
ATOM 2207 O O . GLY A 1 288 ? 22.017 0.758 -23.868 1.00 62.03 288 GLY A O 1
ATOM 2208 N N . ILE A 1 289 ? 22.309 1.511 -25.965 1.00 63.28 289 ILE A N 1
ATOM 2209 C CA . ILE A 1 289 ? 22.238 2.945 -25.621 1.00 63.28 289 ILE A CA 1
ATOM 2210 C C . ILE A 1 289 ? 20.877 3.315 -25.012 1.00 63.28 289 ILE A C 1
ATOM 2212 O O . ILE A 1 289 ? 20.839 3.947 -23.960 1.00 63.28 289 ILE A O 1
ATOM 2216 N N . ALA A 1 290 ? 19.773 2.879 -25.631 1.00 68.88 290 ALA A N 1
ATOM 2217 C CA . ALA A 1 290 ? 18.427 3.124 -25.105 1.00 68.88 290 ALA A CA 1
ATOM 2218 C C . ALA A 1 290 ? 18.222 2.459 -23.730 1.00 68.88 290 ALA A C 1
ATOM 2220 O O . ALA A 1 290 ? 17.666 3.061 -22.819 1.00 68.88 290 ALA A O 1
ATOM 2221 N N . ARG A 1 291 ? 18.759 1.247 -23.532 1.00 75.12 291 ARG A N 1
ATOM 2222 C CA . ARG A 1 291 ? 18.701 0.546 -22.237 1.00 75.12 291 ARG A CA 1
ATOM 2223 C C . ARG A 1 291 ? 19.540 1.222 -21.154 1.00 75.12 291 ARG A C 1
ATOM 2225 O O . ARG A 1 291 ? 19.124 1.255 -20.000 1.00 75.12 291 ARG A O 1
ATOM 2232 N N . ASP A 1 292 ? 20.710 1.751 -21.504 1.00 81.00 292 ASP A N 1
ATOM 2233 C CA . ASP A 1 292 ? 21.561 2.493 -20.569 1.00 81.00 292 ASP A CA 1
ATOM 2234 C C . ASP A 1 292 ? 20.937 3.845 -20.191 1.00 81.00 292 ASP A C 1
ATOM 2236 O O . ASP A 1 292 ? 21.151 4.352 -19.088 1.00 81.00 292 ASP A O 1
ATOM 2240 N N . GLU A 1 293 ? 20.157 4.448 -21.086 1.00 85.12 293 GLU A N 1
ATOM 2241 C CA . GLU A 1 293 ? 19.319 5.605 -20.777 1.00 85.12 293 GLU A CA 1
ATOM 2242 C C . GLU A 1 293 ? 18.167 5.238 -19.837 1.00 85.12 293 GLU A C 1
ATOM 2244 O O . GLU A 1 293 ? 18.054 5.852 -18.777 1.00 85.12 293 GLU A O 1
ATOM 2249 N N . ASP A 1 294 ? 17.407 4.181 -20.130 1.00 85.19 294 ASP A N 1
ATOM 2250 C CA . ASP A 1 294 ? 16.329 3.693 -19.258 1.00 85.19 294 ASP A CA 1
ATOM 2251 C C . ASP A 1 294 ? 16.835 3.337 -17.852 1.00 85.19 294 ASP A C 1
ATOM 2253 O O . ASP A 1 294 ? 16.195 3.658 -16.846 1.00 85.19 294 ASP A O 1
ATOM 2257 N N . LEU A 1 295 ? 18.013 2.711 -17.757 1.00 88.31 295 LEU A N 1
ATOM 2258 C CA . LEU A 1 295 ? 18.639 2.366 -16.482 1.00 88.31 295 LEU A CA 1
ATOM 2259 C C . LEU A 1 295 ? 19.029 3.624 -15.696 1.00 88.31 295 LEU A C 1
ATOM 2261 O O . LEU A 1 295 ? 18.773 3.705 -14.493 1.00 88.31 295 LEU A O 1
ATOM 2265 N N . ARG A 1 296 ? 19.619 4.625 -16.364 1.00 89.44 296 ARG A N 1
ATOM 2266 C CA . ARG A 1 296 ? 19.948 5.918 -15.742 1.00 89.44 296 ARG A CA 1
ATOM 2267 C C . ARG A 1 296 ? 18.692 6.647 -15.275 1.00 89.44 296 ARG A C 1
ATOM 2269 O O . ARG A 1 296 ? 18.691 7.178 -14.167 1.00 89.44 296 ARG A O 1
ATOM 2276 N N . THR A 1 297 ? 17.629 6.636 -16.072 1.00 90.56 297 THR A N 1
ATOM 2277 C CA . THR A 1 297 ? 16.327 7.215 -15.722 1.00 90.56 297 THR A CA 1
ATOM 2278 C C . THR A 1 297 ? 15.742 6.536 -14.489 1.00 90.56 297 THR A C 1
ATOM 2280 O O . THR A 1 297 ? 15.386 7.215 -13.527 1.00 90.56 297 THR A O 1
ATOM 2283 N N . ALA A 1 298 ? 15.727 5.202 -14.448 1.00 90.75 298 ALA A N 1
ATOM 2284 C CA . ALA A 1 298 ? 15.238 4.453 -13.294 1.00 90.75 298 ALA A CA 1
ATOM 2285 C C . ALA A 1 298 ? 16.077 4.707 -12.026 1.00 90.75 298 ALA A C 1
ATOM 2287 O O . ALA A 1 298 ? 15.513 4.852 -10.941 1.00 90.75 298 ALA A O 1
ATOM 2288 N N . LEU A 1 299 ? 17.408 4.822 -12.143 1.00 92.19 299 LEU A N 1
ATOM 2289 C CA . LEU A 1 299 ? 18.288 5.171 -11.019 1.00 92.19 299 LEU A CA 1
ATOM 2290 C C . LEU A 1 299 ? 18.008 6.583 -10.493 1.00 92.19 299 LEU A C 1
ATOM 2292 O O . LEU A 1 299 ? 17.885 6.770 -9.281 1.00 92.19 299 LEU A O 1
ATOM 2296 N N . ARG A 1 300 ? 17.880 7.565 -11.396 1.00 93.88 300 ARG A N 1
ATOM 2297 C CA . ARG A 1 300 ? 17.538 8.953 -11.050 1.00 93.88 300 ARG A CA 1
ATOM 2298 C C . ARG A 1 300 ? 16.195 9.020 -10.335 1.00 93.88 300 ARG A C 1
ATOM 2300 O O . ARG A 1 300 ? 16.122 9.618 -9.268 1.00 93.88 300 ARG A O 1
ATOM 2307 N N . MET A 1 301 ? 15.173 8.351 -10.869 1.00 93.38 301 MET A N 1
ATOM 2308 C CA . MET A 1 301 ? 13.846 8.312 -10.256 1.00 93.38 301 MET A CA 1
ATOM 2309 C C . MET A 1 301 ? 13.858 7.628 -8.894 1.00 93.38 301 MET A C 1
ATOM 2311 O O . MET A 1 301 ? 13.349 8.199 -7.936 1.00 93.38 301 MET A O 1
ATOM 2315 N N . LYS A 1 302 ? 14.495 6.457 -8.758 1.00 93.00 302 LYS A N 1
ATOM 2316 C CA . LYS A 1 302 ? 14.623 5.774 -7.462 1.00 93.00 302 LYS A CA 1
ATOM 2317 C C . LYS A 1 302 ? 15.258 6.692 -6.413 1.00 93.00 302 LYS A C 1
ATOM 2319 O O . LYS A 1 302 ? 14.730 6.815 -5.309 1.00 93.00 302 LYS A O 1
ATOM 2324 N N . LYS A 1 303 ? 16.371 7.345 -6.766 1.00 92.31 303 LYS A N 1
ATOM 2325 C CA . LYS A 1 303 ? 17.070 8.282 -5.880 1.00 92.31 303 LYS A CA 1
ATOM 2326 C C . LYS A 1 303 ? 16.190 9.478 -5.517 1.00 92.31 303 LYS A C 1
ATOM 2328 O O . LYS A 1 303 ? 16.062 9.797 -4.342 1.00 92.31 303 LYS A O 1
ATOM 2333 N N . TRP A 1 304 ? 15.557 10.099 -6.507 1.00 92.31 304 TRP A N 1
ATOM 2334 C CA . TRP A 1 304 ? 14.681 11.248 -6.299 1.00 92.31 304 TRP A CA 1
ATOM 2335 C C . TRP A 1 304 ? 13.492 10.918 -5.386 1.00 92.31 304 TRP A C 1
ATOM 2337 O O . TRP A 1 304 ? 13.179 11.696 -4.484 1.00 92.31 304 TRP A O 1
ATOM 2347 N N . VAL A 1 305 ? 12.866 9.749 -5.563 1.00 90.88 305 VAL A N 1
ATOM 2348 C CA . VAL A 1 305 ? 11.774 9.290 -4.693 1.00 90.88 305 VAL A CA 1
ATOM 2349 C C . VAL A 1 305 ? 12.264 9.085 -3.258 1.00 90.88 305 VAL A C 1
ATOM 2351 O O . VAL A 1 305 ? 11.611 9.560 -2.332 1.00 90.88 305 VAL A O 1
ATOM 2354 N N . LEU A 1 306 ? 13.413 8.427 -3.057 1.00 89.12 306 LEU A N 1
ATOM 2355 C CA . LEU A 1 306 ? 14.012 8.231 -1.728 1.00 89.12 306 LEU A CA 1
ATOM 2356 C C . LEU A 1 306 ? 14.326 9.563 -1.037 1.00 89.12 306 LEU A C 1
ATOM 2358 O O . LEU A 1 306 ? 13.949 9.762 0.118 1.00 89.12 306 LEU A O 1
ATOM 2362 N N . ASP A 1 307 ? 14.971 10.484 -1.754 1.00 89.88 307 ASP A N 1
ATOM 2363 C CA . ASP A 1 307 ? 15.342 11.797 -1.230 1.00 89.88 307 ASP A CA 1
ATOM 2364 C C . ASP A 1 307 ? 14.084 12.589 -0.820 1.00 89.88 307 ASP A C 1
ATOM 2366 O O . ASP A 1 307 ? 14.018 13.123 0.289 1.00 89.88 307 ASP A O 1
ATOM 2370 N N . ASN A 1 308 ? 13.031 12.581 -1.647 1.00 87.75 308 ASN A N 1
ATOM 2371 C CA . ASN A 1 308 ? 11.763 13.236 -1.318 1.00 87.75 308 ASN A CA 1
ATOM 2372 C C . ASN A 1 308 ? 11.009 12.545 -0.173 1.00 87.75 308 ASN A C 1
ATOM 2374 O O . ASN A 1 308 ? 10.461 13.232 0.688 1.00 87.75 308 ASN A O 1
ATOM 2378 N N . CYS A 1 309 ? 11.016 11.210 -0.093 1.00 85.31 309 CYS A N 1
ATOM 2379 C CA . CYS A 1 309 ? 10.468 10.499 1.067 1.00 85.31 309 CYS A CA 1
ATOM 2380 C C . CYS A 1 309 ? 11.178 10.941 2.352 1.00 85.31 309 CYS A C 1
ATOM 2382 O O . CYS A 1 309 ? 10.519 11.275 3.333 1.00 85.31 309 CYS A O 1
ATOM 2384 N N . ASN A 1 310 ? 12.510 11.038 2.331 1.00 84.56 310 ASN A N 1
ATOM 2385 C CA . ASN A 1 310 ? 13.290 11.503 3.475 1.00 84.56 310 ASN A CA 1
ATOM 2386 C C . ASN A 1 310 ? 13.004 12.969 3.828 1.00 84.56 310 ASN A C 1
ATOM 2388 O O . ASN A 1 310 ? 12.940 13.299 5.009 1.00 84.56 310 ASN A O 1
ATOM 2392 N N . VAL A 1 311 ? 12.761 13.849 2.849 1.00 85.06 311 VAL A N 1
ATOM 2393 C CA . VAL A 1 311 ? 12.285 15.220 3.116 1.00 85.06 311 VAL A CA 1
ATOM 2394 C C . VAL A 1 311 ? 10.951 15.198 3.863 1.00 85.06 311 VAL A C 1
ATOM 2396 O O . VAL A 1 311 ? 10.793 15.930 4.842 1.00 85.06 311 VAL A O 1
ATOM 2399 N N . ILE A 1 312 ? 10.009 14.351 3.442 1.00 81.69 312 ILE A N 1
ATOM 2400 C CA . ILE A 1 312 ? 8.716 14.199 4.118 1.00 81.69 312 ILE A CA 1
ATOM 2401 C C . ILE A 1 312 ? 8.913 13.674 5.546 1.00 81.69 312 ILE A C 1
ATOM 2403 O O . ILE A 1 312 ? 8.394 14.274 6.484 1.00 81.69 312 ILE A O 1
ATOM 2407 N N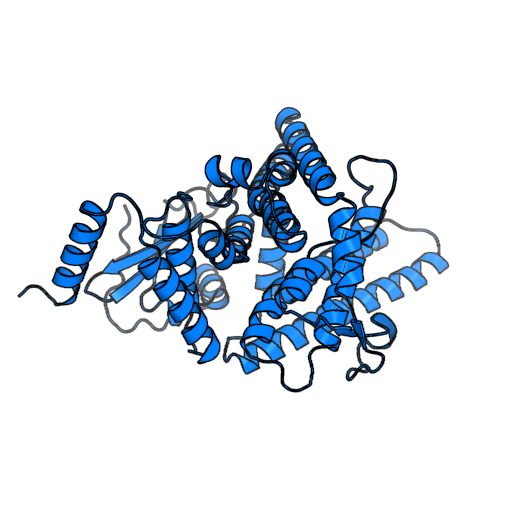 . LEU A 1 313 ? 9.705 12.616 5.736 1.00 77.88 313 LEU A N 1
ATOM 2408 C CA . LEU A 1 313 ? 9.988 12.041 7.056 1.00 77.88 313 LEU A CA 1
ATOM 2409 C C . LEU A 1 313 ? 10.669 13.043 7.993 1.00 77.88 313 LEU A C 1
ATOM 2411 O O . LEU A 1 313 ? 10.253 13.178 9.141 1.00 77.88 313 LEU A O 1
ATOM 2415 N N . ASN A 1 314 ? 11.637 13.817 7.493 1.00 80.62 314 ASN A N 1
ATOM 2416 C CA . ASN A 1 314 ? 12.300 14.870 8.262 1.00 80.62 314 ASN A CA 1
ATOM 2417 C C . ASN A 1 314 ? 11.301 15.943 8.730 1.00 80.62 314 ASN A C 1
ATOM 2419 O O . ASN A 1 314 ? 11.370 16.379 9.878 1.00 80.62 314 ASN A O 1
ATOM 2423 N N . ARG A 1 315 ? 10.346 16.347 7.874 1.00 78.44 315 ARG A N 1
ATOM 2424 C CA . ARG A 1 315 ? 9.268 17.287 8.249 1.00 78.44 315 ARG A CA 1
ATOM 2425 C C . ARG A 1 315 ? 8.324 16.712 9.308 1.00 78.44 315 ARG A C 1
ATOM 2427 O O . ARG A 1 315 ? 7.711 17.478 10.040 1.00 78.44 315 ARG A O 1
ATOM 2434 N N . LEU A 1 316 ? 8.206 15.388 9.374 1.00 71.50 316 LEU A N 1
ATOM 2435 C CA . LEU A 1 316 ? 7.403 14.666 10.362 1.00 71.50 316 LEU A CA 1
ATOM 2436 C C . LEU A 1 316 ? 8.210 14.238 11.597 1.00 71.50 316 LEU A C 1
ATOM 2438 O O . LEU A 1 316 ? 7.660 13.577 12.472 1.00 71.50 316 LEU A O 1
ATOM 2442 N N . HIS A 1 317 ? 9.495 14.601 11.675 1.00 71.31 317 HIS A N 1
ATOM 2443 C CA . HIS A 1 317 ? 10.419 14.177 12.730 1.00 71.31 317 HIS A CA 1
ATOM 2444 C C . HIS A 1 317 ? 10.533 12.648 12.881 1.00 71.31 317 HIS A C 1
ATOM 2446 O O . HIS A 1 317 ? 10.707 12.129 13.984 1.00 71.31 317 HIS A O 1
ATOM 2452 N N . ILE A 1 318 ? 10.453 11.926 11.761 1.00 69.19 318 ILE A N 1
ATOM 2453 C CA . ILE A 1 318 ? 10.637 10.474 11.679 1.00 69.19 318 ILE A CA 1
ATOM 2454 C C . ILE A 1 318 ? 12.036 10.184 11.122 1.00 69.19 318 ILE A C 1
ATOM 2456 O O . ILE A 1 318 ? 12.531 10.902 10.252 1.00 69.19 318 ILE A O 1
ATOM 2460 N N . THR A 1 319 ? 12.679 9.123 11.614 1.00 69.62 319 THR A N 1
ATOM 2461 C CA . THR A 1 319 ? 13.975 8.656 11.106 1.00 69.62 319 THR A CA 1
ATOM 2462 C C . THR A 1 319 ? 13.914 8.362 9.605 1.00 69.62 319 THR A C 1
ATOM 2464 O O . THR A 1 319 ? 12.940 7.794 9.112 1.00 69.62 319 THR A O 1
ATOM 2467 N N . GLN A 1 320 ? 14.972 8.737 8.887 1.00 77.62 320 GLN A N 1
ATOM 2468 C CA . GLN A 1 320 ? 15.103 8.514 7.447 1.00 77.62 320 GLN A CA 1
ATOM 2469 C C . GLN A 1 320 ? 15.083 7.028 7.086 1.00 77.62 320 GLN A C 1
ATOM 2471 O O . GLN A 1 320 ? 15.433 6.173 7.901 1.00 77.62 320 GLN A O 1
ATOM 2476 N N . VAL A 1 321 ? 14.698 6.728 5.847 1.00 71.06 321 VAL A N 1
ATOM 2477 C CA . VAL A 1 321 ? 14.628 5.361 5.322 1.00 71.06 321 VAL A CA 1
ATOM 2478 C C . VAL A 1 321 ? 16.034 4.756 5.226 1.00 71.06 321 VAL A C 1
ATOM 2480 O O . VAL A 1 321 ? 16.913 5.332 4.589 1.00 71.06 321 VAL A O 1
ATOM 2483 N N . ASP A 1 322 ? 16.235 3.563 5.799 1.00 79.19 322 ASP A N 1
ATOM 2484 C CA . ASP A 1 322 ? 17.371 2.707 5.422 1.00 79.19 322 ASP A CA 1
ATOM 2485 C C . ASP A 1 322 ? 17.017 2.052 4.091 1.00 79.19 322 ASP A C 1
ATOM 2487 O O . ASP A 1 322 ? 16.164 1.163 4.038 1.00 79.19 322 ASP A O 1
ATOM 2491 N N . GLU A 1 323 ? 17.657 2.516 3.018 1.00 83.00 323 GLU A N 1
ATOM 2492 C CA . GLU A 1 323 ? 17.409 2.031 1.663 1.00 83.00 323 GLU A CA 1
ATOM 2493 C C . GLU A 1 323 ? 17.499 0.503 1.589 1.00 83.00 323 GLU A C 1
ATOM 2495 O O . GLU A 1 323 ? 16.652 -0.132 0.964 1.00 83.00 323 GLU A O 1
ATOM 2500 N N . ALA A 1 324 ? 18.479 -0.105 2.261 1.00 82.38 324 ALA A N 1
ATOM 2501 C CA . ALA A 1 324 ? 18.697 -1.540 2.182 1.00 82.38 324 ALA A CA 1
ATOM 2502 C C . ALA A 1 324 ? 17.608 -2.334 2.919 1.00 82.38 324 ALA A C 1
ATOM 2504 O O . ALA A 1 324 ? 17.182 -3.369 2.414 1.00 82.38 324 ALA A O 1
ATOM 2505 N N . ALA A 1 325 ? 17.139 -1.866 4.080 1.00 75.81 325 ALA A N 1
ATOM 2506 C CA . ALA A 1 325 ? 15.997 -2.482 4.762 1.00 75.81 325 ALA A CA 1
ATOM 2507 C C . ALA A 1 325 ? 14.703 -2.313 3.954 1.00 75.81 325 ALA A C 1
ATOM 2509 O O . ALA A 1 325 ? 13.857 -3.204 3.935 1.00 75.81 325 ALA A O 1
ATOM 2510 N N . TRP A 1 326 ? 14.559 -1.178 3.267 1.00 80.62 326 TRP A N 1
ATOM 2511 C CA . TRP A 1 326 ? 13.386 -0.888 2.453 1.00 80.62 326 TRP A CA 1
ATOM 2512 C C . TRP A 1 326 ? 13.306 -1.768 1.204 1.00 80.62 326 TRP A C 1
ATOM 2514 O O . TRP A 1 326 ? 12.240 -2.307 0.921 1.00 80.62 326 TRP A O 1
ATOM 2524 N N . MET A 1 327 ? 14.417 -1.959 0.478 1.00 85.50 327 MET A N 1
ATOM 2525 C CA . MET A 1 327 ? 14.445 -2.888 -0.665 1.00 85.50 327 MET A CA 1
ATOM 2526 C C . MET A 1 327 ? 14.082 -4.309 -0.225 1.00 85.50 327 MET A C 1
ATOM 2528 O O . MET A 1 327 ? 13.235 -4.940 -0.844 1.00 85.50 327 MET A O 1
ATOM 2532 N N . GLU A 1 328 ? 14.649 -4.765 0.894 1.00 82.06 328 GLU A N 1
ATOM 2533 C CA . GLU A 1 328 ? 14.379 -6.092 1.455 1.00 82.06 328 GLU A CA 1
ATOM 2534 C C . GLU A 1 328 ? 12.887 -6.268 1.801 1.00 82.06 328 GLU A C 1
ATOM 2536 O O . GLU A 1 328 ? 12.285 -7.290 1.474 1.00 82.06 328 GLU A O 1
ATOM 2541 N N . ALA A 1 329 ? 12.243 -5.242 2.373 1.00 82.25 329 ALA A N 1
ATOM 2542 C CA . ALA A 1 329 ? 10.799 -5.247 2.613 1.00 82.25 329 ALA A CA 1
ATOM 2543 C C . ALA A 1 329 ? 9.975 -5.268 1.310 1.00 82.25 329 ALA A C 1
ATOM 2545 O O . ALA A 1 329 ? 8.965 -5.968 1.233 1.00 82.25 329 ALA A O 1
ATOM 2546 N N . LEU A 1 330 ? 10.395 -4.535 0.274 1.00 85.12 330 LEU A N 1
ATOM 2547 C CA . LEU A 1 330 ? 9.718 -4.522 -1.027 1.00 85.12 330 LEU A CA 1
ATOM 2548 C C . LEU A 1 330 ? 9.803 -5.879 -1.738 1.00 85.12 330 LEU A C 1
ATOM 2550 O O . LEU A 1 330 ? 8.813 -6.309 -2.334 1.00 85.12 330 LEU A O 1
ATOM 2554 N N . ASP A 1 331 ? 10.940 -6.567 -1.637 1.00 85.69 331 ASP A N 1
ATOM 2555 C CA . ASP A 1 331 ? 11.108 -7.929 -2.150 1.00 85.69 331 ASP A CA 1
ATOM 2556 C C . ASP A 1 331 ? 10.191 -8.909 -1.391 1.00 85.69 331 ASP A C 1
ATOM 2558 O O . ASP A 1 331 ? 9.455 -9.686 -2.007 1.00 85.69 331 ASP A O 1
ATOM 2562 N N . CYS A 1 332 ? 10.101 -8.789 -0.059 1.00 84.00 332 CYS A N 1
ATOM 2563 C CA . CYS A 1 332 ? 9.151 -9.566 0.750 1.00 84.00 332 CYS A CA 1
ATOM 2564 C C . CYS A 1 332 ? 7.704 -9.373 0.279 1.00 84.00 332 CYS A C 1
ATOM 2566 O O . CYS A 1 332 ? 6.965 -10.347 0.093 1.00 84.00 332 CYS A O 1
ATOM 2568 N N . MET A 1 333 ? 7.302 -8.118 0.059 1.00 85.50 333 MET A N 1
ATOM 2569 C CA . MET A 1 333 ? 5.967 -7.752 -0.423 1.00 85.50 333 MET A CA 1
ATOM 2570 C C . MET A 1 333 ? 5.682 -8.285 -1.837 1.00 85.50 333 MET A C 1
ATOM 2572 O O . MET A 1 333 ? 4.529 -8.588 -2.151 1.00 85.50 333 MET A O 1
ATOM 2576 N N . ALA A 1 334 ? 6.715 -8.447 -2.670 1.00 84.12 334 ALA A N 1
ATOM 2577 C CA . ALA A 1 334 ? 6.624 -9.032 -4.008 1.00 84.12 334 ALA A CA 1
ATOM 2578 C C . ALA A 1 334 ? 6.490 -10.569 -4.007 1.00 84.12 334 ALA A C 1
ATOM 2580 O O . ALA A 1 334 ? 6.322 -11.169 -5.067 1.00 84.12 334 ALA A O 1
ATOM 2581 N N . GLY A 1 335 ? 6.516 -11.204 -2.831 1.00 83.31 335 GLY A N 1
ATOM 2582 C CA . GLY A 1 335 ? 6.395 -12.655 -2.690 1.00 83.31 335 GLY A CA 1
ATOM 2583 C C . GLY A 1 335 ? 7.736 -13.377 -2.656 1.00 83.31 335 GLY A C 1
ATOM 2584 O O . GLY A 1 335 ? 7.752 -14.604 -2.730 1.00 83.31 335 GLY A O 1
ATOM 2585 N N . GLU A 1 336 ? 8.846 -12.649 -2.512 1.00 86.31 336 GLU A N 1
ATOM 2586 C CA . GLU A 1 336 ? 10.147 -13.266 -2.276 1.00 86.31 336 GLU A CA 1
ATOM 2587 C C . GLU A 1 336 ? 10.250 -13.850 -0.864 1.00 86.31 336 GLU A C 1
ATOM 2589 O O . GLU A 1 336 ? 9.310 -13.830 -0.055 1.00 86.31 336 GLU A O 1
ATOM 2594 N N . GLU A 1 337 ? 11.409 -14.437 -0.600 1.00 81.38 337 GLU A N 1
ATOM 2595 C CA . GLU A 1 337 ? 11.731 -15.048 0.669 1.00 81.38 337 GLU A CA 1
ATOM 2596 C C . GLU A 1 337 ? 11.704 -14.030 1.817 1.00 81.38 337 GLU A C 1
ATOM 2598 O O . GLU A 1 337 ? 12.201 -12.914 1.690 1.00 81.38 337 GLU A O 1
ATOM 2603 N N . LEU A 1 338 ? 11.099 -14.413 2.946 1.00 80.62 338 LEU A N 1
ATOM 2604 C CA . LEU A 1 338 ? 11.054 -13.566 4.131 1.00 80.62 338 LEU A CA 1
ATOM 2605 C C . LEU A 1 338 ? 12.353 -13.733 4.921 1.00 80.62 338 LEU A C 1
ATOM 2607 O O . LEU A 1 338 ? 12.701 -14.865 5.265 1.00 80.62 338 LEU A O 1
ATOM 2611 N N . PRO A 1 339 ? 13.052 -12.644 5.256 1.00 75.38 339 PRO A N 1
ATOM 2612 C CA . PRO A 1 339 ? 14.253 -12.711 6.057 1.00 75.38 339 PRO A CA 1
ATOM 2613 C C . PRO A 1 339 ? 13.925 -13.012 7.524 1.00 75.38 339 PRO A C 1
ATOM 2615 O O . PRO A 1 339 ? 12.891 -12.615 8.065 1.00 75.38 339 PRO A O 1
ATOM 2618 N N . ASP A 1 340 ? 14.876 -13.643 8.207 1.00 70.62 340 ASP A N 1
ATOM 2619 C CA . ASP A 1 340 ? 14.740 -14.118 9.591 1.00 70.62 340 ASP A CA 1
ATOM 2620 C C . ASP A 1 340 ? 14.498 -13.018 10.637 1.00 70.62 340 ASP A C 1
ATOM 2622 O O . ASP A 1 340 ? 14.139 -13.312 11.785 1.00 70.62 340 ASP A O 1
ATOM 2626 N N . TRP A 1 341 ? 14.723 -11.753 10.272 1.00 71.88 341 TRP A N 1
ATOM 2627 C CA . TRP A 1 341 ? 14.520 -10.609 11.158 1.00 71.88 341 TRP A CA 1
ATOM 2628 C C . TRP A 1 341 ? 13.086 -10.073 11.153 1.00 71.88 341 TRP A C 1
ATOM 2630 O O . TRP A 1 341 ? 12.747 -9.282 12.033 1.00 71.88 341 TRP A O 1
ATOM 2640 N N . ILE A 1 342 ? 12.231 -10.502 10.220 1.00 74.25 342 ILE A N 1
ATOM 2641 C CA . ILE A 1 342 ? 10.825 -10.094 10.207 1.00 74.25 342 ILE A CA 1
ATOM 2642 C C . ILE A 1 342 ? 10.033 -10.964 11.196 1.00 74.25 342 ILE A C 1
ATOM 2644 O O . ILE A 1 342 ? 10.045 -12.193 11.088 1.00 74.25 342 ILE A O 1
ATOM 2648 N N . PRO A 1 343 ? 9.331 -10.362 12.174 1.00 73.75 343 PRO A N 1
ATOM 2649 C CA . PRO A 1 343 ? 8.499 -11.113 13.100 1.00 73.75 343 PRO A CA 1
ATOM 2650 C C . PRO A 1 343 ? 7.279 -11.688 12.380 1.00 73.75 343 PRO A C 1
ATOM 2652 O O . PRO A 1 343 ? 6.612 -11.007 11.602 1.00 73.75 343 PRO A O 1
ATOM 2655 N N . THR A 1 344 ? 6.926 -12.924 12.721 1.00 70.38 344 THR A N 1
ATOM 2656 C CA . THR A 1 344 ? 5.688 -13.561 12.246 1.00 70.38 344 THR A CA 1
ATOM 2657 C C . THR A 1 344 ? 4.434 -12.917 12.824 1.00 70.38 344 THR A C 1
ATOM 2659 O O . THR A 1 344 ? 3.371 -12.937 12.203 1.00 70.38 344 THR A O 1
ATOM 2662 N N . LYS A 1 345 ? 4.541 -12.327 14.019 1.00 75.00 345 LYS A N 1
ATOM 2663 C CA . LYS A 1 345 ? 3.436 -11.629 14.670 1.00 75.00 345 LYS A CA 1
ATOM 2664 C C . LYS A 1 345 ? 3.948 -10.520 15.578 1.00 75.00 345 LYS A C 1
ATOM 2666 O O . LYS A 1 345 ? 4.915 -10.687 16.314 1.00 75.00 345 LYS A O 1
ATOM 2671 N N . VAL A 1 346 ? 3.258 -9.386 15.527 1.00 74.25 346 VAL A N 1
ATOM 2672 C CA . VAL A 1 346 ? 3.465 -8.247 16.423 1.00 74.25 346 VAL A CA 1
ATOM 2673 C C . VAL A 1 346 ? 2.196 -8.071 17.239 1.00 74.25 346 VAL A C 1
ATOM 2675 O O . VAL A 1 346 ? 1.100 -8.018 16.683 1.00 74.25 346 VAL A O 1
ATOM 2678 N N . SER A 1 347 ? 2.325 -8.004 18.559 1.00 73.81 347 SER A N 1
ATOM 2679 C CA . SER A 1 347 ? 1.212 -7.684 19.452 1.00 73.81 347 SER A CA 1
ATOM 2680 C C . SER A 1 347 ? 1.639 -6.672 20.506 1.00 73.81 347 SER A C 1
ATOM 2682 O O . SER A 1 347 ? 2.827 -6.477 20.748 1.00 73.81 347 SER A O 1
ATOM 2684 N N . PHE A 1 348 ? 0.675 -6.007 21.135 1.00 69.94 348 PHE A N 1
ATOM 2685 C CA . PHE A 1 348 ? 0.936 -5.126 22.267 1.00 69.94 348 PHE A CA 1
ATOM 2686 C C . PHE A 1 348 ? 0.283 -5.687 23.523 1.00 69.94 348 PHE A C 1
ATOM 2688 O O . PHE A 1 348 ? -0.830 -6.208 23.495 1.00 69.94 348 PHE A O 1
ATOM 2695 N N . GLY A 1 349 ? 0.991 -5.573 24.637 1.00 69.44 349 GLY A N 1
ATOM 2696 C CA . GLY A 1 349 ? 0.494 -5.910 25.958 1.00 69.44 349 GLY A CA 1
ATOM 2697 C C . GLY A 1 349 ? 0.845 -4.827 26.966 1.00 69.44 349 GLY A C 1
ATOM 2698 O O . GLY A 1 349 ? 1.503 -3.840 26.650 1.00 69.44 349 GLY A O 1
ATOM 2699 N N . ALA A 1 350 ? 0.414 -5.044 28.203 1.00 68.75 350 ALA A N 1
ATOM 2700 C CA . ALA A 1 350 ? 0.826 -4.235 29.339 1.00 68.75 350 ALA A CA 1
ATOM 2701 C C . ALA A 1 350 ? 1.447 -5.138 30.405 1.00 68.75 350 ALA A C 1
ATOM 2703 O O . ALA A 1 350 ? 0.776 -6.070 30.880 1.00 68.75 350 ALA A O 1
ATOM 2704 N N . GLU A 1 351 ? 2.688 -4.844 30.786 1.00 71.44 351 GLU A N 1
ATOM 2705 C CA . GLU A 1 351 ? 3.391 -5.456 31.918 1.00 71.44 351 GLU A CA 1
ATOM 2706 C C . GLU A 1 351 ? 3.815 -4.327 32.865 1.00 71.44 351 GLU A C 1
ATOM 2708 O O . GLU A 1 351 ? 4.317 -3.299 32.426 1.00 71.44 351 GLU A O 1
ATOM 2713 N N . GLU A 1 352 ? 3.516 -4.470 34.159 1.00 72.00 352 GLU A N 1
ATOM 2714 C CA . GLU A 1 352 ? 3.844 -3.477 35.206 1.00 72.00 352 GLU A CA 1
ATOM 2715 C C . GLU A 1 352 ? 3.292 -2.050 34.984 1.00 72.00 352 GLU A C 1
ATOM 2717 O O . GLU A 1 352 ? 3.593 -1.134 35.741 1.00 72.00 352 GLU A O 1
ATOM 2722 N N . GLY A 1 353 ? 2.388 -1.878 34.019 1.00 62.12 353 GLY A N 1
ATOM 2723 C CA . GLY A 1 353 ? 1.796 -0.593 33.650 1.00 62.12 353 GLY A CA 1
ATOM 2724 C C . GLY A 1 353 ? 2.498 0.154 32.534 1.00 62.12 353 GLY A C 1
ATOM 2725 O O . GLY A 1 353 ? 2.050 1.241 32.180 1.00 62.12 353 GLY A O 1
ATOM 2726 N N . GLU A 1 354 ? 3.500 -0.469 31.925 1.00 64.94 354 GLU A N 1
ATOM 2727 C CA . GLU A 1 354 ? 4.109 -0.016 30.684 1.00 64.94 354 GLU A CA 1
ATOM 2728 C C . GLU A 1 354 ? 3.538 -0.796 29.496 1.00 64.94 354 GLU A C 1
ATOM 2730 O O . GLU A 1 354 ? 3.230 -1.990 29.601 1.00 64.94 354 GLU A O 1
ATOM 2735 N N . ILE A 1 355 ? 3.398 -0.118 28.355 1.00 66.31 355 ILE A N 1
ATOM 2736 C CA . ILE A 1 355 ? 3.064 -0.772 27.089 1.00 66.31 355 ILE A CA 1
ATOM 2737 C C . ILE A 1 355 ? 4.305 -1.513 26.593 1.00 66.31 355 ILE A C 1
ATOM 2739 O O . ILE A 1 355 ? 5.386 -0.932 26.472 1.00 66.31 355 ILE A O 1
ATOM 2743 N N . ILE A 1 356 ? 4.128 -2.789 26.268 1.00 72.50 356 ILE A N 1
ATOM 2744 C CA . ILE A 1 356 ? 5.170 -3.656 25.725 1.00 72.50 356 ILE A CA 1
ATOM 2745 C C . ILE A 1 356 ? 4.742 -4.142 24.351 1.00 72.50 356 ILE A C 1
ATOM 2747 O O . ILE A 1 356 ? 3.651 -4.688 24.194 1.00 72.50 356 ILE A O 1
ATOM 2751 N N . MET A 1 357 ? 5.622 -3.977 23.367 1.00 74.00 357 MET A N 1
ATOM 2752 C CA . MET A 1 357 ? 5.480 -4.622 22.064 1.00 74.00 357 MET A CA 1
ATOM 2753 C C . MET A 1 357 ? 6.090 -6.017 22.137 1.00 74.00 357 MET A C 1
ATOM 2755 O O . MET A 1 357 ? 7.241 -6.173 22.534 1.00 74.00 357 MET A O 1
ATOM 2759 N N . LYS A 1 358 ? 5.313 -7.028 21.764 1.00 79.75 358 LYS A N 1
ATOM 2760 C CA . LYS A 1 358 ? 5.739 -8.421 21.674 1.00 79.75 358 LYS A CA 1
ATOM 2761 C C . LYS A 1 358 ? 5.966 -8.774 20.215 1.00 79.75 358 LYS A C 1
ATOM 2763 O O . LYS A 1 358 ? 5.033 -8.718 19.414 1.00 79.75 358 LYS A O 1
ATOM 2768 N N . LEU A 1 359 ? 7.202 -9.129 19.890 1.00 77.44 359 LEU A N 1
ATOM 2769 C CA . LEU A 1 359 ? 7.606 -9.620 18.579 1.00 77.44 359 LEU A CA 1
ATOM 2770 C C . LEU A 1 359 ? 7.744 -11.137 18.665 1.00 77.44 359 LEU A C 1
ATOM 2772 O O . LEU A 1 359 ? 8.637 -11.639 19.347 1.00 77.44 359 LEU A O 1
ATOM 2776 N N . GLU A 1 360 ? 6.843 -11.855 18.010 1.00 77.88 360 GLU A N 1
ATOM 2777 C CA . GLU A 1 360 ? 6.824 -13.312 17.962 1.00 77.88 360 GLU A CA 1
ATOM 2778 C C . GLU A 1 360 ? 7.454 -13.788 16.652 1.00 77.88 360 GLU A C 1
ATOM 2780 O O . GLU A 1 360 ? 7.065 -13.367 15.556 1.00 77.88 360 GLU A O 1
ATOM 2785 N N . TYR A 1 361 ? 8.405 -14.704 16.775 1.00 75.19 361 TYR A N 1
ATOM 2786 C CA . TYR A 1 361 ? 9.043 -15.387 15.665 1.00 75.19 361 TYR A CA 1
ATOM 2787 C C . TYR A 1 361 ? 8.792 -16.884 15.790 1.00 75.19 361 TYR A C 1
ATOM 2789 O O . TYR A 1 361 ? 9.002 -17.457 16.862 1.00 75.19 361 TYR A O 1
ATOM 2797 N N . SER A 1 362 ? 8.395 -17.529 14.699 1.00 66.19 362 SER A N 1
ATOM 2798 C CA . SER A 1 362 ? 8.310 -18.986 14.647 1.00 66.19 362 SER A CA 1
ATOM 2799 C C . SER A 1 362 ? 9.694 -19.643 14.781 1.00 66.19 362 SER A C 1
ATOM 2801 O O . SER A 1 362 ? 10.727 -19.010 14.554 1.00 66.19 362 SER A O 1
ATOM 2803 N N . GLY A 1 363 ? 9.712 -20.919 15.192 1.00 61.28 363 GLY A N 1
ATOM 2804 C CA . GLY A 1 363 ? 10.919 -21.770 15.183 1.00 61.28 363 GLY A CA 1
ATOM 2805 C C . GLY A 1 363 ? 11.298 -22.259 13.778 1.00 61.28 363 GLY A C 1
ATOM 2806 O O . GLY A 1 363 ? 12.401 -22.738 13.538 1.00 61.28 363 GLY A O 1
ATOM 2807 N N . VAL A 1 364 ? 10.379 -22.085 12.835 1.00 61.00 364 VAL A N 1
ATOM 2808 C CA . VAL A 1 364 ? 10.672 -22.034 11.408 1.00 61.00 364 VAL A CA 1
ATOM 2809 C C . VAL A 1 364 ? 10.893 -20.575 11.015 1.00 61.00 364 VAL A C 1
ATOM 2811 O O . VAL A 1 364 ? 10.345 -19.674 11.649 1.00 61.00 364 VAL A O 1
ATOM 2814 N N . THR A 1 365 ? 11.688 -20.303 9.994 1.00 58.50 365 THR A N 1
ATOM 2815 C CA . THR A 1 365 ? 11.669 -19.021 9.294 1.00 58.50 365 THR A CA 1
ATOM 2816 C C . THR A 1 365 ? 10.224 -18.723 8.879 1.00 58.50 365 THR A C 1
ATOM 2818 O O . THR A 1 365 ? 9.379 -19.624 8.798 1.00 58.50 365 THR A O 1
ATOM 2821 N N . ALA A 1 366 ? 9.903 -17.472 8.553 1.00 54.41 366 ALA A N 1
ATOM 2822 C CA . ALA A 1 366 ? 8.574 -17.155 8.018 1.00 54.41 366 ALA A CA 1
ATOM 2823 C C . ALA A 1 366 ? 8.298 -17.853 6.657 1.00 54.41 366 ALA A C 1
ATOM 2825 O O . ALA A 1 366 ? 7.221 -17.727 6.074 1.00 54.41 366 ALA A O 1
ATOM 2826 N N . ASN A 1 367 ? 9.266 -18.640 6.175 1.00 56.59 367 ASN A N 1
ATOM 2827 C CA . ASN A 1 367 ? 9.223 -19.428 4.963 1.00 56.59 367 ASN A CA 1
ATOM 2828 C C . ASN A 1 367 ? 8.801 -20.886 5.166 1.00 56.59 367 ASN A C 1
ATOM 2830 O O . ASN A 1 367 ? 8.483 -21.547 4.178 1.00 56.59 367 ASN A O 1
ATOM 2834 N N . GLY A 1 368 ? 8.748 -21.352 6.417 1.00 59.38 368 GLY A N 1
ATOM 2835 C CA . GLY A 1 368 ? 8.479 -22.747 6.768 1.00 59.38 368 GLY A CA 1
ATOM 2836 C C . GLY A 1 368 ? 9.740 -23.603 6.913 1.00 59.38 368 GLY A C 1
ATOM 2837 O O . GLY A 1 368 ? 9.644 -24.728 7.400 1.00 59.38 368 GLY A O 1
ATOM 2838 N N . ASP A 1 369 ? 10.910 -23.068 6.563 1.00 61.53 369 ASP A N 1
ATOM 2839 C CA . ASP A 1 369 ? 12.194 -23.740 6.762 1.00 61.53 369 ASP A CA 1
ATOM 2840 C C . ASP A 1 369 ? 12.626 -23.660 8.228 1.00 61.53 369 ASP A C 1
ATOM 2842 O O . ASP A 1 369 ? 12.330 -22.675 8.898 1.00 61.53 369 ASP A O 1
ATOM 2846 N N . PRO A 1 370 ? 13.352 -24.642 8.775 1.00 60.84 370 PRO A N 1
ATOM 2847 C CA . PRO A 1 370 ? 13.982 -24.487 10.081 1.00 60.84 370 PRO A CA 1
ATOM 2848 C C . PRO A 1 370 ? 14.918 -23.274 10.065 1.00 60.84 370 PRO A C 1
ATOM 2850 O O . PRO A 1 370 ? 15.687 -23.101 9.119 1.00 60.84 370 PRO A O 1
ATOM 2853 N N . ARG A 1 371 ? 14.881 -22.430 11.103 1.00 61.31 371 ARG A N 1
ATOM 2854 C CA . ARG A 1 371 ? 15.825 -21.305 11.186 1.00 61.31 371 ARG A CA 1
ATOM 2855 C C . ARG A 1 371 ? 17.259 -21.832 11.183 1.00 61.31 371 ARG A C 1
ATOM 2857 O O . ARG A 1 371 ? 17.548 -22.834 11.837 1.00 61.31 371 ARG A O 1
ATOM 2864 N N . VAL A 1 372 ? 18.160 -21.138 10.485 1.00 55.78 372 VAL A N 1
ATOM 2865 C CA . VAL A 1 372 ? 19.576 -21.540 10.342 1.00 55.78 372 VAL A CA 1
ATOM 2866 C C . VAL A 1 372 ? 20.284 -21.623 11.701 1.00 55.78 372 VAL A C 1
ATOM 2868 O O . VAL A 1 372 ? 21.215 -22.403 11.879 1.00 55.78 372 VAL A O 1
ATOM 2871 N N . ASP A 1 373 ? 19.809 -20.861 12.688 1.00 58.09 373 ASP A N 1
ATOM 2872 C CA . ASP A 1 373 ? 20.298 -20.896 14.066 1.00 58.09 373 ASP A CA 1
ATOM 2873 C C . ASP A 1 373 ? 19.672 -22.010 14.931 1.00 58.09 373 ASP A C 1
ATOM 2875 O O . ASP A 1 373 ? 19.987 -22.104 16.118 1.00 58.09 373 ASP A O 1
ATOM 2879 N N . GLY A 1 374 ? 18.789 -22.847 14.366 1.00 50.09 374 GLY A N 1
ATOM 2880 C CA . GLY A 1 374 ? 18.122 -23.963 15.046 1.00 50.09 374 GLY A CA 1
ATOM 2881 C C . GLY A 1 374 ? 17.290 -23.551 16.264 1.00 50.09 374 GLY A C 1
ATOM 2882 O O . GLY A 1 374 ? 17.007 -24.385 17.125 1.00 50.09 374 GLY A O 1
ATOM 2883 N N . GLY A 1 375 ? 16.955 -22.263 16.393 1.00 53.84 375 GLY A N 1
ATOM 2884 C CA . GLY A 1 375 ? 16.391 -21.707 17.617 1.00 53.84 375 GLY A CA 1
ATOM 2885 C C . GLY A 1 375 ? 14.901 -22.026 17.813 1.00 53.84 375 GLY A C 1
ATOM 2886 O O . GLY A 1 375 ? 14.143 -22.022 16.842 1.00 53.84 375 GLY A O 1
ATOM 2887 N N . PRO A 1 376 ? 14.436 -22.233 19.063 1.00 57.16 376 PRO A N 1
ATOM 2888 C CA . PRO A 1 376 ? 13.007 -22.328 19.362 1.00 57.16 376 PRO A CA 1
ATOM 2889 C C . PRO A 1 376 ? 12.278 -21.019 18.999 1.00 57.16 376 PRO A C 1
ATOM 2891 O O . PRO A 1 376 ? 12.933 -19.978 18.859 1.00 57.16 376 PRO A O 1
ATOM 2894 N N . PRO A 1 377 ? 10.933 -21.034 18.883 1.00 66.69 377 PRO A N 1
ATOM 2895 C CA . PRO A 1 377 ? 10.138 -19.817 18.74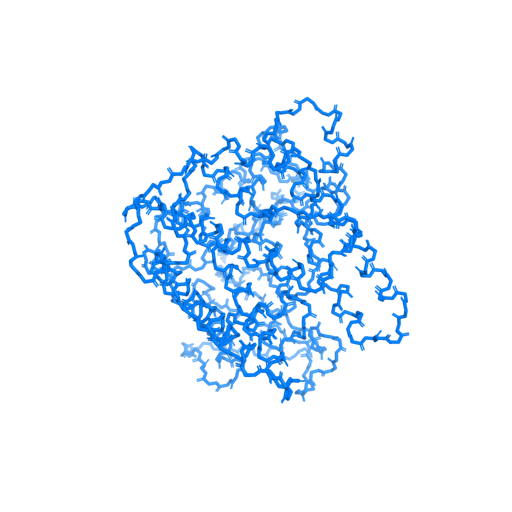3 1.00 66.69 377 PRO A CA 1
ATOM 2896 C C . PRO A 1 377 ? 10.577 -18.752 19.753 1.00 66.69 377 PRO A C 1
ATOM 2898 O O . PRO A 1 377 ? 10.742 -19.041 20.940 1.00 66.69 377 PRO A O 1
ATOM 2901 N N . ARG A 1 378 ? 10.786 -17.519 19.285 1.00 71.12 378 ARG A N 1
ATOM 2902 C CA . ARG A 1 378 ? 11.276 -16.419 20.126 1.00 71.12 378 ARG A CA 1
ATOM 2903 C C . ARG A 1 378 ? 10.183 -15.389 20.318 1.00 71.12 378 ARG A C 1
ATOM 2905 O O . ARG A 1 378 ? 9.547 -14.972 19.355 1.00 71.12 378 ARG A O 1
ATOM 2912 N N . VAL A 1 379 ? 10.010 -14.944 21.557 1.00 71.06 379 VAL A N 1
ATOM 2913 C CA . VAL A 1 379 ? 9.162 -13.798 21.887 1.00 71.06 379 VAL A CA 1
ATOM 2914 C C . VAL A 1 379 ? 10.048 -12.719 22.479 1.00 71.06 379 VAL A C 1
ATOM 2916 O O . VAL A 1 379 ? 10.682 -12.927 23.512 1.00 71.06 379 VAL A O 1
ATOM 2919 N N . PHE A 1 380 ? 10.091 -11.563 21.827 1.00 71.69 380 PHE A N 1
ATOM 2920 C CA . PHE A 1 380 ? 10.830 -10.410 22.321 1.00 71.69 380 PHE A CA 1
ATOM 2921 C C . PHE A 1 380 ? 9.867 -9.355 22.839 1.00 71.69 380 PHE A C 1
ATOM 2923 O O . PHE A 1 380 ? 8.997 -8.887 22.108 1.00 71.69 380 PHE A O 1
ATOM 2930 N N . ASN A 1 381 ? 10.063 -8.963 24.094 1.00 72.12 381 ASN A N 1
ATOM 2931 C CA . ASN A 1 381 ? 9.337 -7.874 24.730 1.00 72.12 381 ASN A CA 1
ATOM 2932 C C . ASN A 1 381 ? 10.152 -6.582 24.593 1.00 72.12 381 ASN A C 1
ATOM 2934 O O . ASN A 1 381 ? 11.150 -6.393 25.287 1.00 72.12 381 ASN A O 1
ATOM 2938 N N . VAL A 1 382 ? 9.717 -5.683 23.717 1.00 67.69 382 VAL A N 1
ATOM 2939 C CA . VAL A 1 382 ? 10.294 -4.348 23.566 1.00 67.69 382 VAL A CA 1
ATOM 2940 C C . VAL A 1 382 ? 9.590 -3.401 24.534 1.00 67.69 382 VAL A C 1
ATOM 2942 O O . VAL A 1 382 ? 8.397 -3.109 24.390 1.00 67.69 382 VAL A O 1
ATOM 2945 N N . ARG A 1 383 ? 10.342 -2.920 25.529 1.00 64.75 383 ARG A N 1
ATOM 2946 C CA . ARG A 1 383 ? 9.923 -1.811 26.394 1.00 64.75 383 ARG A CA 1
ATOM 2947 C C . ARG A 1 383 ? 10.121 -0.497 25.642 1.00 64.75 383 ARG A C 1
ATOM 2949 O O . ARG A 1 383 ? 11.125 -0.334 24.957 1.00 64.75 383 ARG A O 1
ATOM 2956 N N . ASN A 1 384 ? 9.173 0.426 25.784 1.00 63.59 384 ASN A N 1
ATOM 2957 C CA . ASN A 1 384 ? 9.157 1.708 25.072 1.00 63.59 384 ASN A CA 1
ATOM 2958 C C . ASN A 1 384 ? 9.160 1.567 23.526 1.00 63.59 384 ASN A C 1
ATOM 2960 O O . ASN A 1 384 ? 10.068 2.059 22.851 1.00 63.59 384 ASN A O 1
ATOM 2964 N N . PRO A 1 385 ? 8.135 0.913 22.940 1.00 59.97 385 PRO A N 1
ATOM 2965 C CA . PRO A 1 385 ? 8.062 0.646 21.495 1.00 59.97 385 PRO A CA 1
ATOM 2966 C C . PRO A 1 385 ? 8.118 1.900 20.618 1.00 59.97 385 PRO A C 1
ATOM 2968 O O . PRO A 1 385 ? 8.500 1.835 19.454 1.00 59.97 385 PRO A O 1
ATOM 2971 N N . ALA A 1 386 ? 7.780 3.048 21.195 1.00 55.22 386 ALA A N 1
ATOM 2972 C CA . ALA A 1 386 ? 7.930 4.369 20.614 1.00 55.22 386 ALA A CA 1
ATOM 2973 C C . ALA A 1 386 ? 9.314 4.644 20.002 1.00 55.22 386 ALA A C 1
ATOM 2975 O O . ALA A 1 386 ? 9.386 5.329 18.987 1.00 55.22 386 ALA A O 1
ATOM 2976 N N . GLN A 1 387 ? 10.385 4.111 20.594 1.00 55.97 387 GLN A N 1
ATOM 2977 C CA . GLN A 1 387 ? 11.767 4.336 20.151 1.00 55.97 387 GLN A CA 1
ATOM 2978 C C . GLN A 1 387 ? 12.289 3.234 19.210 1.00 55.97 387 GLN A C 1
ATOM 2980 O O . GLN A 1 387 ? 13.447 3.264 18.801 1.00 55.97 387 GLN A O 1
ATOM 2985 N N . PHE A 1 388 ? 11.460 2.243 18.869 1.00 57.62 388 PHE A N 1
ATOM 2986 C CA . PHE A 1 388 ? 11.903 0.996 18.247 1.00 57.62 388 PHE A CA 1
ATOM 2987 C C . PHE A 1 388 ? 11.586 0.937 16.744 1.00 57.62 388 PHE A C 1
ATOM 2989 O O . PHE A 1 388 ? 10.519 0.484 16.340 1.00 57.62 388 PHE A O 1
ATOM 2996 N N . GLY A 1 389 ? 12.514 1.404 15.902 1.00 54.22 389 GLY A N 1
ATOM 2997 C CA . GLY A 1 389 ? 12.367 1.394 14.435 1.00 54.22 389 GLY A CA 1
ATOM 2998 C C . GLY A 1 389 ? 12.850 0.104 13.734 1.00 54.22 389 GLY A C 1
ATOM 2999 O O . GLY A 1 389 ? 13.628 -0.652 14.319 1.00 54.22 389 GLY A O 1
ATOM 3000 N N . PRO A 1 390 ? 12.482 -0.129 12.454 1.00 49.94 390 PRO A N 1
ATOM 3001 C CA . PRO A 1 390 ? 12.929 -1.291 11.666 1.00 49.94 390 PRO A CA 1
ATOM 3002 C C . PRO A 1 390 ? 14.458 -1.430 11.556 1.00 49.94 390 PRO A C 1
ATOM 3004 O O . PRO A 1 390 ? 14.983 -2.540 11.564 1.00 49.94 390 PRO A O 1
ATOM 3007 N N . GLN A 1 391 ? 15.176 -0.303 11.514 1.00 56.03 391 GLN A N 1
ATOM 3008 C CA . GLN A 1 391 ? 16.645 -0.242 11.527 1.00 56.03 391 GLN A CA 1
ATOM 3009 C C . GLN A 1 391 ? 17.229 -0.849 12.804 1.00 56.03 391 GLN A C 1
ATOM 3011 O O . GLN A 1 391 ? 18.092 -1.720 12.734 1.00 56.03 391 GLN A O 1
ATOM 3016 N N . HIS A 1 392 ? 16.686 -0.462 13.961 1.00 56.47 392 HIS A N 1
ATOM 3017 C CA . HIS A 1 392 ? 17.106 -0.995 15.254 1.00 56.47 392 HIS A CA 1
ATOM 3018 C C . HIS A 1 392 ? 16.879 -2.506 15.327 1.00 56.47 392 HIS A C 1
ATOM 3020 O O . HIS A 1 392 ? 17.733 -3.221 15.830 1.00 56.47 392 HIS A O 1
ATOM 3026 N N . LEU A 1 393 ? 15.772 -3.016 14.775 1.00 53.25 393 LEU A N 1
ATOM 3027 C CA . LEU A 1 393 ? 15.502 -4.455 14.741 1.00 53.25 393 LEU A CA 1
ATOM 3028 C C . LEU A 1 393 ? 16.489 -5.211 13.837 1.00 53.25 393 LEU A C 1
ATOM 3030 O O . LEU A 1 393 ? 17.011 -6.254 14.230 1.00 53.25 393 LEU A O 1
ATOM 3034 N N . ARG A 1 394 ? 16.772 -4.672 12.647 1.00 54.56 394 ARG A N 1
ATOM 3035 C CA . ARG A 1 394 ? 17.716 -5.256 11.686 1.00 54.56 394 ARG A CA 1
ATOM 3036 C C . ARG A 1 394 ? 19.135 -5.299 12.248 1.00 54.56 394 ARG A C 1
ATOM 3038 O O . ARG A 1 394 ? 19.786 -6.335 12.160 1.00 54.56 394 ARG A O 1
ATOM 3045 N N . GLU A 1 395 ? 19.606 -4.208 12.842 1.00 57.62 395 GLU A N 1
ATOM 3046 C CA . GLU A 1 395 ? 20.932 -4.133 13.466 1.00 57.62 395 GLU A CA 1
ATOM 3047 C C . GLU A 1 395 ? 21.032 -4.996 14.725 1.00 57.62 395 GLU A C 1
ATOM 3049 O O . GLU A 1 395 ? 22.076 -5.601 14.975 1.00 57.62 395 GLU A O 1
ATOM 3054 N N . TRP A 1 396 ? 19.947 -5.100 15.493 1.00 50.72 396 TRP A N 1
ATOM 3055 C CA . TRP A 1 396 ? 19.893 -5.922 16.697 1.00 50.72 396 TRP A CA 1
ATOM 3056 C C . TRP A 1 396 ? 19.923 -7.417 16.380 1.00 50.72 396 TRP A C 1
ATOM 3058 O O . TRP A 1 396 ? 20.679 -8.160 17.003 1.00 50.72 396 TRP A O 1
ATOM 3068 N N . ILE A 1 397 ? 19.181 -7.856 15.358 1.00 50.28 397 ILE A N 1
ATOM 3069 C CA . ILE A 1 397 ? 19.173 -9.257 14.910 1.00 50.28 397 ILE A CA 1
ATOM 3070 C C . ILE A 1 397 ? 20.471 -9.622 14.181 1.00 50.28 397 ILE A C 1
ATOM 3072 O O . ILE A 1 397 ? 20.959 -10.740 14.329 1.00 50.28 397 ILE A O 1
ATOM 3076 N N . LYS A 1 398 ? 21.092 -8.672 13.471 1.00 54.12 398 LYS A N 1
ATOM 3077 C CA . LYS A 1 398 ? 22.427 -8.847 12.873 1.00 54.12 398 LYS A CA 1
ATOM 3078 C C . LYS A 1 398 ? 23.575 -8.779 13.894 1.00 54.12 398 LYS A C 1
ATOM 3080 O O . LYS A 1 398 ? 24.730 -8.936 13.510 1.00 54.12 398 LYS A O 1
ATOM 3085 N N . GLY A 1 399 ? 23.278 -8.569 15.181 1.00 43.34 399 GLY A N 1
ATOM 3086 C CA . GLY A 1 399 ? 24.268 -8.549 16.263 1.00 43.34 399 GLY A CA 1
ATOM 3087 C C . GLY A 1 399 ? 25.153 -7.298 16.305 1.00 43.34 399 GLY A C 1
ATOM 3088 O O . GLY A 1 399 ? 26.130 -7.268 17.048 1.00 43.34 399 GLY A O 1
ATOM 3089 N N . SER A 1 400 ? 24.825 -6.267 15.527 1.00 43.16 400 SER A N 1
ATOM 3090 C CA . SER A 1 400 ? 25.625 -5.049 15.347 1.00 43.16 400 SER A CA 1
ATOM 3091 C C . SER A 1 400 ? 25.114 -3.836 16.139 1.00 43.16 400 SER A C 1
ATOM 3093 O O . SER A 1 400 ? 25.854 -2.868 16.289 1.00 43.16 400 SER A O 1
ATOM 3095 N N . GLY A 1 401 ? 23.898 -3.886 16.695 1.00 41.31 401 GLY A N 1
ATOM 3096 C CA . GLY A 1 401 ? 23.317 -2.796 17.488 1.00 41.31 401 GLY A CA 1
ATOM 3097 C C . GLY A 1 401 ? 22.419 -3.315 18.607 1.00 41.31 401 GLY A C 1
ATOM 3098 O O . GLY A 1 401 ? 21.241 -3.580 18.400 1.00 41.31 401 GLY A O 1
ATOM 3099 N N . GLY A 1 402 ? 22.964 -3.490 19.810 1.00 32.06 402 GLY A N 1
ATOM 3100 C CA . GLY A 1 402 ? 22.146 -3.712 21.004 1.00 32.06 402 GLY A CA 1
ATOM 3101 C C . GLY A 1 402 ? 21.680 -2.374 21.588 1.00 32.06 402 GLY A C 1
ATOM 3102 O O . GLY A 1 402 ? 22.487 -1.443 21.633 1.00 32.06 402 GLY A O 1
ATOM 3103 N N . PRO A 1 403 ? 20.434 -2.243 22.084 1.00 34.50 403 PRO A N 1
ATOM 3104 C CA . PRO A 1 403 ? 20.085 -1.094 22.907 1.00 34.50 403 PRO A CA 1
ATOM 3105 C C . PRO A 1 403 ? 21.005 -1.068 24.130 1.00 34.50 403 PRO A C 1
ATOM 3107 O O . PRO A 1 403 ? 21.318 -2.112 24.711 1.00 34.50 403 PRO A O 1
ATOM 3110 N N . VAL A 1 404 ? 21.428 0.131 24.535 1.00 33.12 404 VAL A N 1
ATOM 3111 C CA . VAL A 1 404 ? 22.090 0.335 25.825 1.00 33.12 404 VAL A CA 1
ATOM 3112 C C . VAL A 1 404 ? 21.152 -0.218 26.890 1.00 33.12 404 VAL A C 1
ATOM 3114 O O . VAL A 1 404 ? 20.089 0.342 27.154 1.00 33.12 404 VAL A O 1
ATOM 3117 N N . ILE A 1 405 ? 21.529 -1.360 27.465 1.00 32.34 405 ILE A N 1
ATOM 3118 C CA . ILE A 1 405 ? 20.800 -1.989 28.557 1.00 32.34 405 ILE A CA 1
ATOM 3119 C C . ILE A 1 405 ? 20.848 -0.995 29.716 1.00 32.34 405 ILE A C 1
ATOM 3121 O O . ILE A 1 405 ? 21.849 -0.900 30.430 1.00 32.34 405 ILE A O 1
ATOM 3125 N N . ALA A 1 406 ? 19.763 -0.249 29.924 1.00 30.44 406 ALA A N 1
ATOM 3126 C CA . ALA A 1 406 ? 19.492 0.308 31.235 1.00 30.44 406 ALA A CA 1
ATOM 3127 C C . ALA A 1 406 ? 19.466 -0.895 32.185 1.00 30.44 406 ALA A C 1
ATOM 3129 O O . ALA A 1 406 ? 18.639 -1.792 32.029 1.00 30.44 406 ALA A O 1
ATOM 3130 N N . LYS A 1 407 ? 20.464 -0.980 33.074 1.00 28.89 407 LYS A N 1
ATOM 3131 C CA . LYS A 1 407 ? 20.669 -2.098 34.003 1.00 28.89 407 LYS A CA 1
ATOM 3132 C C . LYS A 1 407 ? 19.344 -2.460 34.686 1.00 28.89 407 LYS A C 1
ATOM 3134 O O . LYS A 1 407 ? 18.904 -1.763 35.592 1.00 28.89 407 LYS A O 1
ATOM 3139 N N . GLY A 1 408 ? 18.729 -3.550 34.235 1.00 31.66 408 GLY A N 1
ATOM 3140 C CA . GLY A 1 408 ? 17.409 -3.979 34.684 1.00 31.66 408 GLY A CA 1
ATOM 3141 C C . GLY A 1 408 ? 16.949 -5.241 33.960 1.00 31.66 408 GLY A C 1
ATOM 3142 O O . GLY A 1 408 ? 16.047 -5.189 33.137 1.00 31.66 408 GLY A O 1
ATOM 3143 N N . THR A 1 409 ? 17.620 -6.363 34.241 1.00 29.84 409 THR A N 1
ATOM 3144 C CA . THR A 1 409 ? 17.167 -7.752 34.005 1.00 29.84 409 THR A CA 1
ATOM 3145 C C . THR A 1 409 ? 16.361 -8.015 32.723 1.00 29.84 409 THR A C 1
ATOM 3147 O O . THR A 1 409 ? 15.135 -8.128 32.757 1.00 29.84 409 THR A O 1
ATOM 3150 N N . ALA A 1 410 ? 17.056 -8.260 31.610 1.00 29.67 410 ALA A N 1
ATOM 3151 C CA . ALA A 1 410 ? 16.495 -9.055 30.523 1.00 29.67 410 ALA A CA 1
ATOM 3152 C C . ALA A 1 410 ? 16.370 -10.513 30.998 1.00 29.67 410 ALA A C 1
ATOM 3154 O O . ALA A 1 410 ? 17.370 -11.214 31.147 1.00 29.67 410 ALA A O 1
ATOM 3155 N N . LYS A 1 411 ? 15.146 -10.978 31.270 1.00 32.28 411 LYS A N 1
ATOM 3156 C CA . LYS A 1 411 ? 14.871 -12.416 31.372 1.00 32.28 411 LYS A CA 1
ATOM 3157 C C . LYS A 1 411 ? 14.586 -12.941 29.970 1.00 32.28 411 LYS A C 1
ATOM 3159 O O . LYS A 1 411 ? 13.489 -12.773 29.452 1.00 32.28 411 LYS A O 1
ATOM 3164 N N . SER A 1 412 ? 15.582 -13.596 29.385 1.00 31.81 412 SER A N 1
ATOM 3165 C CA . SER A 1 412 ? 15.357 -14.618 28.366 1.00 31.81 412 SER A CA 1
ATOM 3166 C C . SER A 1 412 ? 14.564 -15.744 29.030 1.00 31.81 412 SER A C 1
ATOM 3168 O O . SER A 1 412 ? 15.133 -16.530 29.787 1.00 31.81 412 SER A O 1
ATOM 3170 N N . VAL A 1 413 ? 13.252 -15.801 28.808 1.00 28.84 413 VAL A N 1
ATOM 3171 C CA . VAL A 1 413 ? 12.487 -17.011 29.117 1.00 28.84 413 VAL A CA 1
ATOM 3172 C C . VAL A 1 413 ? 12.643 -17.919 27.907 1.00 28.84 413 VAL A C 1
ATOM 3174 O O . VAL A 1 413 ? 11.961 -17.751 26.901 1.00 28.84 413 VAL A O 1
ATOM 3177 N N . VAL A 1 414 ? 13.610 -18.829 27.997 1.00 25.98 414 VAL A N 1
ATOM 3178 C CA . VAL A 1 414 ? 13.635 -20.026 27.157 1.00 25.98 414 VAL A CA 1
ATOM 3179 C C . VAL A 1 414 ? 12.472 -20.880 27.656 1.00 25.98 414 VAL A C 1
ATOM 3181 O O . VAL A 1 414 ? 12.458 -21.238 28.835 1.00 25.98 414 VAL A O 1
ATOM 3184 N N . ALA A 1 415 ? 11.461 -21.077 26.811 1.00 29.25 415 ALA A N 1
ATOM 3185 C CA . ALA A 1 415 ? 10.402 -22.048 27.063 1.00 29.25 415 ALA A CA 1
ATOM 3186 C C . ALA A 1 415 ? 10.896 -23.449 26.699 1.00 29.25 415 ALA A C 1
ATOM 3188 O O . ALA A 1 415 ? 11.574 -23.559 25.649 1.00 29.25 415 ALA A O 1
#

pLDDT: mean 74.33, std 15.15, range [25.98, 95.75]

Organism: NCBI:txid1769908

Secondary structure (DSSP, 8-state):
---HHHHHHHHHHHHHHH-SS-BHHHHHHHHHHHHHHHHTT-SSTHHHHHHHHHHHHHTTS--BS--HHHHHHHHTTTHHHHHHHHHHHT---TT-SHHHHHHH-HHHHTTS---HHHHHHHHHHHHHTTHHHHHHHHHHHHH-TT-HHHHHHHHHHHHHHHHHHT-HHHHHHHHHHEEEE---S-TTSHHHH-SEEEESSHHHHHHHTT------SSSS--HHHHHHHHHHHHHHHHHHHHHS-SS--HHHHHHHHHHHHHHHHHHHHHHHHHHHHHHT--S-HHHHHHHHHHHHHHHHHHHHHHHHHHHHHHHTTPPPP-HHHHHHHHHHHTT-PPPTTS-SEEEEEEETTEEEEEEEE-SB-TTSSBPTT-PPPEEEEEESGGG--HHHHHHHHTTS------SS-------

Foldseek 3Di:
DDDPLNVVVVVVVVVVVVDPAAAPVVLVVLLVVLVVCLQVLVLFCVNVVSLVVNLVRPLVVDHPPDDPVSSLVSVQVSQQVQLLLLLLLLHQGSCPDPNLLVCLPLVNLVVDPDDLLSNLSSLVCNLSSCLSVLLNLLLVCVVCVVPPVSVVVSVVSVLVSLVSLPDPSLVVLLVVFWDWAQDFPDPLCCVPLVTAIDGPDLSSVLSNLPHFDDDDDDSDDDPVVVLVRLLRSLSNLVRPLRPQPPDHRSVSLVSSLVSLLLSLLSLVVQLVVLVVVVVVDPDDPPVVVVSVVSNVSSVSSSVVSQVSSQVSCVVSSYDGDPPVLSNLSSCSSNNHFRDQLNASDWDWDDDPRFIWIWGWHQCARSSRHGPPVSDHIDIDTDTRNGVPDPVQSVCVVVVNDDPPPPPDDDDPPPD